Protein 4UXU (pdb70)

InterPro domains:
  IPR002394 Nicotinic acetylcholine receptor [PR00254] (65-81)
  IPR002394 Nicotinic acetylcholine receptor [PR00254] (99-113)
  IPR002394 Nicotinic acetylcholine receptor [PR00254] (117-129)
  IPR002394 Nicotinic acetylcholine receptor [PR00254] (135-153)
  IPR006029 Neurotransmitter-gated ion-channel transmembrane domain [PF02932] 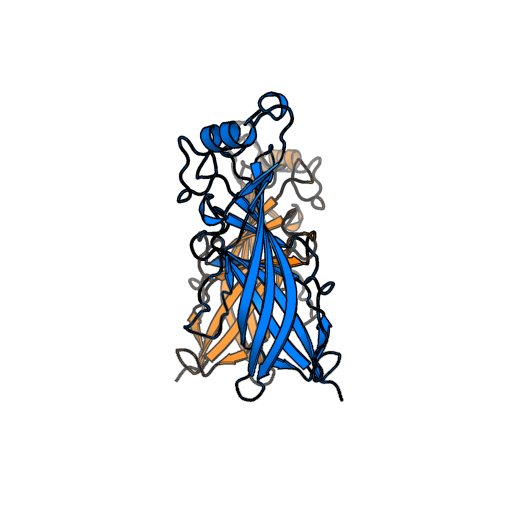(244-474)
  IPR006201 Neurotransmitter-gated ion-channel [PR00252] (78-94)
  IPR006201 Neurotransmitter-gated ion-channel [PR00252] (111-122)
  IPR006201 Neurotransmitter-gated ion-channel [PR00252] (155-169)
  IPR006201 Neurotransmitter-gated ion-channel [PR00252] (231-243)
  IPR006201 Neurotransmitter-gated ion-channel [PTHR18945] (33-432)
  IPR006201 Neurotransmitter-gated ion-channel [TIGR00860] (14-476)
  IPR006202 Neurotransmitter-gated ion-channel ligand-binding domain [PF02931] (32-236)
  IPR018000 Neurotransmitter-gated ion-channel, conserved site [PS00236] (155-169)
  IPR036719 Neurotransmitter-gated ion-channel transmembrane domain superfamily [SSF90112] (239-477)
  IPR036734 Neurotransmitter-gated ion-channel ligand-binding domain superfamily [G3DSA:2.70.170.10] (26-240)
  IPR036734 Neurotransmitter-gated ion-channel ligand-binding domain superfamily [SSF63712] (31-236)
  IPR038050 Neuronal acetylcholine receptor [G3DSA:1.20.58.390] (241-358)
  IPR038050 Neuronal acetylcholine receptor [G3DSA:1.20.58.390] (413-479)

Nearest PDB structures (foldseek):
  4uxu-assembly1_B  TM=1.003E+00  e=4.258E-44  Homo sapiens
  9awj-assembly1_A  TM=9.245E-01  e=1.580E-26  Bos taurus
  9awk-assembly1_A  TM=9.365E-01  e=4.730E-26  Bos taurus
  8st3-assembly1_A  TM=9.291E-01  e=1.201E-25  Homo sapiens
  7ql5-assembly1_D  TM=9.228E-01  e=1.495E-25  Tetronarce californica

GO terms:
  GO:0005892 acetylcholine-gated channel complex (C, IDA)
  GO:0095500 acetylcholine receptor signaling pathway (P, IDA)
  GO:0022848 acetylcholine-gated monoatomic cation-selective channel activity (F, IDA)
  GO:0007204 positive regulation of cytosolic calcium ion concentration (P, IGI)
  GO:0005886 plasma membrane (C, IDA)
  GO:0005886 plasma membrane (C, TAS)
  GO:0005515 protein binding (F, IPI)
  GO:0051899 membrane depolarization (P, IDA)
  GO:0080164 regulation of nitric oxide metabolic process (P, IDA)

Sequence (420 aa):
GKYAQKLFNDLFEDYSNALRPVEDTDKVLNVTLQITLSQIKDMDERNQILTAYLWIRQIWHHDAYLTWDRDQYDGLDSIRIPSDLVWRPDIVLYNKADDESSEPVNTNNVVLRYDGLITWDAPAITKSSCVVDVTYFPFDNQQCNLTFGSWTYNGNQVDIFNALDSGDLSDFIEDVEWEVHGMPAVKNVISYGCCSEPYPDVTFTLLLKRRSGKYAQKLFNDLFEDYSNALRPVEDTDKVLNVTLQITLSQIKDMDERNQILTAYLWIRQIWHHDAYLTWDRDQYDGLDSIRIPSDLVWRPDIVLYNKADDESSEPVNTNVVLRYDGLITWDAPAITKSSCVVDVTYFPFDNQQCNLTFGSWTYNGNQVDIFNALDSSGDLSDFIEDVEWEVHGMPAVKNVISYGCCSEPYPDVTFTLLLKRRS

Foldseek 3Di:
DPLVVVLVCVLQVPDDLVDQQDPDQQAAWEKEKAKAWAEFPDCDPVQQKTKTKIKIKIKTFRPRNADDCVVRVNDFKDKAWPSSHHDFQKDFPQADDPDADDADIWIWMAGNRRMIMTIGMGIGMHGWDFAQDDPVRGKIKTKTKMFGPPDFCSHYNYHYPDQFHHHPNYDDDPFKDFPGWGKDKDWDADDDDGTIHIIIMTTTIIHTDD/DPLVVVLVCVLLVPADLVDLQDPDQQAAWEKEKAKAWAEFPDCDPVQQKTKTKIKIKIKTFRPRNADDCVVRVNDFKDKDWPSSHHDFQKDFPAAPDPDDDDADIWIWMAGNRRMIMTMGMDIGMHGWDFAQDDPVRGKIKTKTKMDGPPDFCSHYNYHYPDQFHHHPNYDDDPFKDWPGWGKDKDWDADDDDGTIHIIIMTTTIIHTDD

Solvent-accessible surface area: 23146 Å² total; per-residue (Å²): 108,159,89,52,105,104,0,63,87,66,18,35,149,142,42,52,76,77,121,34,3,18,124,58,104,131,119,64,6,80,0,44,1,40,1,12,0,26,56,5,111,70,18,37,71,221,92,40,33,0,16,0,65,2,116,20,97,8,46,4,97,1,50,122,0,69,24,69,101,128,117,17,112,45,49,66,42,18,169,13,72,3,88,60,3,7,86,4,42,19,58,18,86,53,116,46,55,133,125,101,64,63,135,98,152,22,69,1,43,0,98,62,48,0,34,0,28,30,51,18,51,29,88,8,83,0,66,8,100,77,19,96,93,156,137,18,112,50,1,0,71,0,54,0,23,2,0,12,179,97,50,22,8,78,63,3,30,3,69,8,35,71,92,43,5,24,67,95,101,49,107,123,28,120,108,13,60,29,88,19,5,72,2,24,21,48,30,51,18,119,12,53,100,46,74,31,105,10,22,0,11,3,33,0,26,0,68,81,94,159,109,156,94,52,103,105,0,64,85,63,20,34,134,134,41,53,74,74,120,31,3,21,122,55,110,115,108,65,6,79,0,44,0,40,1,10,0,26,59,6,109,70,18,38,74,216,92,43,33,0,13,0,63,2,114,21,97,7,49,4,98,1,48,122,0,66,22,72,102,129,119,14,110,48,48,67,45,19,169,12,72,3,86,64,3,6,85,4,42,20,54,18,85,52,93,52,36,143,140,105,90,60,132,102,140,21,70,0,44,0,99,65,51,0,35,0,29,30,52,16,50,30,101,8,81,0,66,8,100,74,20,98,89,155,134,18,116,47,0,0,75,0,55,0,23,2,0,12,180,98,49,26,8,89,62,3,30,3,70,8,34,70,89,42,7,27,66,96,101,51,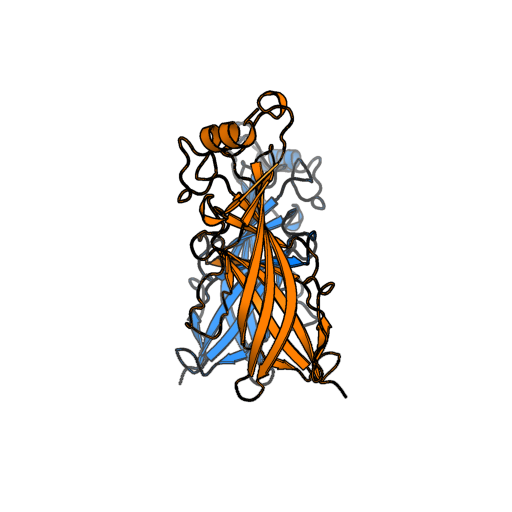105,121,31,130,109,10,63,33,90,20,3,69,2,24,21,46,28,50,18,119,11,51,103,40,83,29,100,10,22,0,11,2,31,0,25,0,47,77,97,154

Structure (mmCIF, N/CA/C/O backbone):
data_4UXU
#
_entry.id   4UXU
#
_cell.length_a   63.434
_cell.length_b   66.246
_cell.length_c   75.191
_cell.angle_alpha   90.00
_cell.angle_beta   102.76
_cell.angle_gamma   90.00
#
_symmetry.space_group_name_H-M   'P 1 21 1'
#
loop_
_entity.id
_entity.type
_entity.pdbx_description
1 polymer 'NEURONAL ACETYLCHOLINE RECEPTOR SUBUNIT ALPHA-9'
2 non-polymer METHYLLYCACONITINE
3 non-polymer '4-(2-HYDROXYETHYL)-1-PIPERAZINE ETHANESULFONIC ACID'
4 non-polymer 1,2-ETHANEDIOL
5 non-polymer 'SODIUM ION'
6 non-polymer 2-acetamido-2-deoxy-beta-D-glucopyranose
7 water water
#
loop_
_atom_site.group_PDB
_atom_site.id
_atom_site.type_symbol
_atom_site.label_atom_id
_atom_site.label_alt_id
_atom_site.label_comp_id
_atom_site.label_asym_id
_atom_site.label_entity_id
_atom_site.label_seq_id
_atom_site.pdbx_PDB_ins_code
_atom_site.Cartn_x
_atom_site.Cartn_y
_atom_site.Cartn_z
_atom_site.occupancy
_atom_site.B_iso_or_equiv
_atom_site.auth_seq_id
_atom_site.auth_comp_id
_atom_site.auth_asym_id
_atom_site.auth_atom_id
_atom_site.pdbx_PDB_model_num
ATOM 1 N N . GLY A 1 3 ? -33.430 18.327 12.544 1.00 50.18 3 GLY A N 1
ATOM 2 C CA . GLY A 1 3 ? -32.956 18.187 11.181 1.00 46.71 3 GLY A CA 1
ATOM 3 C C . GLY A 1 3 ? -31.743 17.282 11.082 1.00 45.51 3 GLY A C 1
ATOM 4 O O . GLY A 1 3 ? -30.699 17.675 10.548 1.00 46.35 3 GLY A O 1
ATOM 5 N N . LYS A 1 4 ? -31.880 16.057 11.581 1.00 30.06 4 LYS A N 1
ATOM 6 C CA . LYS A 1 4 ? -30.752 15.140 11.629 1.00 25.22 4 LYS A CA 1
ATOM 7 C C . LYS A 1 4 ? -30.647 14.335 10.339 1.00 27.07 4 LYS A C 1
ATOM 8 O O . LYS A 1 4 ? -30.645 13.102 10.360 1.00 24.81 4 LYS A O 1
ATOM 14 N N . TYR A 1 5 ? -30.543 15.047 9.222 1.00 24.63 5 TYR A N 1
ATOM 15 C CA . TYR A 1 5 ? -30.469 14.410 7.912 1.00 25.25 5 TYR A CA 1
ATOM 16 C C . TYR A 1 5 ? -29.189 13.607 7.662 1.00 26.67 5 TYR A C 1
ATOM 17 O O . TYR A 1 5 ? -29.244 12.574 7.004 1.00 25.72 5 TYR A O 1
ATOM 26 N N . ALA A 1 6 ? -28.046 14.059 8.173 1.00 20.82 6 ALA A N 1
ATOM 27 C CA . ALA A 1 6 ? -26.813 13.297 7.997 1.00 20.99 6 ALA A CA 1
ATOM 28 C C . ALA A 1 6 ? -26.865 11.982 8.762 1.00 23.38 6 ALA A C 1
ATOM 29 O O . ALA A 1 6 ? -26.403 10.949 8.264 1.00 18.80 6 ALA A O 1
ATOM 31 N N . GLN A 1 7 ? -27.408 12.016 9.977 1.00 19.69 7 GLN A N 1
ATOM 32 C CA . GLN A 1 7 ? -27.597 10.784 10.735 1.00 21.35 7 GLN A CA 1
ATOM 33 C C . GLN A 1 7 ? -28.531 9.828 9.985 1.00 21.30 7 GLN A C 1
ATOM 34 O O . GLN A 1 7 ? -28.266 8.626 9.904 1.00 21.14 7 GLN A O 1
ATOM 40 N N . LYS A 1 8 ? -29.624 10.365 9.449 1.00 25.80 8 LYS A N 1
ATOM 41 C CA . LYS A 1 8 ? -30.582 9.546 8.715 1.00 25.52 8 LYS A CA 1
ATOM 42 C C . LYS A 1 8 ? -29.915 8.908 7.495 1.00 25.17 8 LYS A C 1
ATOM 43 O O . LYS A 1 8 ? -30.072 7.709 7.248 1.00 25.04 8 LYS A O 1
ATOM 49 N N . LEU A 1 9 ? -29.153 9.710 6.753 1.00 26.32 9 LEU A N 1
ATOM 50 C CA . LEU A 1 9 ? -28.422 9.221 5.585 1.00 20.48 9 LEU A CA 1
ATOM 51 C C . LEU A 1 9 ? -27.420 8.140 5.972 1.00 22.70 9 LEU A C 1
ATOM 52 O O . LEU A 1 9 ? -27.342 7.093 5.325 1.00 22.88 9 LEU A O 1
ATOM 57 N N . PHE A 1 10 ? -26.656 8.388 7.033 1.00 19.44 10 PHE A N 1
ATOM 58 C CA . PHE A 1 10 ? -25.646 7.425 7.457 1.00 20.62 10 PHE A CA 1
ATOM 59 C C . PHE A 1 10 ? -26.291 6.091 7.799 1.00 24.00 10 PHE A C 1
ATOM 60 O O . PHE A 1 10 ? -25.809 5.032 7.388 1.00 21.29 10 PHE A O 1
ATOM 68 N N . ASN A 1 11 ? -27.387 6.150 8.549 1.00 19.58 11 ASN A N 1
ATOM 69 C CA . ASN A 1 11 ? -28.094 4.940 8.936 1.00 22.75 11 ASN A CA 1
ATOM 70 C C . ASN A 1 11 ? -28.648 4.214 7.722 1.00 22.77 11 ASN A C 1
ATOM 71 O O . ASN A 1 11 ? -28.601 2.987 7.656 1.00 23.25 11 ASN A O 1
ATOM 76 N N . ASP A 1 12 ? -29.159 4.974 6.762 1.00 21.52 12 ASP A N 1
ATOM 77 C CA . ASP A 1 12 ? -29.720 4.383 5.553 1.00 27.50 12 ASP A CA 1
ATOM 78 C C . ASP A 1 12 ? -28.639 3.718 4.698 1.00 25.52 12 ASP A C 1
ATOM 79 O O . ASP A 1 12 ? -28.856 2.629 4.165 1.00 25.59 12 ASP A O 1
ATOM 84 N N . LEU A 1 13 ? -27.488 4.377 4.573 1.00 20.23 13 LEU A N 1
ATOM 85 C CA . LEU A 1 13 ? -26.382 3.885 3.752 1.00 24.61 13 LEU A CA 1
ATOM 86 C C . LEU A 1 13 ? -25.772 2.616 4.325 1.00 19.80 13 LEU A C 1
ATOM 87 O O . LEU A 1 13 ? -25.443 1.691 3.589 1.00 21.32 13 LEU A O 1
ATOM 92 N N . PHE A 1 14 ? -25.612 2.580 5.640 1.00 19.80 14 PHE A N 1
ATOM 93 C CA . PHE A 1 14 ? -24.842 1.497 6.248 1.00 27.78 14 PHE A CA 1
ATOM 94 C C . PHE A 1 14 ? -25.687 0.442 6.946 1.00 30.33 14 PHE A C 1
ATOM 95 O O . PHE A 1 14 ? -25.153 -0.435 7.621 1.00 29.05 14 PHE A O 1
ATOM 103 N N . GLU A 1 15 ? -26.997 0.506 6.741 1.00 25.83 15 GLU A N 1
ATOM 104 C CA . GLU A 1 15 ? -27.912 -0.499 7.262 1.00 29.20 15 GLU A CA 1
ATOM 105 C C . GLU A 1 15 ? -27.526 -1.918 6.833 1.00 30.16 15 GLU A C 1
ATOM 106 O O . GLU A 1 15 ? -27.452 -2.829 7.662 1.00 32.82 15 GLU A O 1
ATOM 112 N N . ASP A 1 16 ? -27.280 -2.105 5.543 1.00 29.11 16 ASP A N 1
ATOM 113 C CA . ASP A 1 16 ? -26.912 -3.425 5.035 1.00 35.17 16 ASP A CA 1
ATOM 114 C C . ASP A 1 16 ? -25.663 -3.334 4.163 1.00 37.71 16 ASP A C 1
ATOM 115 O O . ASP A 1 16 ? -25.688 -3.669 2.982 1.00 43.24 16 ASP A O 1
ATOM 120 N N . TYR A 1 17 ? -24.569 -2.872 4.752 1.00 27.72 17 TYR A N 1
ATOM 121 C CA . TYR A 1 17 ? -23.350 -2.639 3.994 1.00 27.08 17 TYR A CA 1
ATOM 122 C C . TYR A 1 17 ? -22.188 -3.421 4.578 1.00 25.85 17 TYR A C 1
ATOM 123 O O . TYR A 1 17 ? -22.008 -3.459 5.792 1.00 24.31 17 TYR A O 1
ATOM 132 N N . SER A 1 18 ? -21.393 -4.029 3.705 1.00 23.59 18 SER A N 1
ATOM 133 C CA . SER A 1 18 ? -20.195 -4.738 4.138 1.00 22.24 18 SER A CA 1
ATOM 134 C C . SER A 1 18 ? -18.921 -4.128 3.563 1.00 25.29 18 SER A C 1
ATOM 135 O O . SER A 1 18 ? -18.718 -4.125 2.348 1.00 23.89 18 SER A O 1
ATOM 138 N N . ASN A 1 19 ? -18.045 -3.638 4.436 1.00 20.09 19 ASN A N 1
ATOM 139 C CA . ASN A 1 19 ? -16.780 -3.072 3.984 1.00 24.50 19 ASN A CA 1
ATOM 140 C C . ASN A 1 19 ? -15.772 -4.126 3.501 1.00 20.63 19 ASN A C 1
ATOM 141 O O . ASN A 1 19 ? -14.676 -3.787 3.066 1.00 20.58 19 ASN A O 1
ATOM 146 N N . ALA A 1 20 ? -16.142 -5.402 3.576 1.00 20.87 20 ALA A N 1
ATOM 147 C CA . ALA A 1 20 ? -15.273 -6.476 3.118 1.00 23.54 20 ALA A CA 1
ATOM 148 C C . ALA A 1 20 ? -15.394 -6.695 1.607 1.00 25.74 20 ALA A C 1
ATOM 149 O O . ALA A 1 20 ? -14.472 -7.213 0.978 1.00 25.32 20 ALA A O 1
ATOM 151 N N . LEU A 1 21 ? -16.525 -6.280 1.035 1.00 22.11 21 LEU A N 1
ATOM 152 C CA . LEU A 1 21 ? -16.859 -6.599 -0.354 1.00 23.98 21 LEU A CA 1
ATOM 153 C C . LEU A 1 21 ? -16.551 -5.471 -1.331 1.00 22.90 21 LEU A C 1
ATOM 154 O O . LEU A 1 21 ? -17.035 -4.351 -1.173 1.00 20.81 21 LEU A O 1
ATOM 159 N N . ARG A 1 22 ? -15.746 -5.773 -2.346 1.00 20.68 22 ARG A N 1
ATOM 160 C CA . ARG A 1 22 ? -15.525 -4.839 -3.444 1.00 21.62 22 ARG A CA 1
ATOM 161 C C . ARG A 1 22 ? -16.871 -4.373 -3.983 1.00 21.34 22 ARG A C 1
ATOM 162 O O . ARG A 1 22 ? -17.689 -5.188 -4.380 1.00 24.96 22 ARG A O 1
ATOM 170 N N . PRO A 1 23 ? -17.114 -3.051 -3.962 1.00 19.34 23 PRO A N 1
ATOM 171 C CA . PRO A 1 23 ? -18.475 -2.529 -4.113 1.00 19.08 23 PRO A CA 1
ATOM 172 C C . PRO A 1 23 ? -18.947 -2.400 -5.555 1.00 19.78 23 PRO A C 1
ATOM 173 O O . PRO A 1 23 ? -19.254 -1.299 -6.024 1.00 24.26 23 PRO A O 1
ATOM 177 N N . VAL A 1 24 ? -19.003 -3.533 -6.245 1.00 20.97 24 VAL A N 1
ATOM 178 C CA . VAL A 1 24 ? -19.585 -3.605 -7.571 1.00 28.82 24 VAL A CA 1
ATOM 179 C C . VAL A 1 24 ? -20.855 -4.450 -7.517 1.00 30.78 24 VAL A C 1
ATOM 180 O O . VAL A 1 24 ? -20.980 -5.353 -6.692 1.00 32.94 24 VAL A O 1
ATOM 184 N N . GLU A 1 25 ? -21.798 -4.133 -8.389 1.00 37.08 25 GLU A N 1
ATOM 185 C CA . GLU A 1 25 ? -23.068 -4.848 -8.467 1.00 43.35 25 GLU A CA 1
ATOM 186 C C . GLU A 1 25 ? -22.882 -6.234 -9.092 1.00 42.22 25 GLU A C 1
ATOM 187 O O . GLU A 1 25 ? -23.628 -7.168 -8.812 1.00 44.25 25 GLU A O 1
ATOM 193 N N . ASP A 1 26 ? -21.859 -6.343 -9.928 1.00 34.44 26 ASP A N 1
ATOM 194 C CA . ASP A 1 26 ? -21.561 -7.540 -10.704 1.00 33.07 26 ASP A CA 1
ATOM 195 C C . ASP A 1 26 ? -20.078 -7.838 -10.502 1.00 31.77 26 ASP A C 1
ATOM 196 O O . ASP A 1 26 ? -19.230 -7.037 -10.893 1.00 30.23 26 ASP A O 1
ATOM 201 N N . THR A 1 27 ? -19.769 -8.979 -9.887 1.00 33.02 27 THR A N 1
ATOM 202 C CA . THR A 1 27 ? -18.385 -9.304 -9.523 1.00 33.38 27 THR A CA 1
ATOM 203 C C . THR A 1 27 ? -17.459 -9.428 -10.732 1.00 29.18 27 THR A C 1
ATOM 204 O O . THR A 1 27 ? -16.241 -9.264 -10.611 1.00 26.64 27 THR A O 1
ATOM 208 N N . ASP A 1 28 ? -18.036 -9.699 -11.896 1.00 29.30 28 ASP A N 1
ATOM 209 C CA . ASP A 1 28 ? -17.250 -9.813 -13.121 1.00 29.56 28 ASP A CA 1
ATOM 210 C C . ASP A 1 28 ? -16.890 -8.449 -13.722 1.00 34.00 28 ASP A C 1
ATOM 211 O O . ASP A 1 28 ? -16.091 -8.375 -14.652 1.00 40.50 28 ASP A O 1
ATOM 216 N N . LYS A 1 29 ? -17.483 -7.380 -13.195 1.00 30.03 29 LYS A N 1
ATOM 217 C CA . LYS A 1 29 ? -17.150 -6.017 -13.618 1.00 29.83 29 LYS A CA 1
ATOM 218 C C . LYS A 1 29 ? -15.950 -5.484 -12.845 1.00 34.16 29 LYS A C 1
ATOM 219 O O . LYS A 1 29 ? -15.700 -5.899 -11.710 1.00 30.83 29 LYS A O 1
ATOM 225 N N . VAL A 1 30 ? -15.235 -4.533 -13.436 1.00 23.40 30 VAL A N 1
ATOM 226 C CA . VAL A 1 30 ? -14.052 -3.970 -12.800 1.00 21.81 30 VAL A CA 1
ATOM 227 C C . VAL A 1 30 ? -14.433 -2.776 -11.912 1.00 26.23 30 VAL A C 1
ATOM 228 O O . VAL A 1 30 ? -15.485 -2.163 -12.109 1.00 23.50 30 VAL A O 1
ATOM 232 N N . LEU A 1 31 ? -13.602 -2.486 -10.909 1.00 18.46 31 LEU A N 1
ATOM 233 C CA . LEU A 1 31 ? -13.694 -1.233 -10.163 1.00 18.12 31 LEU A CA 1
ATOM 234 C C . LEU A 1 31 ? -12.462 -0.390 -10.442 1.00 18.08 31 LEU A C 1
ATOM 235 O O . LEU A 1 31 ? -11.329 -0.823 -10.235 1.00 18.45 31 LEU A O 1
ATOM 240 N N . ASN A 1 32 ? -12.694 0.821 -10.936 1.00 19.18 32 ASN A N 1
ATOM 241 C CA . ASN A 1 32 ? -11.620 1.724 -11.283 1.00 20.29 32 ASN A CA 1
ATOM 242 C C . ASN A 1 32 ? -11.208 2.588 -10.104 1.00 17.80 32 ASN A C 1
ATOM 243 O O . ASN A 1 32 ? -12.052 3.166 -9.427 1.00 19.31 32 ASN A O 1
ATOM 248 N N . VAL A 1 33 ? -9.905 2.680 -9.871 1.00 16.66 33 VAL A N 1
ATOM 249 C CA . VAL A 1 33 ? -9.375 3.569 -8.840 1.00 16.61 33 VAL A CA 1
ATOM 250 C C . VAL A 1 33 ? -8.343 4.525 -9.419 1.00 19.32 33 VAL A C 1
ATOM 251 O O . VAL A 1 33 ? -7.430 4.091 -10.120 1.00 18.27 33 VAL A O 1
ATOM 255 N N . THR A 1 34 ? -8.455 5.821 -9.134 1.00 17.92 34 THR A N 1
ATOM 256 C CA . THR A 1 34 ? -7.351 6.695 -9.504 1.00 16.53 34 THR A CA 1
ATOM 257 C C . THR A 1 34 ? -6.487 6.966 -8.290 1.00 16.79 34 THR A C 1
ATOM 258 O O . THR A 1 34 ? -6.987 7.048 -7.173 1.00 18.71 34 THR A O 1
ATOM 262 N N . LEU A 1 35 ? -5.183 7.086 -8.523 1.00 16.11 35 LEU A N 1
ATOM 263 C CA . LEU A 1 35 ? -4.203 7.324 -7.469 1.00 18.06 35 LEU A CA 1
ATOM 264 C C . LEU A 1 35 ? -3.464 8.627 -7.724 1.00 21.53 35 LEU A C 1
ATOM 265 O O . LEU A 1 35 ? -2.993 8.862 -8.829 1.00 20.66 35 LEU A O 1
ATOM 270 N N . GLN A 1 36 ? -3.352 9.453 -6.687 1.00 16.59 36 GLN A N 1
ATOM 271 C CA . GLN A 1 36 ? -2.488 10.623 -6.703 1.00 15.16 36 GLN A CA 1
ATOM 272 C C . GLN A 1 36 ? -1.476 10.485 -5.576 1.00 18.87 36 GLN A C 1
ATOM 273 O O . GLN A 1 36 ? -1.854 10.176 -4.445 1.00 18.16 36 GLN A O 1
ATOM 279 N N . ILE A 1 37 ? -0.200 10.690 -5.885 1.00 15.58 37 ILE A N 1
ATOM 280 C CA . ILE A 1 37 ? 0.844 10.727 -4.860 1.00 15.33 37 ILE A CA 1
ATOM 281 C C . ILE A 1 37 ? 1.312 12.167 -4.681 1.00 15.70 37 ILE A C 1
ATOM 282 O O . ILE A 1 37 ? 1.621 12.868 -5.648 1.00 20.92 37 ILE A O 1
ATOM 287 N N . THR A 1 38 ? 1.361 12.596 -3.431 1.00 15.49 38 THR A N 1
ATOM 288 C CA . THR A 1 38 ? 1.895 13.897 -3.074 1.00 15.73 38 THR A CA 1
ATOM 289 C C . THR A 1 38 ? 3.153 13.669 -2.235 1.00 20.76 38 THR A C 1
ATOM 290 O O . THR A 1 38 ? 3.095 12.975 -1.222 1.00 17.59 38 THR A O 1
ATOM 294 N N . LEU A 1 39 ? 4.293 14.201 -2.665 1.00 16.33 39 LEU A N 1
ATOM 295 C CA . LEU A 1 39 ? 5.530 14.025 -1.923 1.00 16.06 39 LEU A CA 1
ATOM 296 C C . LEU A 1 39 ? 5.652 15.131 -0.887 1.00 16.52 39 LEU A C 1
ATOM 297 O O . LEU A 1 39 ? 5.801 16.306 -1.241 1.00 17.33 39 LEU A O 1
ATOM 302 N N . SER A 1 40 ? 5.571 14.767 0.383 1.00 16.85 40 SER A N 1
ATOM 303 C CA . SER A 1 40 ? 5.633 15.766 1.448 1.00 17.39 40 SER A CA 1
ATOM 304 C C . SER A 1 40 ? 7.074 16.149 1.708 1.00 17.67 40 SER A C 1
ATOM 305 O O . SER A 1 40 ? 7.417 17.318 1.801 1.00 19.36 40 SER A O 1
ATOM 308 N N . GLN A 1 41 ? 7.911 15.136 1.852 1.00 17.64 41 GLN A N 1
ATOM 309 C CA . GLN A 1 41 ? 9.276 15.333 2.316 1.00 18.04 41 GLN A CA 1
ATOM 310 C C . GLN A 1 41 ? 10.149 14.124 2.017 1.00 23.36 41 GLN A C 1
ATOM 311 O O . GLN A 1 41 ? 9.693 12.971 2.091 1.00 22.24 41 GLN A O 1
ATOM 317 N N . ILE A 1 42 ? 11.405 14.397 1.684 1.00 19.41 42 ILE A N 1
ATOM 318 C CA . ILE A 1 42 ? 12.443 13.380 1.717 1.00 18.18 42 ILE A CA 1
ATOM 319 C C . ILE A 1 42 ? 12.955 13.310 3.154 1.00 18.92 42 ILE A C 1
ATOM 320 O O . ILE A 1 42 ? 13.614 14.239 3.637 1.00 21.11 42 ILE A O 1
ATOM 325 N N . LYS A 1 43 ? 12.626 12.232 3.859 1.00 21.76 43 LYS A N 1
ATOM 326 C CA . LYS A 1 43 ? 13.069 12.094 5.237 1.00 19.90 43 LYS A CA 1
ATOM 327 C C . LYS A 1 43 ? 14.529 11.651 5.270 1.00 24.43 43 LYS A C 1
ATOM 328 O O . LYS A 1 43 ? 15.313 12.160 6.064 1.00 22.24 43 LYS A O 1
ATOM 334 N N . ASP A 1 44 ? 14.903 10.714 4.397 1.00 20.95 44 ASP A N 1
ATOM 335 C CA . ASP A 1 44 ? 16.290 10.245 4.353 1.00 20.48 44 ASP A CA 1
ATOM 336 C C . ASP A 1 44 ? 16.632 9.641 2.995 1.00 19.98 44 ASP A C 1
ATOM 337 O O . ASP A 1 44 ? 15.906 8.793 2.485 1.00 24.84 44 ASP A O 1
ATOM 342 N N . MET A 1 45 ? 17.738 10.079 2.406 1.00 23.67 45 MET A N 1
ATOM 343 C CA . MET A 1 45 ? 18.277 9.389 1.236 1.00 22.29 45 MET A CA 1
ATOM 344 C C . MET A 1 45 ? 19.545 8.690 1.685 1.00 22.43 45 MET A C 1
ATOM 345 O O . MET A 1 45 ? 20.615 9.288 1.713 1.00 26.29 45 MET A O 1
ATOM 350 N N . ASP A 1 46 ? 19.399 7.426 2.075 1.00 20.87 46 ASP A N 1
ATOM 351 C CA . ASP A 1 46 ? 20.473 6.648 2.677 1.00 29.70 46 ASP A CA 1
ATOM 352 C C . ASP A 1 46 ? 21.336 6.040 1.592 1.00 24.98 46 ASP A C 1
ATOM 353 O O . ASP A 1 46 ? 20.948 5.048 0.994 1.00 23.58 46 ASP A O 1
ATOM 358 N N . GLU A 1 47 ? 22.512 6.611 1.354 1.00 22.08 47 GLU A N 1
ATOM 359 C CA . GLU A 1 47 ? 23.359 6.128 0.265 1.00 28.28 47 GLU A CA 1
ATOM 360 C C . GLU A 1 47 ? 24.218 4.935 0.668 1.00 29.30 47 GLU A C 1
ATOM 361 O O . GLU A 1 47 ? 24.767 4.239 -0.188 1.00 29.10 47 GLU A O 1
ATOM 367 N N . ARG A 1 48 ? 24.339 4.706 1.970 1.00 29.42 48 ARG A N 1
ATOM 368 C CA . ARG A 1 48 ? 24.995 3.499 2.454 1.00 30.22 48 ARG A CA 1
ATOM 369 C C . ARG A 1 48 ? 24.178 2.263 2.080 1.00 27.65 48 ARG A C 1
ATOM 370 O O . ARG A 1 48 ? 24.723 1.281 1.587 1.00 28.27 48 ARG A O 1
ATOM 378 N N . ASN A 1 49 ? 22.870 2.312 2.312 1.00 25.13 49 ASN A N 1
ATOM 379 C CA . ASN A 1 49 ? 22.010 1.161 2.034 1.00 25.97 49 ASN A CA 1
ATOM 380 C C . ASN A 1 49 ? 21.178 1.333 0.761 1.00 22.73 49 ASN A C 1
ATOM 381 O O . ASN A 1 49 ? 20.438 0.429 0.358 1.00 22.55 49 ASN A O 1
ATOM 386 N N . GLN A 1 50 ? 21.309 2.500 0.138 1.00 22.11 50 GLN A N 1
ATOM 387 C CA . GLN A 1 50 ? 20.543 2.849 -1.057 1.00 21.15 50 GLN A CA 1
ATOM 388 C C . GLN A 1 50 ? 19.045 2.726 -0.807 1.00 20.64 50 GLN A C 1
ATOM 389 O O . GLN A 1 50 ? 18.323 2.103 -1.586 1.00 21.72 50 GLN A O 1
ATOM 395 N N . ILE A 1 51 ? 18.587 3.328 0.287 1.00 20.70 51 ILE A N 1
ATOM 396 C CA . ILE A 1 51 ? 17.173 3.338 0.638 1.00 20.27 51 ILE A CA 1
ATOM 397 C C . ILE A 1 51 ? 16.653 4.774 0.749 1.00 21.67 51 ILE A C 1
ATOM 398 O O . ILE A 1 51 ? 17.239 5.608 1.448 1.00 20.62 51 ILE A O 1
ATOM 403 N N . LEU A 1 52 ? 15.556 5.063 0.061 1.00 21.57 52 LEU A N 1
ATOM 404 C CA . LEU A 1 52 ? 14.861 6.325 0.271 1.00 22.86 52 LEU A CA 1
ATOM 405 C C . LEU A 1 52 ? 13.757 6.153 1.313 1.00 21.19 52 LEU A C 1
ATOM 406 O O . LEU A 1 52 ? 12.906 5.275 1.180 1.00 18.58 52 LEU A O 1
ATOM 411 N N . THR A 1 53 ? 13.784 6.980 2.354 1.00 19.05 53 THR A N 1
ATOM 412 C CA . THR A 1 53 ? 12.634 7.110 3.231 1.00 20.75 53 THR A CA 1
ATOM 413 C C . THR A 1 53 ? 11.901 8.397 2.864 1.00 18.74 53 THR A C 1
ATOM 414 O O . THR A 1 53 ? 12.497 9.476 2.904 1.00 18.68 53 THR A O 1
ATOM 418 N N . ALA A 1 54 ? 10.625 8.284 2.496 1.00 18.11 54 ALA A N 1
ATOM 419 C CA . ALA A 1 54 ? 9.842 9.444 2.064 1.00 19.38 54 ALA A CA 1
ATOM 420 C C . ALA A 1 54 ? 8.534 9.564 2.838 1.00 23.40 54 ALA A C 1
ATOM 421 O O . ALA A 1 54 ? 7.950 8.559 3.258 1.00 19.25 54 ALA A O 1
ATOM 423 N N . TYR A 1 55 ? 8.080 10.797 3.035 1.00 17.75 55 TYR A N 1
ATOM 424 C CA . TYR A 1 55 ? 6.750 11.036 3.563 1.00 17.77 55 TYR A CA 1
ATOM 425 C C . TYR A 1 55 ? 5.827 11.426 2.429 1.00 22.99 55 TYR A C 1
ATOM 426 O O . TYR A 1 55 ? 6.121 12.380 1.689 1.00 17.05 55 TYR A O 1
ATOM 435 N N . LEU A 1 56 ? 4.710 10.710 2.306 1.00 17.03 56 LEU A N 1
ATOM 436 C CA . LEU A 1 56 ? 3.785 10.899 1.199 1.00 16.58 56 LEU A CA 1
ATOM 437 C C . LEU A 1 56 ? 2.370 11.086 1.680 1.00 16.67 56 LEU A C 1
ATOM 438 O O . LEU A 1 56 ? 2.015 10.639 2.771 1.00 18.16 56 LEU A O 1
ATOM 443 N N . TRP A 1 57 ? 1.557 11.717 0.849 1.00 16.44 57 TRP A N 1
ATOM 444 C CA . TRP A 1 57 ? 0.110 11.605 0.956 1.00 18.73 57 TRP A CA 1
ATOM 445 C C . TRP A 1 57 ? -0.400 10.855 -0.246 1.00 22.57 57 TRP A C 1
ATOM 446 O O . TRP A 1 57 ? 0.004 11.134 -1.374 1.00 17.22 57 TRP A O 1
ATOM 457 N N . ILE A 1 58 ? -1.288 9.902 -0.002 1.00 20.93 58 ILE A N 1
ATOM 458 C CA . ILE A 1 58 ? -1.850 9.109 -1.077 1.00 17.19 58 ILE A CA 1
ATOM 459 C C . ILE A 1 58 ? -3.332 9.422 -1.179 1.00 15.92 58 ILE A C 1
ATOM 460 O O . ILE A 1 58 ? -4.076 9.250 -0.210 1.00 17.35 58 ILE A O 1
ATOM 465 N N . ARG A 1 59 ? -3.765 9.899 -2.341 1.00 15.77 59 ARG A N 1
ATOM 466 C CA . ARG A 1 59 ? -5.195 10.145 -2.534 1.00 16.11 59 ARG A CA 1
ATOM 467 C C . ARG A 1 59 ? -5.746 9.108 -3.508 1.00 18.64 59 ARG A C 1
ATOM 468 O O . ARG A 1 59 ? -5.264 8.982 -4.634 1.00 18.28 59 ARG A O 1
ATOM 476 N N . GLN A 1 60 ? -6.744 8.355 -3.053 1.00 15.95 60 GLN A N 1
ATOM 477 C CA . GLN A 1 60 ? -7.405 7.362 -3.893 1.00 15.92 60 GLN A CA 1
ATOM 478 C C . GLN A 1 60 ? -8.856 7.769 -4.116 1.00 19.01 60 GLN A C 1
ATOM 479 O O . GLN A 1 60 ? -9.522 8.213 -3.195 1.00 17.73 60 GLN A O 1
ATOM 485 N N . ILE A 1 61 ? -9.331 7.625 -5.344 1.00 16.20 61 ILE A N 1
ATOM 486 C CA . ILE A 1 61 ? -10.698 7.975 -5.701 1.00 16.54 61 ILE A CA 1
ATOM 487 C C . ILE A 1 61 ? -11.340 6.837 -6.466 1.00 18.68 61 ILE A C 1
ATOM 488 O O . ILE A 1 61 ? -10.724 6.283 -7.373 1.00 20.01 61 ILE A O 1
ATOM 493 N N . TRP A 1 62 ? -12.566 6.476 -6.106 1.00 19.10 62 TRP A N 1
ATOM 494 C CA . TRP A 1 62 ? -13.255 5.387 -6.797 1.00 17.14 62 TRP A CA 1
ATOM 495 C C . TRP A 1 62 ? -14.745 5.506 -6.540 1.00 18.11 62 TRP A C 1
ATOM 496 O O . TRP A 1 62 ? -15.170 6.291 -5.686 1.00 19.30 62 TRP A O 1
ATOM 507 N N . HIS A 1 63 ? -15.531 4.730 -7.277 1.00 17.87 63 HIS A N 1
ATOM 508 C CA A HIS A 1 63 ? -16.984 4.725 -7.108 0.60 18.38 63 HIS A CA 1
ATOM 509 C CA B HIS A 1 63 ? -16.985 4.729 -7.123 0.40 26.11 63 HIS A CA 1
ATOM 510 C C . HIS A 1 63 ? -17.466 3.522 -6.314 1.00 24.34 63 HIS A C 1
ATOM 511 O O . HIS A 1 63 ? -17.080 2.389 -6.588 1.00 18.42 63 HIS A O 1
ATOM 524 N N . ASP A 1 64 ? -18.310 3.777 -5.321 1.00 19.95 64 ASP A N 1
ATOM 525 C CA . ASP A 1 64 ? -18.920 2.706 -4.541 1.00 19.40 64 ASP A CA 1
ATOM 526 C C . ASP A 1 64 ? -20.379 2.569 -4.966 1.00 25.16 64 ASP A C 1
ATOM 527 O O . ASP A 1 64 ? -21.189 3.453 -4.716 1.00 20.73 64 ASP A O 1
ATOM 532 N N . ALA A 1 65 ? -20.713 1.455 -5.607 1.00 21.04 65 ALA A N 1
ATOM 533 C CA . ALA A 1 65 ? -22.050 1.287 -6.171 1.00 23.84 65 ALA A CA 1
ATOM 534 C C . ALA A 1 65 ? -23.157 1.237 -5.117 1.00 23.72 65 ALA A C 1
ATOM 535 O O . ALA A 1 65 ? -24.336 1.368 -5.450 1.00 24.85 65 ALA A O 1
ATOM 537 N N . TYR A 1 66 ? -22.789 1.032 -3.857 1.00 22.35 66 TYR A N 1
ATOM 538 C CA . TYR A 1 66 ? -23.793 0.897 -2.808 1.00 25.13 66 TYR A CA 1
ATOM 539 C C . TYR A 1 66 ? -23.948 2.122 -1.915 1.00 26.53 66 TYR A C 1
ATOM 540 O O . TYR A 1 66 ? -24.855 2.165 -1.079 1.00 27.31 66 TYR A O 1
ATOM 549 N N . LEU A 1 67 ? -23.083 3.116 -2.090 1.00 23.32 67 LEU A N 1
ATOM 550 C CA . LEU A 1 67 ? -23.147 4.313 -1.257 1.00 20.05 67 LEU A CA 1
ATOM 551 C C . LEU A 1 67 ? -23.566 5.543 -2.064 1.00 21.71 67 LEU A C 1
ATOM 552 O O . LEU A 1 67 ? -22.924 6.589 -2.009 1.00 25.44 67 LEU A O 1
ATOM 557 N N . THR A 1 68 ? -24.652 5.406 -2.814 1.00 23.21 68 THR A N 1
ATOM 558 C CA . THR A 1 68 ? -25.234 6.544 -3.509 1.00 23.92 68 THR A CA 1
ATOM 559 C C . THR A 1 68 ? -26.547 6.910 -2.859 1.00 25.21 68 THR A C 1
ATOM 560 O O . THR A 1 68 ? -27.188 6.074 -2.231 1.00 26.18 68 THR A O 1
ATOM 564 N N . TRP A 1 69 ? -26.952 8.162 -3.016 1.00 21.71 69 TRP A N 1
ATOM 565 C CA . TRP A 1 69 ? -28.261 8.576 -2.551 1.00 24.52 69 TRP A CA 1
ATOM 566 C C . TRP A 1 69 ? -28.823 9.722 -3.369 1.00 26.98 69 TRP A C 1
ATOM 567 O O . TRP A 1 69 ? -28.110 10.379 -4.132 1.00 23.19 69 TRP A O 1
ATOM 578 N N . ASP A 1 70 ? -30.121 9.936 -3.191 1.00 23.88 70 ASP A N 1
ATOM 579 C CA . ASP A 1 70 ? -30.843 11.049 -3.770 1.00 24.27 70 ASP A CA 1
ATOM 580 C C . ASP A 1 70 ? -30.715 12.240 -2.820 1.00 26.40 70 ASP A C 1
ATOM 581 O O . ASP A 1 70 ? -31.262 12.211 -1.716 1.00 24.50 70 ASP A O 1
ATOM 586 N N . ARG A 1 71 ? -29.978 13.266 -3.249 1.00 25.16 71 ARG A N 1
ATOM 587 C CA . ARG A 1 71 ? -29.775 14.485 -2.469 1.00 30.73 71 ARG A CA 1
ATOM 588 C C . ARG A 1 71 ? -31.078 15.105 -2.001 1.00 26.80 71 ARG A C 1
ATOM 589 O O . ARG A 1 71 ? -31.157 15.673 -0.907 1.00 27.08 71 ARG A O 1
ATOM 597 N N . ASP A 1 72 ? -32.094 15.019 -2.852 1.00 26.90 72 ASP A N 1
ATOM 598 C CA . ASP A 1 72 ? -33.371 15.656 -2.570 1.00 31.33 72 ASP A CA 1
ATOM 599 C C . ASP A 1 72 ? -34.142 14.933 -1.472 1.00 31.95 72 ASP A C 1
ATOM 600 O O . ASP A 1 72 ? -35.162 15.427 -1.005 1.00 28.08 72 ASP A O 1
ATOM 605 N N . GLN A 1 73 ? -33.660 13.763 -1.064 1.00 27.99 73 GLN A N 1
ATOM 606 C CA . GLN A 1 73 ? -34.307 13.015 0.014 1.00 31.21 73 GLN A CA 1
ATOM 607 C C . GLN A 1 73 ? -33.685 13.311 1.372 1.00 28.62 73 GLN A C 1
ATOM 608 O O . GLN A 1 73 ? -34.207 12.903 2.410 1.00 27.86 73 GLN A O 1
ATOM 614 N N . TYR A 1 74 ? -32.569 14.026 1.364 1.00 23.11 74 TYR A N 1
ATOM 615 C CA . TYR A 1 74 ? -31.864 14.323 2.598 1.00 22.28 74 TYR A CA 1
ATOM 616 C C . TYR A 1 74 ? -31.591 15.814 2.704 1.00 27.07 74 TYR A C 1
ATOM 617 O O . TYR A 1 74 ? -30.499 16.229 3.089 1.00 29.96 74 TYR A O 1
ATOM 626 N N . ASP A 1 75 ? -32.607 16.602 2.345 1.00 30.24 75 ASP A N 1
ATOM 627 C CA . ASP A 1 75 ? -32.574 18.057 2.436 1.00 29.12 75 ASP A CA 1
ATOM 628 C C . ASP A 1 75 ? -31.364 18.638 1.715 1.00 30.04 75 ASP A C 1
ATOM 629 O O . ASP A 1 75 ? -30.746 19.596 2.183 1.00 33.88 75 ASP A O 1
ATOM 634 N N . GLY A 1 76 ? -31.019 18.041 0.580 1.00 29.87 76 GLY A N 1
ATOM 635 C CA . GLY A 1 76 ? -29.947 18.557 -0.250 1.00 26.37 76 GLY A CA 1
ATOM 636 C C . GLY A 1 76 ? -28.546 18.134 0.143 1.00 27.52 76 GLY A C 1
ATOM 637 O O . GLY A 1 76 ? -27.589 18.512 -0.525 1.00 25.57 76 GLY A O 1
ATOM 638 N N . LEU A 1 77 ? -28.415 17.360 1.221 1.00 23.56 77 LEU A N 1
ATOM 639 C CA . LEU A 1 77 ? -27.096 16.916 1.676 1.00 22.17 77 LEU A CA 1
ATOM 640 C C . LEU A 1 77 ? -26.440 16.098 0.575 1.00 25.38 77 LEU A C 1
ATOM 641 O O . LEU A 1 77 ? -27.039 15.145 0.087 1.00 24.27 77 LEU A O 1
ATOM 646 N N . ASP A 1 78 ? -25.226 16.469 0.168 1.00 26.11 78 ASP A N 1
ATOM 647 C CA . ASP A 1 78 ? -24.640 15.848 -1.023 1.00 30.18 78 ASP A CA 1
ATOM 648 C C . ASP A 1 78 ? -23.268 15.234 -0.796 1.00 26.32 78 ASP A C 1
ATOM 649 O O . ASP A 1 78 ? -22.665 14.682 -1.720 1.00 25.46 78 ASP A O 1
ATOM 654 N N . SER A 1 79 ? -22.790 15.315 0.437 1.00 20.55 79 SER A N 1
ATOM 655 C CA . SER A 1 79 ? -21.475 14.806 0.771 1.00 18.16 79 SER A CA 1
ATOM 656 C C . SER A 1 79 ? -21.305 14.657 2.293 1.00 17.67 79 SER A C 1
ATOM 657 O O . SER A 1 79 ? -21.719 15.528 3.052 1.00 20.61 79 SER A O 1
ATOM 660 N N . ILE A 1 80 ? -20.707 13.556 2.740 1.00 18.38 80 ILE A N 1
ATOM 661 C CA . ILE A 1 80 ? -20.390 13.404 4.157 1.00 17.71 80 ILE A CA 1
ATOM 662 C C . ILE A 1 80 ? -18.957 12.912 4.344 1.00 18.47 80 ILE A C 1
ATOM 663 O O . ILE A 1 80 ? -18.388 12.236 3.477 1.00 19.79 80 ILE A O 1
ATOM 668 N N . ARG A 1 81 ? -18.372 13.268 5.477 1.00 16.47 81 ARG A N 1
ATOM 669 C CA . ARG A 1 81 ? -17.017 12.837 5.796 1.00 15.68 81 ARG A CA 1
ATOM 670 C C . ARG A 1 81 ? -17.077 11.865 6.968 1.00 20.87 81 ARG A C 1
ATOM 671 O O . ARG A 1 81 ? -17.609 12.197 8.029 1.00 19.64 81 ARG A O 1
ATOM 679 N N . ILE A 1 82 ? -16.557 10.659 6.770 1.00 15.93 82 ILE A N 1
ATOM 680 C CA . ILE A 1 82 ? -16.676 9.616 7.782 1.00 17.35 82 ILE A CA 1
ATOM 681 C C . ILE A 1 82 ? -15.364 8.851 7.912 1.00 18.15 82 ILE A C 1
ATOM 682 O O . ILE A 1 82 ? -14.534 8.885 6.999 1.00 19.95 82 ILE A O 1
ATOM 687 N N . PRO A 1 83 ? -15.161 8.168 9.049 1.00 19.09 83 PRO A N 1
ATOM 688 C CA . PRO A 1 83 ? -13.965 7.340 9.196 1.00 15.53 83 PRO A CA 1
ATOM 689 C C . PRO A 1 83 ? -13.805 6.363 8.037 1.00 16.73 83 PRO A C 1
ATOM 690 O O . PRO A 1 83 ? -14.776 5.752 7.597 1.00 19.53 83 PRO A O 1
ATOM 694 N N . SER A 1 84 ? -12.582 6.213 7.560 1.00 17.91 84 SER A N 1
ATOM 695 C CA . SER A 1 84 ? -12.368 5.471 6.326 1.00 20.48 84 SER A CA 1
ATOM 696 C C . SER A 1 84 ? -12.600 3.966 6.488 1.00 15.22 84 SER A C 1
ATOM 697 O O . SER A 1 84 ? -12.873 3.269 5.512 1.00 18.10 84 SER A O 1
ATOM 700 N N . ASP A 1 85 ? -12.502 3.444 7.707 1.00 18.51 85 ASP A N 1
ATOM 701 C CA . ASP A 1 85 ? -12.610 1.995 7.830 1.00 18.53 85 ASP A CA 1
ATOM 702 C C . ASP A 1 85 ? -14.070 1.531 7.765 1.00 18.27 85 ASP A C 1
ATOM 703 O O . ASP A 1 85 ? -14.330 0.326 7.761 1.00 22.15 85 ASP A O 1
ATOM 708 N N . LEU A 1 86 ? -15.005 2.477 7.675 1.00 15.96 86 LEU A N 1
ATOM 709 C CA . LEU A 1 86 ? -16.425 2.156 7.484 1.00 16.22 86 LEU A CA 1
ATOM 710 C C . LEU A 1 86 ? -16.746 1.623 6.082 1.00 18.21 86 LEU A C 1
ATOM 711 O O . LEU A 1 86 ? -17.700 0.863 5.905 1.00 21.21 86 LEU A O 1
ATOM 716 N N . VAL A 1 87 ? -15.957 2.029 5.093 1.00 17.69 87 VAL A N 1
ATOM 717 C CA . VAL A 1 87 ? -16.230 1.658 3.703 1.00 16.50 87 VAL A CA 1
ATOM 718 C C . VAL A 1 87 ? -15.199 0.660 3.194 1.00 16.59 87 VAL A C 1
ATOM 719 O O . VAL A 1 87 ? -14.087 0.577 3.735 1.00 17.60 87 VAL A O 1
ATOM 723 N N . TRP A 1 88 ? -15.548 -0.078 2.137 1.00 17.08 88 TRP A N 1
ATOM 724 C CA . TRP A 1 88 ? -14.543 -0.841 1.417 1.00 20.14 88 TRP A CA 1
ATOM 725 C C . TRP A 1 88 ? -13.503 0.148 0.922 1.00 21.00 88 TRP A C 1
ATOM 726 O O . TRP A 1 88 ? -13.847 1.253 0.488 1.00 18.51 88 TRP A O 1
ATOM 737 N N . ARG A 1 89 ? -12.235 -0.228 1.030 1.00 19.05 89 ARG A N 1
ATOM 738 C CA . ARG A 1 89 ? -11.151 0.580 0.474 1.00 21.82 89 ARG A CA 1
ATOM 739 C C . ARG A 1 89 ? -10.255 -0.278 -0.407 1.00 16.31 89 ARG A C 1
ATOM 740 O O . ARG A 1 89 ? -10.072 -1.463 -0.134 1.00 18.62 89 ARG A O 1
ATOM 748 N N . PRO A 1 90 ? -9.679 0.320 -1.451 1.00 17.97 90 PRO A N 1
ATOM 749 C CA . PRO A 1 90 ? -8.705 -0.423 -2.246 1.00 16.47 90 PRO A CA 1
ATOM 750 C C . PRO A 1 90 ? -7.513 -0.765 -1.360 1.00 23.23 90 PRO A C 1
ATOM 751 O O . PRO A 1 90 ? -7.144 0.043 -0.507 1.00 21.41 90 PRO A O 1
ATOM 755 N N . ASP A 1 91 ? -6.952 -1.956 -1.520 1.00 22.22 91 ASP A N 1
ATOM 756 C CA . ASP A 1 91 ? -5.811 -2.373 -0.715 1.00 19.90 91 ASP A CA 1
ATOM 757 C C . ASP A 1 91 ? -4.530 -2.087 -1.496 1.00 17.03 91 ASP A C 1
ATOM 758 O O . ASP A 1 91 ? -3.679 -2.959 -1.709 1.00 17.35 91 ASP A O 1
ATOM 763 N N . ILE A 1 92 ? -4.400 -0.852 -1.955 1.00 18.48 92 ILE A N 1
ATOM 764 C CA . ILE A 1 92 ? -3.212 -0.455 -2.675 1.00 19.09 92 ILE A CA 1
ATOM 765 C C . ILE A 1 92 ? -2.043 -0.281 -1.720 1.00 15.73 92 ILE A C 1
ATOM 766 O O . ILE A 1 92 ? -2.161 0.346 -0.662 1.00 20.78 92 ILE A O 1
ATOM 771 N N . VAL A 1 93 ? -0.910 -0.847 -2.101 1.00 16.03 93 VAL A N 1
ATOM 772 C CA . VAL A 1 93 ? 0.282 -0.856 -1.276 1.00 15.86 93 VAL A CA 1
ATOM 773 C C . VAL A 1 93 ? 1.504 -0.528 -2.099 1.00 15.97 93 VAL A C 1
ATOM 774 O O . VAL A 1 93 ? 1.473 -0.599 -3.323 1.00 16.60 93 VAL A O 1
ATOM 778 N N . LEU A 1 94 ? 2.600 -0.218 -1.422 1.00 16.57 94 LEU A N 1
ATOM 779 C CA . LEU A 1 94 ? 3.885 -0.092 -2.092 1.00 17.06 94 LEU A CA 1
ATOM 780 C C . LEU A 1 94 ? 4.489 -1.473 -2.369 1.00 25.78 94 LEU A C 1
ATOM 781 O O . LEU A 1 94 ? 4.942 -2.131 -1.437 1.00 19.47 94 LEU A O 1
ATOM 786 N N . TYR A 1 95 ? 4.486 -1.924 -3.628 1.00 18.13 95 TYR A N 1
ATOM 787 C CA . TYR A 1 95 ? 4.976 -3.274 -3.937 1.00 18.50 95 TYR A CA 1
ATOM 788 C C . TYR A 1 95 ? 6.447 -3.405 -3.606 1.00 18.77 95 TYR A C 1
ATOM 789 O O . TYR A 1 95 ? 6.885 -4.441 -3.100 1.00 20.28 95 TYR A O 1
ATOM 798 N N . ASN A 1 96 ? 7.213 -2.358 -3.903 1.00 18.22 96 ASN A N 1
ATOM 799 C CA . ASN A 1 96 ? 8.667 -2.454 -3.784 1.00 20.79 96 ASN A CA 1
ATOM 800 C C . ASN A 1 96 ? 9.172 -1.888 -2.470 1.00 20.70 96 ASN A C 1
ATOM 801 O O . ASN A 1 96 ? 10.249 -1.305 -2.406 1.00 19.35 96 ASN A O 1
ATOM 806 N N . LYS A 1 97 ? 8.398 -2.099 -1.408 1.00 25.43 97 LYS A N 1
ATOM 807 C CA . LYS A 1 97 ? 8.807 -1.654 -0.085 1.00 25.95 97 LYS A CA 1
ATOM 808 C C . LYS A 1 97 ? 10.046 -2.430 0.348 1.00 25.90 97 LYS A C 1
ATOM 809 O O . LYS A 1 97 ? 10.211 -3.608 0.008 1.00 24.94 97 LYS A O 1
ATOM 815 N N . ALA A 1 98 ? 10.942 -1.757 1.059 1.00 23.54 98 ALA A N 1
ATOM 816 C CA . ALA A 1 98 ? 12.248 -2.336 1.364 1.00 28.23 98 ALA A CA 1
ATOM 817 C C . ALA A 1 98 ? 12.254 -3.091 2.681 1.00 35.64 98 ALA A C 1
ATOM 818 O O . ALA A 1 98 ? 13.152 -3.893 2.937 1.00 43.32 98 ALA A O 1
ATOM 820 N N . ASP A 1 99 ? 11.256 -2.840 3.517 1.00 37.23 99 ASP A N 1
ATOM 821 C CA . ASP A 1 99 ? 11.281 -3.368 4.877 1.00 54.09 99 ASP A CA 1
ATOM 822 C C . ASP A 1 99 ? 10.120 -4.308 5.186 1.00 57.59 99 ASP A C 1
ATOM 823 O O . ASP A 1 99 ? 9.121 -4.344 4.460 1.00 45.21 99 ASP A O 1
ATOM 828 N N . ASP A 1 100 ? 10.283 -5.060 6.276 1.00 65.57 100 ASP A N 1
ATOM 829 C CA . ASP A 1 100 ? 9.305 -6.043 6.742 1.00 77.99 100 ASP A CA 1
ATOM 830 C C . ASP A 1 100 ? 7.880 -5.483 6.925 1.00 85.21 100 ASP A C 1
ATOM 831 O O . ASP A 1 100 ? 6.991 -6.069 6.311 1.00 90.35 100 ASP A O 1
ATOM 836 N N . GLU A 1 101 ? 7.548 -4.430 7.702 1.00 86.61 101 GLU A N 1
ATOM 837 C CA . GLU A 1 101 ? 8.205 -3.610 8.762 1.00 89.88 101 GLU A CA 1
ATOM 838 C C . GLU A 1 101 ? 7.552 -2.252 8.592 1.00 89.50 101 GLU A C 1
ATOM 839 O O . GLU A 1 101 ? 8.139 -1.338 8.023 1.00 86.50 101 GLU A O 1
ATOM 845 N N . SER A 1 102 ? 6.319 -2.106 9.051 1.00 92.41 102 SER A N 1
ATOM 846 C CA . SER A 1 102 ? 5.547 -0.921 8.672 1.00 93.95 102 SER A CA 1
ATOM 847 C C . SER A 1 102 ? 5.224 -0.046 9.871 1.00 93.89 102 SER A C 1
ATOM 848 O O . SER A 1 102 ? 5.399 -0.454 11.023 1.00 95.61 102 SER A O 1
ATOM 851 N N . SER A 1 103 ? 4.729 1.152 9.569 1.00 91.07 103 SER A N 1
ATOM 852 C CA . SER A 1 103 ? 4.302 2.120 10.571 1.00 91.45 103 SER A CA 1
ATOM 853 C C . SER A 1 103 ? 3.010 1.643 11.208 1.00 92.19 103 SER A C 1
ATOM 854 O O . SER A 1 103 ? 2.286 0.852 10.603 1.00 93.34 103 SER A O 1
ATOM 857 N N . GLU A 1 104 ? 2.730 2.103 12.425 1.00 91.39 104 GLU A N 1
ATOM 858 C CA . GLU A 1 104 ? 1.422 1.895 13.022 1.00 90.03 104 GLU A CA 1
ATOM 859 C C . GLU A 1 104 ? 0.439 2.773 12.256 1.00 84.61 104 GLU A C 1
ATOM 860 O O . GLU A 1 104 ? 0.716 3.945 12.007 1.00 84.14 104 GLU A O 1
ATOM 861 N N . PRO A 1 105 ? -0.712 2.207 11.872 1.00 78.30 105 PRO A N 1
ATOM 862 C CA . PRO A 1 105 ? -1.640 2.932 10.997 1.00 72.03 105 PRO A CA 1
ATOM 863 C C . PRO A 1 105 ? -2.384 4.038 11.739 1.00 64.23 105 PRO A C 1
ATOM 864 O O . PRO A 1 105 ? -2.834 3.839 12.868 1.00 62.79 105 PRO A O 1
ATOM 868 N N . VAL A 1 106 ? -2.498 5.199 11.107 1.00 54.67 106 VAL A N 1
ATOM 869 C CA . VAL A 1 106 ? -3.247 6.299 11.692 1.00 54.66 106 VAL A CA 1
ATOM 870 C C . VAL A 1 106 ? -4.684 6.313 11.195 1.00 45.14 106 VAL A C 1
ATOM 871 O O . VAL A 1 106 ? -5.033 5.669 10.205 1.00 40.15 106 VAL A O 1
ATOM 875 N N . ASN A 1 107 ? -5.514 7.063 11.900 1.00 36.26 107 ASN A N 1
ATOM 876 C CA . ASN A 1 107 ? -6.904 7.209 11.526 1.00 32.61 107 ASN A CA 1
ATOM 877 C C . ASN A 1 107 ? -7.043 8.181 10.381 1.00 24.25 107 ASN A C 1
ATOM 878 O O . ASN A 1 107 ? -6.422 9.246 10.371 1.00 27.27 107 ASN A O 1
ATOM 883 N N . THR A 1 108 ? -7.819 7.781 9.388 1.00 23.77 108 THR A N 1
ATOM 884 C CA . THR A 1 108 ? -8.109 8.646 8.267 1.00 22.02 108 THR A CA 1
ATOM 885 C C . THR A 1 108 ? -9.593 8.638 7.996 1.00 21.59 108 THR A C 1
ATOM 886 O O . THR A 1 108 ? -10.334 7.811 8.524 1.00 23.49 108 THR A O 1
ATOM 890 N N . ASN A 1 109 ? -10.011 9.577 7.164 1.00 18.75 109 ASN A N 1
ATOM 891 C CA A ASN A 1 109 ? -11.397 9.754 6.769 0.66 18.78 109 ASN A CA 1
ATOM 892 C CA B ASN A 1 109 ? -11.403 9.653 6.774 0.34 19.34 109 ASN A CA 1
ATOM 893 C C . ASN A 1 109 ? -11.556 9.607 5.258 1.00 21.63 109 ASN A C 1
ATOM 894 O O . ASN A 1 109 ? -10.594 9.755 4.519 1.00 17.76 109 ASN A O 1
ATOM 903 N N . VAL A 1 110 ? -12.778 9.357 4.812 1.00 17.10 110 VAL A N 1
ATOM 904 C CA . VAL A 1 110 ? -13.092 9.432 3.395 1.00 17.10 110 VAL A CA 1
ATOM 905 C C . VAL A 1 110 ? -14.149 10.504 3.242 1.00 17.80 110 VAL A C 1
ATOM 906 O O . VAL A 1 110 ? -14.874 10.790 4.195 1.00 17.50 110 VAL A O 1
ATOM 910 N N . VAL A 1 111 ? -14.231 11.117 2.064 1.00 15.21 111 VAL A N 1
ATOM 911 C CA . VAL A 1 111 ? -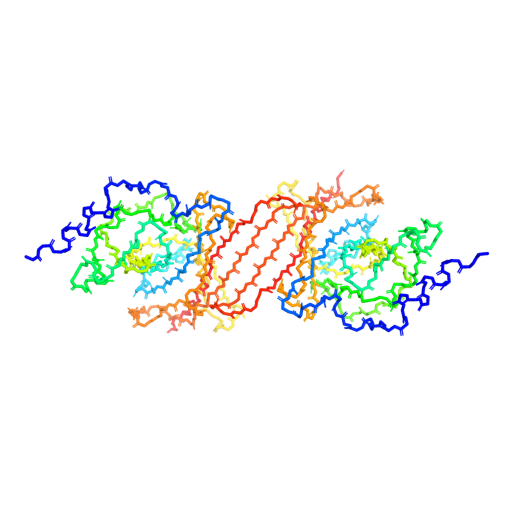15.393 11.936 1.735 1.00 16.52 111 VAL A CA 1
ATOM 912 C C . VAL A 1 111 ? -16.267 11.185 0.747 1.00 15.58 111 VAL A C 1
ATOM 913 O O . VAL A 1 111 ? -15.804 10.754 -0.312 1.00 18.56 111 VAL A O 1
ATOM 917 N N . LEU A 1 112 ? -17.534 11.019 1.096 1.00 16.49 112 LEU A N 1
ATOM 918 C CA . LEU A 1 112 ? -18.464 10.248 0.288 1.00 17.52 112 LEU A CA 1
ATOM 919 C C . LEU A 1 112 ? -19.433 11.200 -0.390 1.00 17.57 112 LEU A C 1
ATOM 920 O O . LEU A 1 112 ? -20.126 11.942 0.290 1.00 18.46 112 LEU A O 1
ATOM 925 N N . ARG A 1 113 ? -19.448 11.203 -1.723 1.00 17.19 113 ARG A N 1
ATOM 926 C CA . ARG A 1 113 ? -20.341 12.077 -2.481 1.00 19.68 113 ARG A CA 1
ATOM 927 C C . ARG A 1 113 ? -21.601 11.319 -2.874 1.00 19.14 113 ARG A C 1
ATOM 928 O O . ARG A 1 113 ? -21.568 10.092 -3.011 1.00 18.98 113 ARG A O 1
ATOM 936 N N . TYR A 1 114 ? -22.691 12.047 -3.104 1.00 18.77 114 TYR A N 1
ATOM 937 C CA . TYR A 1 114 ? -24.007 11.443 -3.317 1.00 20.91 114 TYR A CA 1
ATOM 938 C C . TYR A 1 114 ? -24.073 10.483 -4.510 1.00 22.69 114 TYR A C 1
ATOM 939 O O . TYR A 1 114 ? -24.973 9.642 -4.587 1.00 22.68 114 TYR A O 1
ATOM 948 N N . ASP A 1 115 ? -23.142 10.622 -5.446 1.00 20.68 115 ASP A N 1
ATOM 949 C CA . ASP A 1 115 ? -23.148 9.768 -6.634 1.00 21.88 115 ASP A CA 1
ATOM 950 C C . ASP A 1 115 ? -22.265 8.529 -6.455 1.00 23.63 115 ASP A C 1
ATOM 951 O O . ASP A 1 115 ? -21.956 7.812 -7.425 1.00 21.86 115 ASP A O 1
ATOM 956 N N . GLY A 1 116 ? -21.864 8.283 -5.214 1.00 22.71 116 GLY A N 1
ATOM 957 C CA . GLY A 1 116 ? -21.047 7.131 -4.873 1.00 18.47 116 GLY A CA 1
ATOM 958 C C . GLY A 1 116 ? -19.555 7.371 -5.003 1.00 19.09 116 GLY A C 1
ATOM 959 O O . GLY A 1 116 ? -18.765 6.454 -4.812 1.00 19.03 116 GLY A O 1
ATOM 960 N N . LEU A 1 117 ? -19.157 8.594 -5.340 1.00 17.90 117 LEU A N 1
ATOM 961 C CA . LEU A 1 117 ? -17.736 8.896 -5.472 1.00 15.65 117 LEU A CA 1
ATOM 962 C C . LEU A 1 117 ? -17.083 9.031 -4.109 1.00 19.06 117 LEU A C 1
ATOM 963 O O . LEU A 1 117 ? -17.513 9.845 -3.288 1.00 19.04 117 LEU A O 1
ATOM 968 N N . ILE A 1 118 ? -16.033 8.250 -3.875 1.00 14.80 118 ILE A N 1
ATOM 969 C CA . ILE A 1 118 ? -15.347 8.277 -2.595 1.00 15.45 118 ILE A CA 1
ATOM 970 C C . ILE A 1 118 ? -13.941 8.792 -2.820 1.00 18.61 118 ILE A C 1
ATOM 971 O O . ILE A 1 118 ? -13.286 8.399 -3.767 1.00 17.46 118 ILE A O 1
ATOM 976 N N . THR A 1 119 ? -13.505 9.708 -1.959 1.00 13.82 119 THR A N 1
ATOM 977 C CA . THR A 1 119 ? -12.156 10.248 -2.006 1.00 18.28 119 THR A CA 1
ATOM 978 C C . THR A 1 119 ? -11.470 9.944 -0.680 1.00 16.50 119 THR A C 1
ATOM 979 O O . THR A 1 119 ? -12.037 10.203 0.380 1.00 19.94 119 THR A O 1
ATOM 983 N N . TRP A 1 120 ? -10.252 9.412 -0.739 1.00 16.21 120 TRP A N 1
ATOM 984 C CA . TRP A 1 120 ? -9.569 8.950 0.466 1.00 16.77 120 TRP A CA 1
ATOM 985 C C . TRP A 1 120 ? -8.141 9.455 0.472 1.00 17.14 120 TRP A C 1
ATOM 986 O O . TRP A 1 120 ? -7.344 9.077 -0.396 1.00 16.98 120 TRP A O 1
ATOM 997 N N . ASP A 1 121 ? -7.841 10.337 1.427 1.00 17.09 121 ASP A N 1
ATOM 998 C CA . ASP A 1 121 ? -6.483 10.827 1.655 1.00 16.79 121 ASP A CA 1
ATOM 999 C C . ASP A 1 121 ? -5.874 10.092 2.836 1.00 21.00 121 ASP A C 1
ATOM 1000 O O . ASP A 1 121 ? -6.483 10.026 3.909 1.00 21.21 121 ASP A O 1
ATOM 1005 N N . ALA A 1 122 ? -4.664 9.573 2.666 1.00 14.61 122 ALA A N 1
ATOM 1006 C CA . ALA A 1 122 ? -3.960 8.970 3.778 1.00 16.63 122 ALA A CA 1
ATOM 1007 C C . ALA A 1 122 ? -2.488 9.281 3.638 1.00 19.83 122 ALA A C 1
ATOM 1008 O O . ALA A 1 122 ? -1.965 9.283 2.516 1.00 18.48 122 ALA A O 1
ATOM 1010 N N . PRO A 1 123 ? -1.820 9.545 4.773 1.00 18.02 123 PRO A N 1
ATOM 1011 C CA . PRO A 1 123 ? -0.370 9.735 4.843 1.00 15.74 123 PRO A CA 1
ATOM 1012 C C . PRO A 1 123 ? 0.344 8.398 4.842 1.00 21.59 123 PRO A C 1
ATOM 1013 O O . PRO A 1 123 ? -0.227 7.374 5.228 1.00 23.77 123 PRO A O 1
ATOM 1017 N N . ALA A 1 124 ? 1.599 8.400 4.423 1.00 21.25 124 ALA A N 1
ATOM 1018 C CA . ALA A 1 124 ? 2.369 7.173 4.446 1.00 19.48 124 ALA A CA 1
ATOM 1019 C C . ALA A 1 124 ? 3.833 7.512 4.582 1.00 22.24 124 ALA A C 1
ATOM 1020 O O . ALA A 1 124 ? 4.291 8.547 4.096 1.00 25.57 124 ALA A O 1
ATOM 1022 N N . ILE A 1 125 ? 4.554 6.644 5.270 1.00 18.80 125 ILE A N 1
ATOM 1023 C CA . ILE A 1 125 ? 6.003 6.687 5.282 1.00 18.32 125 ILE A CA 1
ATOM 1024 C C . ILE A 1 125 ? 6.452 5.495 4.461 1.00 23.84 125 ILE A C 1
ATOM 1025 O O . ILE A 1 125 ? 6.080 4.359 4.763 1.00 24.09 125 ILE A O 1
ATOM 1030 N N . THR A 1 126 ? 7.207 5.749 3.399 1.00 19.76 126 THR A N 1
ATOM 1031 C CA . THR A 1 126 ? 7.645 4.666 2.544 1.00 21.30 126 THR A CA 1
ATOM 1032 C C . THR A 1 126 ? 9.147 4.494 2.615 1.00 16.79 126 THR A C 1
ATOM 1033 O O . THR A 1 126 ? 9.889 5.450 2.819 1.00 18.11 126 THR A O 1
ATOM 1037 N N . LYS A 1 127 ? 9.588 3.255 2.479 1.00 15.40 127 LYS A N 1
ATOM 1038 C CA . LYS A 1 127 ? 11.014 2.961 2.422 1.00 14.09 127 LYS A CA 1
ATOM 1039 C C . LYS A 1 127 ? 11.237 2.055 1.238 1.00 18.40 127 LYS A C 1
ATOM 1040 O O . LYS A 1 127 ? 10.638 0.985 1.164 1.00 21.20 127 LYS A O 1
ATOM 1046 N N . SER A 1 128 ? 12.078 2.486 0.310 1.00 16.07 128 SER A N 1
ATOM 1047 C CA . SER A 1 128 ? 12.258 1.749 -0.940 1.00 16.75 128 SER A CA 1
ATOM 1048 C C . SER A 1 128 ? 13.665 1.927 -1.486 1.00 18.28 128 SER A C 1
ATOM 1049 O O . SER A 1 128 ? 14.339 2.902 -1.181 1.00 22.63 128 SER A O 1
ATOM 1052 N N . SER A 1 129 ? 14.123 0.975 -2.294 1.00 18.56 129 SER A N 1
ATOM 1053 C CA . SER A 1 129 ? 15.499 1.023 -2.769 1.00 13.81 129 SER A CA 1
ATOM 1054 C C . SER A 1 129 ? 15.637 2.035 -3.906 1.00 16.19 129 SER A C 1
ATOM 1055 O O . SER A 1 129 ? 14.684 2.286 -4.639 1.00 21.42 129 SER A O 1
ATOM 1058 N N . CYS A 1 130 ? 16.827 2.609 -4.039 1.00 18.45 130 CYS A N 1
ATOM 1059 C CA . CYS A 1 130 ? 17.131 3.484 -5.165 1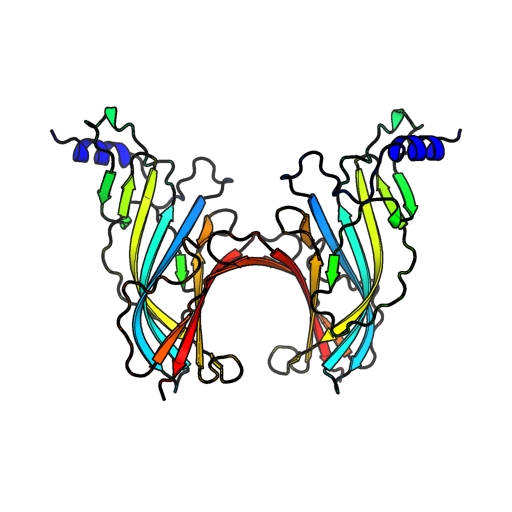.00 18.22 130 CYS A CA 1
ATOM 1060 C C . CYS A 1 130 ? 18.371 2.972 -5.891 1.00 26.70 130 CYS A C 1
ATOM 1061 O O . CYS A 1 130 ? 19.128 2.142 -5.369 1.00 23.55 130 CYS A O 1
ATOM 1064 N N . VAL A 1 131 ? 18.577 3.484 -7.097 1.00 18.63 131 VAL A N 1
ATOM 1065 C CA . VAL A 1 131 ? 19.770 3.182 -7.872 1.00 19.14 131 VAL A CA 1
ATOM 1066 C C . VAL A 1 131 ? 20.532 4.456 -8.208 1.00 20.98 131 VAL A C 1
ATOM 1067 O O . VAL A 1 131 ? 19.941 5.426 -8.679 1.00 22.17 131 VAL A O 1
ATOM 1071 N N . VAL A 1 132 ? 21.835 4.457 -7.943 1.00 22.73 132 VAL A N 1
ATOM 1072 C CA . VAL A 1 132 ? 22.693 5.556 -8.365 1.00 19.87 132 VAL A CA 1
ATOM 1073 C C . VAL A 1 132 ? 22.709 5.666 -9.886 1.00 21.68 132 VAL A C 1
ATOM 1074 O O . VAL A 1 132 ? 22.872 4.666 -10.581 1.00 22.76 132 VAL A O 1
ATOM 1078 N N . ASP A 1 133 ? 22.536 6.884 -10.397 1.00 24.68 133 ASP A N 1
ATOM 1079 C CA . ASP A 1 133 ? 22.591 7.153 -11.835 1.00 24.37 133 ASP A CA 1
ATOM 1080 C C . ASP A 1 133 ? 23.458 8.374 -12.098 1.00 23.67 133 ASP A C 1
ATOM 1081 O O . ASP A 1 133 ? 23.103 9.484 -11.698 1.00 23.09 133 ASP A O 1
ATOM 1086 N N . VAL A 1 134 ? 24.597 8.164 -12.754 1.00 23.12 134 VAL A N 1
ATOM 1087 C CA . VAL A 1 134 ? 25.473 9.266 -13.145 1.00 28.88 134 VAL A CA 1
ATOM 1088 C C . VAL A 1 134 ? 25.587 9.328 -14.659 1.00 29.77 134 VAL A C 1
ATOM 1089 O O . VAL A 1 134 ? 26.452 10.018 -15.203 1.00 36.28 134 VAL A O 1
ATOM 1093 N N . THR A 1 135 ? 24.691 8.618 -15.333 1.00 23.42 135 THR A N 1
ATOM 1094 C CA . THR A 1 135 ? 24.733 8.512 -16.786 1.00 29.25 135 THR A CA 1
ATOM 1095 C C . THR A 1 135 ? 23.806 9.506 -17.475 1.00 31.82 135 THR A C 1
ATOM 1096 O O . THR A 1 135 ? 24.194 10.144 -18.455 1.00 36.50 135 THR A O 1
ATOM 1100 N N . TYR A 1 136 ? 22.586 9.632 -16.959 1.00 26.01 136 TYR A N 1
ATOM 1101 C CA . TYR A 1 136 ? 21.557 10.451 -17.588 1.00 27.42 136 TYR A CA 1
ATOM 1102 C C . TYR A 1 136 ? 21.429 11.823 -16.936 1.00 27.99 136 TYR A C 1
ATOM 1103 O O . TYR A 1 136 ? 21.709 11.972 -15.748 1.00 22.23 136 TYR A O 1
ATOM 1112 N N . PHE A 1 137 ? 21.020 12.821 -17.723 1.00 21.62 137 PHE A N 1
ATOM 1113 C CA . PHE A 1 137 ? 20.805 14.173 -17.208 1.00 18.39 137 PHE A CA 1
ATOM 1114 C C . PHE A 1 137 ? 19.898 14.158 -15.965 1.00 23.40 137 PHE A C 1
ATOM 1115 O O . PHE A 1 137 ? 18.852 13.510 -15.966 1.00 24.45 137 PHE A O 1
ATOM 1123 N N . PRO A 1 138 ? 20.267 14.908 -14.910 1.00 21.31 138 PRO A N 1
ATOM 1124 C CA . PRO A 1 138 ? 21.365 15.879 -14.785 1.00 21.28 138 PRO A CA 1
ATOM 1125 C C . PRO A 1 138 ? 22.696 15.314 -14.269 1.00 22.94 138 PRO A C 1
ATOM 1126 O O . PRO A 1 138 ? 23.505 16.075 -13.730 1.00 23.17 138 PRO A O 1
ATOM 1130 N N . PHE A 1 139 ? 22.892 14.007 -14.413 1.00 20.03 139 PHE A N 1
ATOM 1131 C CA . PHE A 1 139 ? 24.209 13.366 -14.303 1.00 21.51 139 PHE A CA 1
ATOM 1132 C C . PHE A 1 139 ? 24.810 13.252 -12.898 1.00 21.08 139 PHE A C 1
ATOM 1133 O O . PHE A 1 139 ? 26.011 13.042 -12.768 1.00 23.17 139 PHE A O 1
ATOM 1141 N N . ASP A 1 140 ? 23.995 13.362 -11.854 1.00 18.88 140 ASP A N 1
ATOM 1142 C CA . ASP A 1 140 ? 24.465 13.022 -10.503 1.00 20.84 140 ASP A CA 1
ATOM 1143 C C . ASP A 1 140 ? 23.233 12.726 -9.669 1.00 20.52 140 ASP A C 1
ATOM 1144 O O . ASP A 1 140 ? 22.774 13.575 -8.894 1.00 20.97 140 ASP A O 1
ATOM 1149 N N . ASN A 1 141 ? 22.674 11.536 -9.876 1.00 18.45 141 ASN A N 1
ATOM 1150 C CA . ASN A 1 141 ? 21.322 11.279 -9.427 1.00 18.37 141 ASN A CA 1
ATOM 1151 C C . ASN A 1 141 ? 21.132 10.046 -8.578 1.00 18.15 141 ASN A C 1
ATOM 1152 O O . ASN A 1 141 ? 21.991 9.164 -8.509 1.00 20.78 141 ASN A O 1
ATOM 1157 N N . GLN A 1 142 ? 19.969 10.007 -7.941 1.00 18.06 142 GLN A N 1
ATOM 1158 C CA . GLN A 1 142 ? 19.421 8.799 -7.359 1.00 17.82 142 GLN A CA 1
ATOM 1159 C C . GLN A 1 142 ? 18.085 8.573 -8.057 1.00 20.95 142 GLN A C 1
ATOM 1160 O O . GLN A 1 142 ? 17.246 9.468 -8.072 1.00 19.10 142 GLN A O 1
ATOM 1166 N N . GLN A 1 143 ? 17.900 7.407 -8.675 1.00 17.60 143 GLN A N 1
ATOM 1167 C CA . GLN A 1 143 ? 16.591 7.060 -9.201 1.00 17.30 143 GLN A CA 1
ATOM 1168 C C . GLN A 1 143 ? 15.830 6.210 -8.181 1.00 19.98 143 GLN A C 1
ATOM 1169 O O . GLN A 1 143 ? 16.236 5.097 -7.840 1.00 19.27 143 GLN A O 1
ATOM 1175 N N . CYS A 1 144 ? 14.700 6.726 -7.727 1.00 16.92 144 CYS A N 1
ATOM 1176 C CA . CYS A 1 144 ? 13.932 6.081 -6.678 1.00 16.78 144 CYS A CA 1
ATOM 1177 C C . CYS A 1 144 ? 12.531 5.772 -7.183 1.00 22.71 144 CYS A C 1
ATOM 1178 O O . CYS A 1 144 ? 11.669 6.639 -7.228 1.00 18.88 144 CYS A O 1
ATOM 1181 N N . ASN A 1 145 ? 12.306 4.531 -7.589 1.00 18.48 145 ASN A N 1
ATOM 1182 C CA . ASN A 1 145 ? 10.991 4.146 -8.060 1.00 16.45 145 ASN A CA 1
ATOM 1183 C C . ASN A 1 145 ? 10.033 3.886 -6.906 1.00 17.21 145 ASN A C 1
ATOM 1184 O O . ASN A 1 145 ? 10.408 3.254 -5.915 1.00 17.85 145 ASN A O 1
ATOM 1189 N N . LEU A 1 146 ? 8.792 4.349 -7.044 1.00 16.56 146 LEU A N 1
ATOM 1190 C CA . LEU A 1 146 ? 7.732 4.007 -6.096 1.00 17.46 146 LEU A CA 1
ATOM 1191 C C . LEU A 1 146 ? 6.623 3.315 -6.853 1.00 19.01 146 LEU A C 1
ATOM 1192 O O . LEU A 1 146 ? 5.948 3.931 -7.665 1.00 16.27 146 LEU A O 1
ATOM 1197 N N . THR A 1 147 ? 6.448 2.020 -6.597 1.00 16.03 147 THR A N 1
ATOM 1198 C CA . THR A 1 147 ? 5.518 1.217 -7.388 1.00 16.03 147 THR A CA 1
ATOM 1199 C C . THR A 1 147 ? 4.360 0.752 -6.534 1.00 18.85 147 THR A C 1
ATOM 1200 O O . THR A 1 147 ? 4.558 0.087 -5.522 1.00 17.83 147 THR A O 1
ATOM 1204 N N . PHE A 1 148 ? 3.158 1.133 -6.944 1.00 15.82 148 PHE A N 1
ATOM 1205 C CA . PHE A 1 148 ? 1.953 0.903 -6.163 1.00 16.23 148 PHE A CA 1
ATOM 1206 C C . PHE A 1 148 ? 0.965 0.052 -6.897 1.00 17.60 148 PHE A C 1
ATOM 1207 O O . PHE A 1 148 ? 0.796 0.209 -8.093 1.00 17.43 148 PHE A O 1
ATOM 1215 N N . GLY A 1 149 ? 0.250 -0.794 -6.162 1.00 15.90 149 GLY A N 1
ATOM 1216 C CA . GLY A 1 149 ? -0.830 -1.561 -6.745 1.00 15.96 149 GLY A CA 1
ATOM 1217 C C . GLY A 1 149 ? -1.611 -2.320 -5.685 1.00 18.98 149 GLY A C 1
ATOM 1218 O O . GLY A 1 149 ? -1.209 -2.355 -4.525 1.00 18.51 149 GLY A O 1
ATOM 1219 N N . SER A 1 150 ? -2.738 -2.904 -6.082 1.00 17.41 150 SER A N 1
ATOM 1220 C CA . SER A 1 150 ? -3.538 -3.707 -5.164 1.00 16.23 150 SER A CA 1
ATOM 1221 C C . SER A 1 150 ? -2.811 -4.961 -4.722 1.00 16.43 150 SER A C 1
ATOM 1222 O O . SER A 1 150 ? -2.213 -5.660 -5.545 1.00 17.24 150 SER A O 1
ATOM 1225 N N . TRP A 1 151 ? -2.908 -5.291 -3.437 1.00 16.55 151 TRP A N 1
ATOM 1226 C CA . TRP A 1 151 ? -2.284 -6.519 -2.957 1.00 19.09 151 TRP A CA 1
ATOM 1227 C C . TRP A 1 151 ? -3.055 -7.774 -3.373 1.00 16.97 151 TRP A C 1
ATOM 1228 O O . TRP A 1 151 ? -2.447 -8.780 -3.734 1.00 17.57 151 TRP A O 1
ATOM 1239 N N . THR A 1 152 ? -4.381 -7.735 -3.319 1.00 16.93 152 THR A N 1
ATOM 1240 C CA . THR A 1 152 ? -5.154 -8.966 -3.512 1.00 17.13 152 THR A CA 1
ATOM 1241 C C . THR A 1 152 ? -5.984 -9.024 -4.787 1.00 19.74 152 THR A C 1
ATOM 1242 O O . THR A 1 152 ? -6.458 -10.090 -5.164 1.00 19.46 152 THR A O 1
ATOM 1246 N N . TYR A 1 153 ? -6.170 -7.892 -5.460 1.00 16.87 153 TYR A N 1
ATOM 1247 C CA . TYR A 1 153 ? -7.039 -7.886 -6.627 1.00 16.89 153 TYR A CA 1
ATOM 1248 C C . TYR A 1 153 ? -6.224 -7.805 -7.915 1.00 16.90 153 TYR A C 1
ATOM 1249 O O . TYR A 1 153 ? -5.246 -7.060 -7.960 1.00 19.30 153 TYR A O 1
ATOM 1258 N N . ASN A 1 154 ? -6.617 -8.570 -8.936 1.00 17.11 154 ASN A N 1
ATOM 1259 C CA . ASN A 1 154 ? -5.998 -8.425 -10.264 1.00 18.05 154 ASN A CA 1
ATOM 1260 C C . ASN A 1 154 ? -6.623 -7.261 -11.017 1.00 18.51 154 ASN A C 1
ATOM 1261 O O . ASN A 1 154 ? -7.572 -6.663 -10.542 1.00 17.72 154 ASN A O 1
ATOM 1266 N N . GLY A 1 155 ? -6.123 -6.988 -12.218 1.00 21.54 155 GLY A N 1
ATOM 1267 C CA . GLY A 1 155 ? -6.554 -5.829 -12.988 1.00 24.80 155 GLY A CA 1
ATOM 1268 C C . GLY A 1 155 ? -7.966 -5.887 -13.540 1.00 20.78 155 GLY A C 1
ATOM 1269 O O . GLY A 1 155 ? -8.510 -4.867 -13.953 1.00 23.58 155 GLY A O 1
ATOM 1270 N N . ASN A 1 156 ? -8.570 -7.069 -13.569 1.00 21.84 156 ASN A N 1
ATOM 1271 C CA . ASN A 1 156 ? -9.973 -7.167 -13.974 1.00 22.06 156 ASN A CA 1
ATOM 1272 C C . ASN A 1 156 ? -10.939 -6.953 -12.812 1.00 25.53 156 ASN A C 1
ATOM 1273 O O . ASN A 1 156 ? -12.154 -6.863 -13.010 1.00 21.39 156 ASN A O 1
ATOM 1278 N N . GLN A 1 157 ? -10.387 -6.867 -11.606 1.00 17.38 157 GLN A N 1
ATOM 1279 C CA . GLN A 1 157 ? -11.177 -6.669 -10.403 1.00 18.01 157 GLN A CA 1
ATOM 1280 C C . GLN A 1 157 ? -11.031 -5.223 -9.929 1.00 20.84 157 GLN A C 1
ATOM 1281 O O . GLN A 1 157 ? -12.018 -4.534 -9.701 1.00 19.21 157 GLN A O 1
ATOM 1287 N N . VAL A 1 158 ? -9.789 -4.790 -9.760 1.00 16.87 158 VAL A N 1
ATOM 1288 C CA . VAL A 1 158 ? -9.500 -3.391 -9.442 1.00 20.34 158 VAL A CA 1
ATOM 1289 C C . VAL A 1 158 ? -8.468 -2.911 -10.434 1.00 20.79 158 VAL A C 1
ATOM 1290 O O . VAL A 1 158 ? -7.370 -3.450 -10.496 1.00 19.83 158 VAL A O 1
ATOM 1294 N N . ASP A 1 159 ? -8.822 -1.903 -11.222 1.00 16.66 159 ASP A N 1
ATOM 1295 C CA . ASP A 1 159 ? -7.895 -1.349 -12.189 1.00 16.64 159 ASP A CA 1
ATOM 1296 C C . ASP A 1 159 ? -7.493 0.040 -11.703 1.00 16.44 159 ASP A C 1
ATOM 1297 O O . ASP A 1 159 ? -8.348 0.817 -11.310 1.00 22.27 159 ASP A O 1
ATOM 1302 N N . ILE A 1 160 ? -6.192 0.311 -11.697 1.00 16.29 160 ILE A N 1
ATOM 1303 C CA . ILE A 1 160 ? -5.624 1.524 -11.108 1.00 16.66 160 ILE A CA 1
ATOM 1304 C C . ILE A 1 160 ? -5.195 2.489 -12.230 1.00 17.09 160 ILE A C 1
ATOM 1305 O O . ILE A 1 160 ? -4.800 2.058 -13.311 1.00 17.15 160 ILE A O 1
ATOM 1310 N N . PHE A 1 161 ? -5.292 3.790 -11.976 1.00 16.09 161 PHE A N 1
ATOM 1311 C CA . PHE A 1 161 ? -4.981 4.795 -12.995 1.00 16.17 161 PHE A CA 1
ATOM 1312 C C . PHE A 1 161 ? -4.246 5.930 -12.317 1.00 16.00 161 PHE A C 1
ATOM 1313 O O . PHE A 1 161 ? -4.469 6.188 -11.129 1.00 17.12 161 PHE A O 1
ATOM 1321 N N . ASN A 1 162 ? -3.364 6.605 -13.048 1.00 16.00 162 ASN A N 1
ATOM 1322 C CA . ASN A 1 162 ? -2.740 7.808 -12.506 1.00 15.88 162 ASN A CA 1
ATOM 1323 C C . ASN A 1 162 ? -3.726 8.963 -12.560 1.00 20.64 162 ASN A C 1
ATOM 1324 O O . ASN A 1 162 ? -4.322 9.215 -13.608 1.00 20.35 162 ASN A O 1
ATOM 1329 N N . ALA A 1 163 ? -3.902 9.668 -11.443 1.00 17.67 163 ALA A N 1
ATOM 1330 C CA . ALA A 1 163 ? -4.716 10.882 -11.454 1.00 19.35 163 ALA A CA 1
ATOM 1331 C C . ALA A 1 163 ? -3.968 11.996 -12.172 1.00 19.24 163 ALA A C 1
ATOM 1332 O O . ALA A 1 163 ? -4.581 12.873 -12.783 1.00 23.38 163 ALA A O 1
ATOM 1334 N N . LEU A 1 164 ? -2.640 11.960 -12.098 1.00 15.37 164 LEU A N 1
ATOM 1335 C CA . LEU A 1 164 ? -1.817 13.034 -12.647 1.00 18.70 164 LEU A CA 1
ATOM 1336 C C . LEU A 1 164 ? -0.710 12.516 -13.533 1.00 19.78 164 LEU A C 1
ATOM 1337 O O . LEU A 1 164 ? -0.430 11.323 -13.562 1.00 17.68 164 LEU A O 1
ATOM 1342 N N . ASP A 1 165 ? -0.057 13.425 -14.249 1.00 17.35 165 ASP A N 1
ATOM 1343 C CA . ASP A 1 165 ? 1.091 13.040 -15.060 1.00 15.37 165 ASP A CA 1
ATOM 1344 C C . ASP A 1 165 ? 2.298 12.707 -14.232 1.00 17.82 165 ASP A C 1
ATOM 1345 O O . ASP A 1 165 ? 3.200 12.018 -14.692 1.00 17.95 165 ASP A O 1
ATOM 1350 N N . SER A 1 166 ? 2.335 13.217 -13.004 1.00 16.51 166 SER A N 1
ATOM 1351 C CA . SER A 1 166 ? 3.517 13.029 -12.175 1.00 17.28 166 SER A CA 1
ATOM 1352 C C . SER A 1 166 ? 3.146 13.053 -10.700 1.00 15.68 166 SER A C 1
ATOM 1353 O O . SER A 1 166 ? 1.994 13.308 -10.358 1.00 16.70 166 SER A O 1
ATOM 1356 N N . GLY A 1 167 ? 4.121 12.762 -9.845 1.00 16.64 167 GLY A N 1
ATOM 1357 C CA . GLY A 1 167 ? 3.961 12.971 -8.421 1.00 17.09 167 GLY A CA 1
ATOM 1358 C C . GLY A 1 167 ? 3.653 14.439 -8.241 1.00 20.24 167 GLY A C 1
ATOM 1359 O O . GLY A 1 167 ? 4.170 15.297 -8.983 1.00 15.25 167 GLY A O 1
ATOM 1360 N N . ASP A 1 168 ? 2.768 14.717 -7.286 1.00 15.58 168 ASP A N 1
ATOM 1361 C CA . ASP A 1 168 ? 2.373 16.077 -6.945 1.00 19.80 168 ASP A CA 1
ATOM 1362 C C . ASP A 1 168 ? 3.439 16.681 -6.043 1.00 21.96 168 ASP A C 1
ATOM 1363 O O . ASP A 1 168 ? 3.660 16.190 -4.929 1.00 17.68 168 ASP A O 1
ATOM 1368 N N . LEU A 1 169 ? 4.098 17.741 -6.520 1.00 16.54 169 LEU A N 1
ATOM 1369 C CA . LEU A 1 169 ? 5.160 18.376 -5.735 1.00 18.33 169 LEU A CA 1
ATOM 1370 C C . LEU A 1 169 ? 4.755 19.723 -5.130 1.00 20.63 169 LEU A C 1
ATOM 1371 O O . LEU A 1 169 ? 5.605 20.456 -4.635 1.00 20.92 169 LEU A O 1
ATOM 1376 N N . SER A 1 170 ? 3.461 20.027 -5.134 1.00 21.06 170 SER A N 1
ATOM 1377 C CA . SER A 1 170 ? 2.980 21.347 -4.725 1.00 25.72 170 SER A CA 1
ATOM 1378 C C . SER A 1 170 ? 2.954 21.565 -3.199 1.00 21.81 170 SER A C 1
ATOM 1379 O O . SER A 1 170 ? 2.790 22.706 -2.732 1.00 22.33 170 SER A O 1
ATOM 1382 N N . ASP A 1 171 ? 3.154 20.489 -2.436 1.00 20.43 171 ASP A N 1
ATOM 1383 C CA . ASP A 1 171 ? 3.180 20.571 -0.969 1.00 25.10 171 ASP A CA 1
ATOM 1384 C C . ASP A 1 171 ? 4.544 20.183 -0.401 1.00 25.34 171 ASP A C 1
ATOM 1385 O O . ASP A 1 171 ? 4.686 19.944 0.789 1.00 29.55 171 ASP A O 1
ATOM 1390 N N . PHE A 1 172 ? 5.547 20.119 -1.263 1.00 19.94 172 PHE A N 1
ATOM 1391 C CA . PHE A 1 172 ? 6.840 19.545 -0.915 1.00 17.29 172 PHE A CA 1
ATOM 1392 C C . PHE A 1 172 ? 7.751 20.542 -0.204 1.00 21.92 172 PHE A C 1
ATOM 1393 O O . PHE A 1 172 ? 7.837 21.705 -0.605 1.00 19.97 172 PHE A O 1
ATOM 1401 N N . ILE A 1 173 ? 8.430 20.094 0.850 1.00 18.78 173 ILE A N 1
ATOM 1402 C CA . ILE A 1 173 ? 9.429 20.935 1.502 1.00 19.21 173 ILE A CA 1
ATOM 1403 C C . ILE A 1 173 ? 10.798 20.497 1.005 1.00 18.52 173 ILE A C 1
ATOM 1404 O O . ILE A 1 173 ? 11.063 19.296 0.877 1.00 18.75 173 ILE A O 1
ATOM 1409 N N . GLU A 1 174 ? 11.642 21.461 0.658 1.00 23.86 174 GLU A N 1
ATOM 1410 C CA . GLU A 1 174 ? 12.928 21.167 0.034 1.00 19.01 174 GLU A CA 1
ATOM 1411 C C . GLU A 1 174 ? 13.828 20.337 0.937 1.00 21.95 174 GLU A C 1
ATOM 1412 O O . GLU A 1 174 ? 13.776 20.443 2.166 1.00 22.67 174 GLU A O 1
ATOM 1418 N N . ASP A 1 175 ? 14.643 19.501 0.308 1.00 20.71 175 ASP A N 1
ATOM 1419 C CA . ASP A 1 175 ? 15.708 18.799 1.005 1.00 24.56 175 ASP A CA 1
ATOM 1420 C C . ASP A 1 175 ? 17.027 19.527 0.795 1.00 22.59 175 ASP A C 1
ATOM 1421 O O . ASP A 1 175 ? 17.319 19.981 -0.305 1.00 23.35 175 ASP A O 1
ATOM 1426 N N . VAL A 1 176 ? 17.825 19.629 1.855 1.00 23.29 176 VAL A N 1
ATOM 1427 C CA . VAL A 1 176 ? 19.095 20.346 1.796 1.00 25.48 176 VAL A CA 1
ATOM 1428 C C . VAL A 1 176 ? 20.128 19.670 0.883 1.00 26.26 176 VAL A C 1
ATOM 1429 O O . VAL A 1 176 ? 20.949 20.345 0.266 1.00 30.20 176 VAL A O 1
ATOM 1433 N N . GLU A 1 177 ? 20.081 18.347 0.770 1.00 20.73 177 GLU A N 1
ATOM 1434 C CA . GLU A 1 177 ? 21.118 17.635 0.019 1.00 22.76 177 GLU A CA 1
ATOM 1435 C C . GLU A 1 177 ? 20.695 17.224 -1.389 1.00 21.16 177 GLU A C 1
ATOM 1436 O O . GLU A 1 177 ? 21.542 17.000 -2.255 1.00 24.57 177 GLU A O 1
ATOM 1442 N N . TRP A 1 178 ? 19.389 17.115 -1.603 1.00 20.18 178 TRP A N 1
ATOM 1443 C CA . TRP A 1 178 ? 18.859 16.552 -2.834 1.00 22.33 178 TRP A CA 1
ATOM 1444 C C . TRP A 1 178 ? 17.795 17.449 -3.425 1.00 22.56 178 TRP A C 1
ATOM 1445 O O . TRP A 1 178 ? 16.913 17.905 -2.704 1.00 24.17 178 TRP A O 1
ATOM 1456 N N . GLU A 1 179 ? 17.865 17.720 -4.725 1.00 20.28 179 GLU A N 1
ATOM 1457 C CA . GLU A 1 179 ? 16.749 18.408 -5.348 1.00 22.25 179 GLU A CA 1
ATOM 1458 C C . GLU A 1 179 ? 15.933 17.421 -6.160 1.00 21.60 179 GLU A C 1
ATOM 1459 O O . GLU A 1 179 ? 16.460 16.427 -6.679 1.00 20.36 179 GLU A O 1
ATOM 1465 N N . VAL A 1 180 ? 14.627 17.644 -6.206 1.00 18.53 180 VAL A N 1
ATOM 1466 C CA . VAL A 1 180 ? 13.770 16.787 -7.011 1.00 17.77 180 VAL A CA 1
ATOM 1467 C C . VAL A 1 180 ? 13.867 17.254 -8.461 1.00 19.29 180 VAL A C 1
ATOM 1468 O O . VAL A 1 180 ? 13.492 18.380 -8.778 1.00 23.03 180 VAL A O 1
ATOM 1472 N N . HIS A 1 181 ? 14.402 16.407 -9.334 1.00 17.11 181 HIS A N 1
ATOM 1473 C CA . HIS A 1 181 ? 14.500 16.768 -10.740 1.00 21.98 181 HIS A CA 1
ATOM 1474 C C . HIS A 1 181 ? 13.191 16.472 -11.452 1.00 24.36 181 HIS A C 1
ATOM 1475 O O . HIS A 1 181 ? 12.751 17.244 -12.293 1.00 21.64 181 HIS A O 1
ATOM 1482 N N . GLY A 1 182 ? 12.561 15.359 -11.109 1.00 21.92 182 GLY A N 1
ATOM 1483 C CA . GLY A 1 182 ? 11.247 15.053 -11.641 1.00 22.58 182 GLY A CA 1
ATOM 1484 C C . GLY A 1 182 ? 10.625 13.880 -10.913 1.00 21.88 182 GLY A C 1
ATOM 1485 O O . GLY A 1 182 ? 11.295 13.197 -10.136 1.00 17.65 182 GLY A O 1
ATOM 1486 N N . MET A 1 183 ? 9.335 13.660 -11.142 1.00 15.41 183 MET A N 1
ATOM 1487 C CA . MET A 1 183 ? 8.686 12.472 -10.578 1.00 15.04 183 MET A CA 1
ATOM 1488 C C . MET A 1 183 ? 7.592 11.984 -11.518 1.00 15.18 183 MET A C 1
ATOM 1489 O O . MET A 1 183 ? 6.429 11.924 -11.146 1.00 17.16 183 MET A O 1
ATOM 1494 N N . PRO A 1 184 ? 7.964 11.657 -12.764 1.00 15.66 184 PRO A N 1
ATOM 1495 C CA . PRO A 1 184 ? 6.953 11.222 -13.735 1.00 16.50 184 PRO A CA 1
ATOM 1496 C C . PRO A 1 184 ? 6.256 9.928 -13.322 1.00 15.39 184 PRO A C 1
ATOM 1497 O O . PRO A 1 184 ? 6.882 9.065 -12.712 1.00 15.75 184 PRO A O 1
ATOM 1501 N N . ALA A 1 185 ? 4.973 9.808 -13.663 1.00 15.41 185 ALA A N 1
ATOM 1502 C CA . ALA A 1 185 ? 4.192 8.629 -13.339 1.00 15.84 185 ALA A CA 1
ATOM 1503 C C . ALA A 1 185 ? 3.894 7.820 -14.592 1.00 14.43 185 ALA A C 1
ATOM 1504 O O . ALA A 1 185 ? 3.575 8.391 -15.635 1.00 15.18 185 ALA A O 1
ATOM 1506 N N . VAL A 1 186 ? 3.970 6.494 -14.483 1.00 14.34 186 VAL A N 1
ATOM 1507 C CA . VAL A 1 186 ? 3.523 5.624 -15.572 1.00 18.65 186 VAL A CA 1
ATOM 1508 C C . VAL A 1 186 ? 2.598 4.557 -15.013 1.00 19.19 186 VAL A C 1
ATOM 1509 O O . VAL A 1 186 ? 2.555 4.339 -13.808 1.00 15.55 186 VAL A O 1
ATOM 1513 N N . LYS A 1 187 ? 1.854 3.898 -15.892 1.00 16.15 187 LYS A N 1
ATOM 1514 C CA . LYS A 1 187 ? 1.073 2.735 -15.504 1.00 17.17 187 LYS A CA 1
ATOM 1515 C C . LYS A 1 187 ? 1.598 1.522 -16.262 1.00 18.28 187 LYS A C 1
ATOM 1516 O O . LYS A 1 187 ? 1.708 1.562 -17.486 1.00 15.44 187 LYS A O 1
ATOM 1522 N N . ASN A 1 188 ? 1.939 0.469 -15.526 1.00 19.00 188 ASN A N 1
ATOM 1523 C CA . ASN A 1 188 ? 2.399 -0.779 -16.128 1.00 19.16 188 ASN A CA 1
ATOM 1524 C C . ASN A 1 188 ? 1.357 -1.863 -15.948 1.00 18.12 188 ASN A C 1
ATOM 1525 O O . ASN A 1 188 ? 0.735 -1.942 -14.891 1.00 18.69 188 ASN A O 1
ATOM 1530 N N . VAL A 1 189 ? 1.180 -2.715 -16.959 1.00 15.49 189 VAL A N 1
ATOM 1531 C CA . VAL A 1 189 ? 0.355 -3.899 -16.775 1.00 15.75 189 VAL A CA 1
ATOM 1532 C C . VAL A 1 189 ? 1.124 -5.085 -17.317 1.00 18.12 189 VAL A C 1
ATOM 1533 O O . VAL A 1 189 ? 1.646 -5.038 -18.434 1.00 17.76 189 VAL A O 1
ATOM 1537 N N . ILE A 1 190 ? 1.199 -6.149 -16.534 1.00 17.98 190 ILE A N 1
ATOM 1538 C CA . ILE A 1 190 ? 1.819 -7.365 -17.027 1.00 16.80 190 ILE A CA 1
ATOM 1539 C C . ILE A 1 190 ? 0.877 -8.555 -16.915 1.00 17.73 190 ILE A C 1
ATOM 1540 O O . ILE A 1 190 ? 0.098 -8.670 -15.966 1.00 17.39 190 ILE A O 1
ATOM 1545 N N . SER A 1 191 ? 0.934 -9.431 -17.912 1.00 17.85 191 SER A N 1
ATOM 1546 C CA . SER A 1 191 ? 0.255 -10.708 -17.820 1.00 21.33 191 SER A CA 1
ATOM 1547 C C . SER A 1 191 ? 1.198 -11.773 -18.336 1.00 20.69 191 SER A C 1
ATOM 1548 O O . SER A 1 191 ? 2.001 -11.525 -19.239 1.00 18.85 191 SER A O 1
ATOM 1551 N N . TYR A 1 192 ? 1.103 -12.953 -17.735 1.00 19.27 192 TYR A N 1
ATOM 1552 C CA . TYR A 1 192 ? 2.016 -14.063 -18.005 1.00 19.91 192 TYR A CA 1
ATOM 1553 C C . TYR A 1 192 ? 1.399 -15.105 -18.935 1.00 24.48 192 TYR A C 1
ATOM 1554 O O . TYR A 1 192 ? 0.257 -15.521 -18.745 1.00 20.79 192 TYR A O 1
ATOM 1563 N N . GLY A 1 193 ? 2.155 -15.506 -19.955 1.00 21.04 193 GLY A N 1
ATOM 1564 C CA . GLY A 1 193 ? 1.708 -16.529 -20.878 1.00 22.59 193 GLY A CA 1
ATOM 1565 C C . GLY A 1 193 ? 0.437 -16.179 -21.636 1.00 21.72 193 GLY A C 1
ATOM 1566 O O . GLY A 1 193 ? 0.143 -14.999 -21.869 1.00 21.11 193 GLY A O 1
ATOM 1567 N N . CYS A 1 194 ? -0.302 -17.214 -22.027 1.00 25.03 194 CYS A N 1
ATOM 1568 C CA . CYS A 1 194 ? -1.471 -17.077 -22.891 1.00 28.31 194 CYS A CA 1
ATOM 1569 C C . CYS A 1 194 ? -2.655 -16.479 -22.160 1.00 35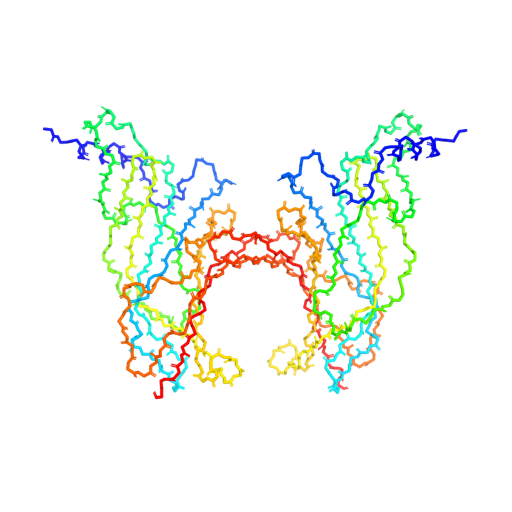.93 194 CYS A C 1
ATOM 1570 O O . CYS A 1 194 ? -3.430 -15.713 -22.729 1.00 41.20 194 CYS A O 1
ATOM 1573 N N . CYS A 1 195 ? -2.804 -16.846 -20.896 1.00 37.27 195 CYS A N 1
ATOM 1574 C CA . CYS A 1 195 ? -4.126 -16.824 -20.306 1.00 34.66 195 CYS A CA 1
ATOM 1575 C C . CYS A 1 195 ? -4.231 -16.284 -18.881 1.00 38.88 195 CYS A C 1
ATOM 1576 O O . CYS A 1 195 ? -5.290 -16.401 -18.263 1.00 35.35 195 CYS A O 1
ATOM 1579 N N . SER A 1 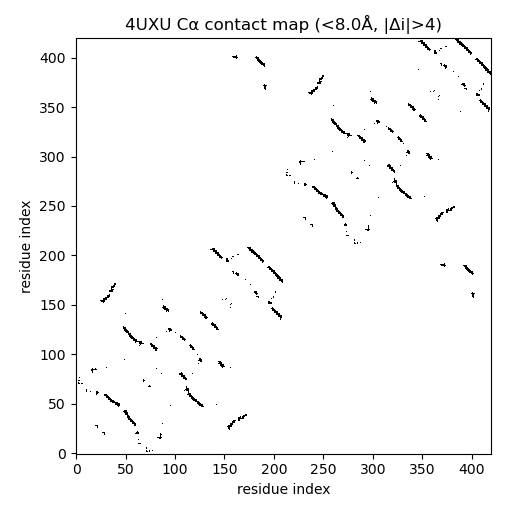196 ? -3.164 -15.691 -18.351 1.00 24.38 196 SER A N 1
ATOM 1580 C CA . SER A 1 196 ? -3.218 -15.235 -16.963 1.00 21.59 196 SER A CA 1
ATOM 1581 C C . SER A 1 196 ? -4.021 -13.940 -16.825 1.00 20.34 196 SER A C 1
ATOM 1582 O O . SER A 1 196 ? -4.282 -13.236 -17.797 1.00 24.03 196 SER A O 1
ATOM 1585 N N . GLU A 1 197 ? -4.420 -13.652 -15.600 1.00 19.69 197 GLU A N 1
ATOM 1586 C CA . GLU A 1 197 ? -4.997 -12.357 -15.284 1.00 19.11 197 GLU A CA 1
ATOM 1587 C C . GLU A 1 197 ? -3.948 -11.249 -15.430 1.00 21.42 197 GLU A C 1
ATOM 1588 O O . GLU A 1 197 ? -2.747 -11.508 -15.398 1.00 21.75 197 GLU A O 1
ATOM 1594 N N . PRO A 1 198 ? -4.402 -10.000 -15.595 1.00 21.81 198 PRO A N 1
ATOM 1595 C CA . PRO A 1 198 ? -3.493 -8.850 -15.678 1.00 20.24 198 PRO A CA 1
ATOM 1596 C C . PRO A 1 198 ? -3.154 -8.270 -14.294 1.00 19.85 198 PRO A C 1
ATOM 1597 O O . PRO A 1 198 ? -4.009 -8.223 -13.417 1.00 19.38 198 PRO A O 1
ATOM 1601 N N . TYR A 1 199 ? -1.908 -7.852 -14.111 1.00 17.38 199 TYR A N 1
ATOM 1602 C CA . TYR A 1 199 ? -1.474 -7.262 -12.854 1.00 18.95 199 TYR A CA 1
ATOM 1603 C C . TYR A 1 199 ? -0.946 -5.845 -13.109 1.00 17.52 199 TYR A C 1
ATOM 1604 O O . TYR A 1 199 ? 0.172 -5.659 -13.593 1.00 16.47 199 TYR A O 1
ATOM 1613 N N . PRO A 1 200 ? -1.765 -4.837 -12.791 1.00 17.17 200 PRO A N 1
ATOM 1614 C CA . PRO A 1 200 ? -1.386 -3.449 -13.065 1.00 15.35 200 PRO A CA 1
ATOM 1615 C C . PRO A 1 200 ? -0.655 -2.818 -11.894 1.00 18.51 200 PRO A C 1
ATOM 1616 O O . PRO A 1 200 ? -0.839 -3.237 -10.748 1.00 15.39 200 PRO A O 1
ATOM 1620 N N . ASP A 1 201 ? 0.176 -1.825 -12.174 1.00 17.91 201 ASP A N 1
ATOM 1621 C CA . ASP A 1 201 ? 0.723 -0.983 -11.114 1.00 17.07 201 ASP A CA 1
ATOM 1622 C C . ASP A 1 201 ? 0.822 0.426 -11.651 1.00 17.51 201 ASP A C 1
ATOM 1623 O O . ASP A 1 201 ? 0.743 0.634 -12.854 1.00 17.07 201 ASP A O 1
ATOM 1628 N N . VAL A 1 202 ? 1.008 1.386 -10.754 1.00 16.46 202 VAL A N 1
ATOM 1629 C CA . VAL A 1 202 ? 1.467 2.701 -11.186 1.00 15.14 202 VAL A CA 1
ATOM 1630 C C . VAL A 1 202 ? 2.811 2.920 -10.531 1.00 16.48 202 VAL A C 1
ATOM 1631 O O . VAL A 1 202 ? 3.011 2.574 -9.357 1.00 17.63 202 VAL A O 1
ATOM 1635 N N . THR A 1 203 ? 3.748 3.444 -11.309 1.00 15.45 203 THR A N 1
ATOM 1636 C CA . THR A 1 203 ? 5.100 3.662 -10.826 1.00 16.64 203 THR A CA 1
ATOM 1637 C C . THR A 1 203 ? 5.463 5.123 -10.967 1.00 17.95 203 THR A C 1
ATOM 1638 O O . THR A 1 203 ? 5.250 5.722 -12.025 1.00 15.17 203 THR A O 1
ATOM 1642 N N . PHE A 1 204 ? 5.974 5.695 -9.880 1.00 14.15 204 PHE A N 1
ATOM 1643 C CA . PHE A 1 204 ? 6.495 7.061 -9.903 1.00 14.21 204 PHE A CA 1
ATOM 1644 C C . PHE A 1 204 ? 8.005 6.955 -9.904 1.00 14.39 204 PHE A C 1
ATOM 1645 O O . PHE A 1 204 ? 8.583 6.316 -9.037 1.00 18.08 204 PHE A O 1
ATOM 1653 N N . THR A 1 205 ? 8.652 7.543 -10.897 1.00 15.09 205 THR A N 1
ATOM 1654 C CA . THR A 1 205 ? 10.111 7.506 -10.919 1.00 16.00 205 THR A CA 1
ATOM 1655 C C . THR A 1 205 ? 10.632 8.822 -10.366 1.00 22.53 205 THR A C 1
ATOM 1656 O O . THR A 1 205 ? 10.761 9.801 -11.088 1.00 19.57 205 THR A O 1
ATOM 1660 N N . LEU A 1 206 ? 10.893 8.838 -9.069 1.00 17.17 206 LEU A N 1
ATOM 1661 C CA . LEU A 1 206 ? 11.422 10.019 -8.409 1.00 15.20 206 LEU A CA 1
ATOM 1662 C C . LEU A 1 206 ? 12.912 10.164 -8.716 1.00 20.13 206 LEU A C 1
ATOM 1663 O O . LEU A 1 206 ? 13.724 9.337 -8.309 1.00 19.46 206 LEU A O 1
ATOM 1668 N N . LEU A 1 207 ? 13.270 11.193 -9.482 1.00 16.29 207 LEU A N 1
ATOM 1669 C CA . LEU A 1 207 ? 14.670 11.382 -9.828 1.00 16.23 207 LEU A CA 1
ATOM 1670 C C . LEU A 1 207 ? 15.222 12.515 -8.987 1.00 18.95 207 LEU A C 1
ATOM 1671 O O . LEU A 1 207 ? 14.758 13.654 -9.077 1.00 18.32 207 LEU A O 1
ATOM 1676 N N . LEU A 1 208 ? 16.201 12.182 -8.153 1.00 20.60 208 LEU A N 1
ATOM 1677 C CA . LEU A 1 208 ? 16.822 13.137 -7.243 1.00 19.10 208 LEU A CA 1
ATOM 1678 C C . LEU A 1 208 ? 18.182 13.542 -7.782 1.00 17.80 208 LEU A C 1
ATOM 1679 O O . LEU A 1 208 ? 18.962 12.688 -8.171 1.00 21.02 208 LEU A O 1
ATOM 1684 N N . LYS A 1 209 ? 18.454 14.843 -7.816 1.00 18.97 209 LYS A N 1
ATOM 1685 C CA . LYS A 1 209 ? 19.769 15.342 -8.188 1.00 18.81 209 LYS A CA 1
ATOM 1686 C C . LYS A 1 209 ? 20.524 15.816 -6.946 1.00 21.52 209 LYS A C 1
ATOM 1687 O O . LYS A 1 209 ? 20.013 16.613 -6.158 1.00 21.73 209 LYS A O 1
ATOM 1693 N N . ARG A 1 210 ? 21.739 15.310 -6.776 1.00 21.20 210 ARG A N 1
ATOM 1694 C CA . ARG A 1 210 ? 22.603 15.751 -5.687 1.00 21.28 210 ARG A CA 1
ATOM 1695 C C . ARG A 1 210 ? 22.884 17.246 -5.796 1.00 20.83 210 ARG A C 1
ATOM 1696 O O . ARG A 1 210 ? 23.246 17.731 -6.866 1.00 24.37 210 ARG A O 1
ATOM 1704 N N . ARG A 1 211 ? 22.722 17.986 -4.702 1.00 23.89 211 ARG A N 1
ATOM 1705 C CA . ARG A 1 211 ? 23.166 19.381 -4.697 1.00 27.43 211 ARG A CA 1
ATOM 1706 C C . ARG A 1 211 ? 24.682 19.440 -4.563 1.00 35.98 211 ARG A C 1
ATOM 1707 O O . ARG A 1 211 ? 25.263 18.753 -3.725 1.00 42.10 211 ARG A O 1
ATOM 1715 N N . SER A 1 212 ? 25.320 20.273 -5.376 1.00 46.51 212 SER A N 1
ATOM 1716 C CA . SER A 1 212 ? 26.779 20.334 -5.415 1.00 53.42 212 SER A CA 1
ATOM 1717 C C . SER A 1 212 ? 27.375 20.813 -4.094 1.00 58.55 212 SER A C 1
ATOM 1718 O O . SER A 1 212 ? 27.202 21.968 -3.702 1.00 58.65 212 SER A O 1
ATOM 1721 N N . GLY B 1 3 ? -16.804 -25.157 -62.491 1.00 46.48 3 GLY B N 1
ATOM 1722 C CA . GLY B 1 3 ? -16.915 -24.327 -61.298 1.00 45.28 3 GLY B CA 1
ATOM 1723 C C . GLY B 1 3 ? -15.617 -23.622 -60.931 1.00 44.96 3 GLY B C 1
ATOM 1724 O O . GLY B 1 3 ? -14.592 -24.271 -60.683 1.00 47.95 3 GLY B O 1
ATOM 1725 N N . LYS B 1 4 ? -15.670 -22.291 -60.913 1.00 31.01 4 LYS B N 1
ATOM 1726 C CA . LYS B 1 4 ? -14.538 -21.451 -60.539 1.00 23.59 4 LYS B CA 1
ATOM 1727 C C . LYS B 1 4 ? -14.911 -20.673 -59.284 1.00 28.60 4 LYS B C 1
ATOM 1728 O O . LYS B 1 4 ? -14.925 -19.444 -59.280 1.00 26.86 4 LYS B O 1
ATOM 1734 N N . TYR B 1 5 ? -15.217 -21.401 -58.218 1.00 25.00 5 TYR B N 1
ATOM 1735 C CA . TYR B 1 5 ? -15.762 -20.773 -57.020 1.00 29.32 5 TYR B CA 1
ATOM 1736 C C . TYR B 1 5 ? -14.738 -19.972 -56.224 1.00 25.09 5 TYR B C 1
ATOM 1737 O O . TYR B 1 5 ? -15.077 -18.945 -55.641 1.00 26.17 5 TYR B O 1
ATOM 1746 N N . ALA B 1 6 ? -13.492 -20.425 -56.195 1.00 22.81 6 ALA B N 1
ATOM 1747 C CA . ALA B 1 6 ? -12.473 -19.690 -55.462 1.00 22.59 6 ALA B CA 1
ATOM 1748 C C . ALA B 1 6 ? -12.192 -18.355 -56.136 1.00 25.21 6 ALA B C 1
ATOM 1749 O O . ALA B 1 6 ? -12.009 -17.337 -55.467 1.00 21.51 6 ALA B O 1
ATOM 1751 N N . GLN B 1 7 ? -12.125 -18.376 -57.462 1.00 20.53 7 GLN B N 1
ATOM 1752 C CA . GLN B 1 7 ? -11.950 -17.156 -58.232 1.00 18.99 7 GLN B CA 1
ATOM 1753 C C . GLN B 1 7 ? -13.080 -16.180 -57.937 1.00 19.52 7 GLN B C 1
ATOM 1754 O O . GLN B 1 7 ? -12.841 -15.001 -57.669 1.00 24.36 7 GLN B O 1
ATOM 1760 N N . LYS B 1 8 ? -14.312 -16.674 -58.006 1.00 20.87 8 LYS B N 1
ATOM 1761 C CA . LYS B 1 8 ? -15.473 -15.828 -57.762 1.00 21.96 8 LYS B CA 1
ATOM 1762 C C . LYS B 1 8 ? -15.427 -15.229 -56.362 1.00 21.48 8 LYS B C 1
ATOM 1763 O O . LYS B 1 8 ? -15.679 -14.032 -56.188 1.00 27.18 8 LYS B O 1
ATOM 1769 N N . LEU B 1 9 ? -15.094 -16.057 -55.372 1.00 25.81 9 LEU B N 1
ATOM 1770 C CA . LEU B 1 9 ? -14.985 -15.594 -53.989 1.00 19.69 9 LEU B CA 1
ATOM 1771 C C . LEU B 1 9 ? -13.910 -14.533 -53.848 1.00 23.51 9 LEU B C 1
ATOM 1772 O O . LEU B 1 9 ? -14.119 -13.511 -53.185 1.00 24.60 9 LEU B O 1
ATOM 1777 N N . PHE B 1 10 ? -12.756 -14.778 -54.463 1.00 18.91 10 PHE B N 1
ATOM 1778 C CA . PHE B 1 10 ? -11.667 -13.808 -54.406 1.00 20.56 10 PHE B CA 1
ATOM 1779 C C . PHE B 1 10 ? -12.117 -12.480 -54.997 1.00 27.34 10 PHE B C 1
ATOM 1780 O O . PHE B 1 10 ? -11.912 -11.423 -54.405 1.00 23.28 10 PHE B O 1
ATOM 1788 N N . ASN B 1 11 ? -12.725 -12.536 -56.176 1.00 22.42 11 ASN B N 1
ATOM 1789 C CA . ASN B 1 11 ? -13.180 -11.318 -56.829 1.00 23.66 11 ASN B CA 1
ATOM 1790 C C . ASN B 1 11 ? -14.244 -10.588 -56.024 1.00 23.71 11 ASN B C 1
ATOM 1791 O O . ASN B 1 11 ? -14.284 -9.356 -56.009 1.00 24.57 11 ASN B O 1
ATOM 1796 N N . ASP B 1 12 ? -15.100 -11.342 -55.343 1.00 23.56 12 ASP B N 1
ATOM 1797 C CA . ASP B 1 12 ? -16.150 -10.734 -54.541 1.00 27.95 12 ASP B CA 1
ATOM 1798 C C . ASP B 1 12 ? -15.558 -10.089 -53.295 1.00 30.06 12 ASP B C 1
ATOM 1799 O O . ASP B 1 12 ? -15.972 -9.004 -52.886 1.00 28.36 12 ASP B O 1
ATOM 1804 N N . LEU B 1 13 ? -14.582 -10.761 -52.701 1.00 25.51 13 LEU B N 1
ATOM 1805 C CA . LEU B 1 13 ? -13.985 -10.277 -51.466 1.00 26.49 13 LEU B CA 1
ATOM 1806 C C . LEU B 1 13 ? -13.152 -9.016 -51.669 1.00 26.71 13 LEU B C 1
ATOM 1807 O O . LEU B 1 13 ? -13.207 -8.110 -50.847 1.00 29.84 13 LEU B O 1
ATOM 1812 N N . PHE B 1 14 ? -12.374 -8.960 -52.748 1.00 26.03 14 PHE B N 1
ATOM 1813 C CA . PHE B 1 14 ? -11.409 -7.876 -52.899 1.00 25.65 14 PHE B CA 1
ATOM 1814 C C . PHE B 1 14 ? -11.846 -6.811 -53.894 1.00 30.95 14 PHE B C 1
ATOM 1815 O O . PHE B 1 14 ? -11.089 -5.888 -54.197 1.00 35.33 14 PHE B O 1
ATOM 1823 N N . GLU B 1 15 ? -13.082 -6.923 -54.367 1.00 26.46 15 GLU B N 1
ATOM 1824 C CA . GLU B 1 15 ? -13.646 -5.930 -55.274 1.00 31.19 15 GLU B CA 1
ATOM 1825 C C . GLU B 1 15 ? -13.552 -4.513 -54.701 1.00 32.17 15 GLU B C 1
ATOM 1826 O O . GLU B 1 15 ? -13.235 -3.565 -55.423 1.00 32.44 15 GLU B O 1
ATOM 1832 N N . ASP B 1 16 ? -13.825 -4.371 -53.407 1.00 26.77 16 ASP B N 1
ATOM 1833 C CA . ASP B 1 16 ? -13.762 -3.066 -52.754 1.00 31.41 16 ASP B CA 1
ATOM 1834 C C . ASP B 1 16 ? -13.066 -3.176 -51.409 1.00 36.79 16 ASP B C 1
ATOM 1835 O O . ASP B 1 16 ? -13.650 -2.899 -50.365 1.00 45.57 16 ASP B O 1
ATOM 1840 N N . TYR B 1 17 ? -11.806 -3.574 -51.449 1.00 31.23 17 TYR B N 1
ATOM 1841 C CA . TYR B 1 17 ? -11.061 -3.835 -50.239 1.00 23.56 17 TYR B CA 1
ATOM 1842 C C . TYR B 1 17 ? -9.756 -3.053 -50.275 1.00 24.34 17 TYR B C 1
ATOM 1843 O O . TYR B 1 17 ? -9.069 -3.023 -51.295 1.00 25.33 17 TYR B O 1
ATOM 1852 N N . SER B 1 18 ? -9.432 -2.399 -49.165 1.00 22.99 18 SER B N 1
ATOM 1853 C CA . SER B 1 18 ? -8.167 -1.693 -49.050 1.00 25.47 18 SER B CA 1
ATOM 1854 C C . SER B 1 18 ? -7.281 -2.319 -47.988 1.00 28.05 18 SER B C 1
ATOM 1855 O O . SER B 1 18 ? -7.644 -2.349 -46.808 1.00 22.55 18 SER B O 1
ATOM 1858 N N . ASN B 1 19 ? -6.104 -2.784 -48.396 1.00 20.47 19 ASN B N 1
ATOM 1859 C CA . ASN B 1 19 ? -5.185 -3.389 -47.449 1.00 21.25 19 ASN B CA 1
ATOM 1860 C C . ASN B 1 19 ? -4.459 -2.349 -46.572 1.00 20.07 19 ASN B C 1
ATOM 1861 O O . ASN B 1 19 ? -3.638 -2.699 -45.742 1.00 22.58 19 ASN B O 1
ATOM 1866 N N . ALA B 1 20 ? -4.767 -1.072 -46.763 1.00 23.60 20 ALA B N 1
ATOM 1867 C CA . ALA B 1 20 ? -4.154 -0.021 -45.950 1.00 25.59 20 ALA B CA 1
ATOM 1868 C C . ALA B 1 20 ? -4.929 0.196 -44.651 1.00 25.96 20 ALA B C 1
ATOM 1869 O O . ALA B 1 20 ? -4.410 0.761 -43.683 1.00 25.74 20 ALA B O 1
ATOM 1871 N N . LEU B 1 21 ? -6.184 -0.237 -44.650 1.00 21.22 21 LEU B N 1
ATOM 1872 C CA . LEU B 1 21 ? -7.106 0.106 -43.577 1.00 26.08 21 LEU B CA 1
ATOM 1873 C C . LEU B 1 21 ? -7.277 -1.015 -42.575 1.00 25.12 21 LEU B C 1
ATOM 1874 O O . LEU B 1 21 ? -7.661 -2.135 -42.931 1.00 22.31 21 LEU B O 1
ATOM 1879 N N . ARG B 1 22 ? -6.971 -0.708 -41.317 1.00 20.33 22 ARG B N 1
ATOM 1880 C CA . ARG B 1 22 ? -7.253 -1.623 -40.225 1.00 19.61 22 ARG B CA 1
ATOM 1881 C C . ARG B 1 22 ? -8.691 -2.090 -40.366 1.00 20.12 22 ARG B C 1
ATOM 1882 O O . ARG B 1 22 ? -9.605 -1.277 -40.426 1.00 22.98 22 ARG B O 1
ATOM 1890 N N . PRO B 1 23 ? -8.892 -3.408 -40.489 1.00 24.65 23 PRO B N 1
ATOM 1891 C CA . PRO B 1 23 ? -10.201 -3.904 -40.925 1.00 21.74 23 PRO B CA 1
ATOM 1892 C C . PRO B 1 23 ? -11.220 -4.015 -39.796 1.00 20.91 23 PRO B C 1
ATOM 1893 O O . PRO B 1 23 ? -11.705 -5.104 -39.483 1.00 24.94 23 PRO B O 1
ATOM 1897 N N . VAL B 1 24 ? -11.537 -2.881 -39.185 1.00 25.94 24 VAL B N 1
ATOM 1898 C CA . VAL B 1 24 ? -12.627 -2.825 -38.226 1.00 25.28 24 VAL B CA 1
ATOM 1899 C C . VAL B 1 24 ? -13.750 -1.976 -38.813 1.00 29.85 24 VAL B C 1
ATOM 1900 O O . VAL B 1 24 ? -13.510 -1.071 -39.605 1.00 34.93 24 VAL B O 1
ATOM 1904 N N . GLU B 1 25 ? -14.978 -2.288 -38.431 1.00 31.11 25 GLU B N 1
ATOM 1905 C CA . GLU B 1 25 ? -16.146 -1.571 -38.912 1.00 43.53 25 GLU B CA 1
ATOM 1906 C C . GLU B 1 25 ? -16.191 -0.187 -38.277 1.00 44.38 25 GLU B C 1
ATOM 1907 O O . GLU B 1 25 ? -16.624 0.781 -38.891 1.00 42.46 25 GLU B O 1
ATOM 1913 N N . ASP B 1 26 ? -15.707 -0.118 -37.043 1.00 41.38 26 ASP B N 1
ATOM 1914 C CA . ASP B 1 26 ? -15.744 1.087 -36.233 1.00 39.25 26 ASP B CA 1
ATOM 1915 C C . ASP B 1 26 ? -14.328 1.420 -35.781 1.00 32.35 26 ASP B C 1
ATOM 1916 O O . ASP B 1 26 ? -13.675 0.617 -35.122 1.00 30.45 26 ASP B O 1
ATOM 1921 N N . THR B 1 27 ? -13.880 2.623 -36.134 1.00 32.00 27 THR B N 1
ATOM 1922 C CA . THR B 1 27 ? -12.525 3.116 -35.865 1.00 32.17 27 THR B CA 1
ATOM 1923 C C . THR B 1 27 ? -12.059 3.001 -34.406 1.00 28.90 27 THR B C 1
ATOM 1924 O O . THR B 1 27 ? -10.906 2.649 -34.132 1.00 27.28 27 THR B O 1
ATOM 1928 N N . ASP B 1 28 ? -12.939 3.295 -33.461 1.00 35.11 28 ASP B N 1
ATOM 1929 C CA . ASP B 1 28 ? -12.506 3.285 -32.068 1.00 38.66 28 ASP B CA 1
ATOM 1930 C C . ASP B 1 28 ? -12.762 1.932 -31.404 1.00 37.09 28 ASP B C 1
ATOM 1931 O O . ASP B 1 28 ? -12.666 1.810 -30.186 1.00 40.76 28 ASP B O 1
ATOM 1936 N N . LYS B 1 29 ? -13.096 0.927 -32.213 1.00 31.21 29 LYS B N 1
ATOM 1937 C CA . LYS B 1 29 ? -13.074 -0.462 -31.762 1.00 30.08 29 LYS B CA 1
ATOM 1938 C C . LYS B 1 29 ? -11.673 -1.032 -31.955 1.00 30.24 29 LYS B C 1
ATOM 1939 O O . LYS B 1 29 ? -10.951 -0.635 -32.869 1.00 25.24 29 LYS B O 1
ATOM 1945 N N . VAL B 1 30 ? -11.299 -1.974 -31.098 1.00 25.35 30 VAL B N 1
ATOM 1946 C CA . VAL B 1 30 ? -9.965 -2.550 -31.130 1.00 21.93 30 VAL B CA 1
ATOM 1947 C C . VAL B 1 30 ? -9.931 -3.737 -32.089 1.00 21.01 30 VAL B C 1
ATOM 1948 O O . VAL B 1 30 ? -10.962 -4.339 -32.352 1.00 25.36 30 VAL B O 1
ATOM 1952 N N . LEU B 1 31 ? -8.752 -4.033 -32.632 1.00 19.98 31 LEU B N 1
ATOM 1953 C CA . LEU B 1 31 ? -8.507 -5.278 -33.353 1.00 20.37 31 LEU B CA 1
ATOM 1954 C C . LEU B 1 31 ? -7.507 -6.136 -32.586 1.00 22.80 31 LEU B C 1
ATOM 1955 O O . LEU B 1 31 ? -6.373 -5.720 -32.335 1.00 20.61 31 LEU B O 1
ATOM 1960 N N . ASN B 1 32 ? -7.917 -7.351 -32.236 1.00 22.85 32 ASN B N 1
ATOM 1961 C CA . ASN B 1 32 ? -7.061 -8.253 -31.485 1.00 21.50 32 ASN B CA 1
ATOM 1962 C C . ASN B 1 32 ? -6.179 -9.132 -32.372 1.00 21.24 32 ASN B C 1
ATOM 1963 O O . ASN B 1 32 ? -6.630 -9.686 -33.372 1.00 19.21 32 ASN B O 1
ATOM 1968 N N . VAL B 1 33 ? -4.910 -9.252 -31.997 1.00 18.40 33 VAL B N 1
ATOM 1969 C CA . VAL B 1 33 ? -3.978 -10.114 -32.717 1.00 17.66 33 VAL B CA 1
ATOM 1970 C C . VAL B 1 33 ? -3.315 -11.067 -31.744 1.00 21.12 33 VAL B C 1
ATOM 1971 O O . VAL B 1 33 ? -2.821 -10.637 -30.706 1.00 18.50 33 VAL B O 1
ATOM 1975 N N . THR B 1 34 ? -3.290 -12.363 -32.048 1.00 18.27 34 THR B N 1
ATOM 1976 C CA . THR B 1 34 ? -2.467 -13.230 -31.227 1.00 20.41 34 THR B CA 1
ATOM 1977 C C . THR B 1 34 ? -1.159 -13.497 -31.946 1.00 18.87 34 THR B C 1
ATOM 1978 O O . THR B 1 34 ? -1.099 -13.516 -33.176 1.00 21.78 34 THR B O 1
ATOM 1982 N N . LEU B 1 35 ? -0.107 -13.695 -31.169 1.00 16.57 35 LEU B N 1
ATOM 1983 C CA . LEU B 1 35 ? 1.230 -13.855 -31.715 1.00 17.90 35 LEU B CA 1
ATOM 1984 C C . LEU B 1 35 ? 1.829 -15.135 -31.168 1.00 18.66 35 LEU B C 1
ATOM 1985 O O . LEU B 1 35 ? 1.782 -15.368 -29.968 1.00 19.23 35 LEU B O 1
ATOM 1990 N N . GLN B 1 36 ? 2.386 -15.943 -32.066 1.00 16.43 36 GLN B N 1
ATOM 1991 C CA . GLN B 1 36 ? 3.134 -17.136 -31.706 1.00 19.20 36 GLN B CA 1
ATOM 1992 C C . GLN B 1 36 ? 4.539 -17.016 -32.281 1.00 21.57 36 GLN B C 1
ATOM 1993 O O . GLN B 1 36 ? 4.719 -16.708 -33.461 1.00 20.73 36 GLN B O 1
ATOM 1999 N N . ILE B 1 37 ? 5.544 -17.244 -31.446 1.00 16.45 37 ILE B N 1
ATOM 2000 C CA . ILE B 1 37 ? 6.924 -17.217 -31.918 1.00 16.44 37 ILE B CA 1
ATOM 2001 C C . ILE B 1 37 ? 7.496 -18.631 -31.879 1.00 16.68 37 ILE B C 1
ATOM 2002 O O . ILE B 1 37 ? 7.473 -19.290 -30.852 1.00 18.92 37 ILE B O 1
ATOM 2007 N N . THR B 1 38 ? 8.001 -19.083 -33.020 1.00 16.83 38 THR B N 1
ATOM 2008 C CA . THR B 1 38 ? 8.655 -20.383 -33.105 1.00 17.16 38 THR B CA 1
ATOM 2009 C C . THR B 1 38 ? 10.149 -20.158 -33.335 1.00 22.20 38 THR B C 1
ATOM 2010 O O . THR B 1 38 ? 10.553 -19.468 -34.280 1.00 22.70 38 THR B O 1
ATOM 2014 N N . LEU B 1 39 ? 10.975 -20.685 -32.443 1.00 17.36 39 LEU B N 1
ATOM 2015 C CA . LEU B 1 39 ? 12.421 -20.524 -32.584 1.00 17.50 39 LEU B CA 1
ATOM 2016 C C . LEU B 1 39 ? 12.992 -21.615 -33.462 1.00 18.08 39 LEU B C 1
ATOM 2017 O O . LEU B 1 39 ? 12.950 -22.780 -33.085 1.00 18.72 39 LEU B O 1
ATOM 2022 N N . SER B 1 40 ? 13.527 -21.259 -34.623 1.00 18.69 40 SER B N 1
ATOM 2023 C CA . SER B 1 40 ? 14.048 -22.285 -35.522 1.00 18.66 40 SER B CA 1
ATOM 2024 C C . SER B 1 40 ? 15.479 -22.660 -35.149 1.00 19.79 40 SER B C 1
ATOM 2025 O O . SER B 1 40 ? 15.855 -23.837 -35.145 1.00 20.05 40 SER B O 1
ATOM 2028 N N . GLN B 1 41 ? 16.279 -21.650 -34.842 1.00 20.04 41 GLN B N 1
ATOM 2029 C CA . GLN B 1 41 ? 17.719 -21.827 -34.756 1.00 19.25 41 GLN B CA 1
ATOM 2030 C C . GLN B 1 41 ? 18.362 -20.603 -34.133 1.00 26.70 41 GLN B C 1
ATOM 2031 O O . GLN B 1 41 ? 17.999 -19.459 -34.450 1.00 23.17 41 GLN B O 1
ATOM 2037 N N . ILE B 1 42 ? 19.308 -20.855 -33.237 1.00 22.55 42 ILE B N 1
ATOM 2038 C CA . ILE B 1 42 ? 20.246 -19.830 -32.806 1.00 23.64 42 ILE B CA 1
ATOM 2039 C C . ILE B 1 42 ? 21.319 -19.728 -33.882 1.00 25.38 42 ILE B C 1
ATOM 2040 O O . ILE B 1 42 ? 22.138 -20.633 -34.037 1.00 25.52 42 ILE B O 1
ATOM 2045 N N . LYS B 1 43 ? 21.300 -18.653 -34.660 1.00 23.00 43 LYS B N 1
ATOM 2046 C CA . LYS B 1 43 ? 22.258 -18.533 -35.745 1.00 20.60 43 LYS B CA 1
ATOM 2047 C C . LYS B 1 43 ? 23.625 -18.137 -35.199 1.00 22.77 43 LYS B C 1
ATOM 2048 O O . LYS B 1 43 ? 24.656 -18.591 -35.691 1.00 22.11 43 LYS B O 1
ATOM 2054 N N . ASP B 1 44 ? 23.625 -17.271 -34.191 1.00 20.82 44 ASP B N 1
ATOM 2055 C CA . ASP B 1 44 ? 24.862 -16.797 -33.597 1.00 24.68 44 ASP B CA 1
ATOM 2056 C C . ASP B 1 44 ? 24.581 -16.155 -32.247 1.00 23.04 44 ASP B C 1
ATOM 2057 O O . ASP B 1 44 ? 23.711 -15.300 -32.134 1.00 28.06 44 ASP B O 1
ATOM 2062 N N . MET B 1 45 ? 25.300 -16.586 -31.220 1.00 21.28 45 MET B N 1
ATOM 2063 C CA . MET B 1 45 ? 25.321 -15.857 -29.955 1.00 21.07 45 MET B CA 1
ATOM 2064 C C . MET B 1 45 ? 26.682 -15.174 -29.854 1.00 23.03 45 MET B C 1
ATOM 2065 O O . MET B 1 45 ? 27.657 -15.769 -29.410 1.00 27.93 45 MET B O 1
ATOM 2070 N N . ASP B 1 46 ? 26.739 -13.930 -30.315 1.00 23.72 46 ASP B N 1
ATOM 2071 C CA . ASP B 1 46 ? 27.976 -13.166 -30.359 1.00 25.24 46 ASP B CA 1
ATOM 2072 C C . ASP B 1 46 ? 28.266 -12.553 -28.990 1.00 26.94 46 ASP B C 1
ATOM 2073 O O . ASP B 1 46 ? 27.632 -11.583 -28.599 1.00 26.96 46 ASP B O 1
ATOM 2078 N N . GLU B 1 47 ? 29.238 -13.105 -28.272 1.00 24.51 47 GLU B N 1
ATOM 2079 C CA . GLU B 1 47 ? 29.557 -12.598 -26.941 1.00 26.77 47 GLU B CA 1
ATOM 2080 C C . GLU B 1 47 ? 30.504 -11.407 -26.981 1.00 27.93 47 GLU B C 1
ATOM 2081 O O . GLU B 1 47 ? 30.711 -10.738 -25.973 1.00 28.94 47 GLU B O 1
ATOM 2087 N N . ARG B 1 48 ? 31.098 -11.152 -28.139 1.00 27.58 48 ARG B N 1
ATOM 2088 C CA . ARG B 1 48 ? 31.933 -9.973 -28.276 1.00 30.99 48 ARG B CA 1
ATOM 2089 C C . ARG B 1 48 ? 31.042 -8.739 -28.213 1.00 32.75 48 ARG B C 1
ATOM 2090 O O . ARG B 1 48 ? 31.305 -7.813 -27.448 1.00 34.52 48 ARG B O 1
ATOM 2098 N N . ASN B 1 49 ? 29.976 -8.749 -29.006 1.00 27.22 49 ASN B N 1
ATOM 2099 C CA . ASN B 1 49 ? 29.068 -7.614 -29.089 1.00 27.84 49 ASN B CA 1
ATOM 2100 C C . ASN B 1 49 ? 27.767 -7.812 -28.304 1.00 27.06 49 ASN B C 1
ATOM 2101 O O . ASN B 1 49 ? 26.934 -6.905 -28.240 1.00 24.56 49 ASN B O 1
ATOM 2106 N N . GLN B 1 50 ? 27.602 -8.998 -27.720 1.00 24.34 50 GLN B N 1
ATOM 2107 C CA . GLN B 1 50 ? 26.410 -9.345 -26.951 1.00 25.51 50 GLN B CA 1
ATOM 2108 C C . GLN B 1 50 ? 25.158 -9.207 -27.810 1.00 22.37 50 GLN B C 1
ATOM 2109 O O . GLN B 1 50 ? 24.165 -8.604 -27.402 1.00 26.95 50 GLN B O 1
ATOM 2115 N N . ILE B 1 51 ? 25.222 -9.786 -29.005 1.00 22.21 51 ILE B N 1
ATOM 2116 C CA . ILE B 1 51 ? 24.096 -9.806 -29.927 1.00 21.63 51 ILE B CA 1
ATOM 2117 C C . ILE B 1 51 ? 23.689 -11.242 -30.243 1.00 21.97 51 ILE B C 1
ATOM 2118 O O . ILE B 1 51 ? 24.530 -12.059 -30.639 1.00 21.55 51 ILE B O 1
ATOM 2123 N N . LEU B 1 52 ? 22.404 -11.541 -30.087 1.00 20.35 52 LEU B N 1
ATOM 2124 C CA . LEU B 1 52 ? 21.863 -12.807 -30.584 1.00 24.02 52 LEU B CA 1
ATOM 2125 C C . LEU B 1 52 ? 21.283 -12.630 -31.981 1.00 24.67 52 LEU B C 1
ATOM 2126 O O . LEU B 1 52 ? 20.448 -11.761 -32.197 1.00 19.57 52 LEU B O 1
ATOM 2131 N N . THR B 1 53 ? 21.730 -13.452 -32.923 1.00 19.95 53 THR B N 1
ATOM 2132 C CA . THR B 1 53 ? 21.073 -13.568 -34.219 1.00 19.83 53 THR B CA 1
ATOM 2133 C C . THR B 1 53 ? 20.267 -14.859 -34.200 1.00 19.38 53 THR B C 1
ATOM 2134 O O . THR B 1 53 ? 20.828 -15.934 -33.973 1.00 20.97 53 THR B O 1
ATOM 2138 N N . ALA B 1 54 ? 18.955 -14.748 -34.394 1.00 18.91 54 ALA B N 1
ATOM 2139 C CA . ALA B 1 54 ? 18.070 -15.911 -34.326 1.00 20.49 54 ALA B CA 1
ATOM 2140 C C . ALA B 1 54 ? 17.223 -16.060 -35.581 1.00 27.97 54 ALA B C 1
ATOM 2141 O O . ALA B 1 54 ? 16.870 -15.074 -36.237 1.00 21.41 54 ALA B O 1
ATOM 2143 N N . TYR B 1 55 ? 16.904 -17.302 -35.924 1.00 18.53 55 TYR B N 1
ATOM 2144 C CA . TYR B 1 55 ? 15.938 -17.556 -36.977 1.00 18.49 55 TYR B CA 1
ATOM 2145 C C . TYR B 1 55 ? 14.618 -17.937 -36.352 1.00 18.04 55 TYR B C 1
ATOM 2146 O O . TYR B 1 55 ? 14.557 -18.876 -35.554 1.00 18.00 55 TYR B O 1
ATOM 2155 N N . LEU B 1 56 ? 13.563 -17.234 -36.738 1.00 17.78 56 LEU B N 1
ATOM 2156 C CA . LEU B 1 56 ? 12.247 -17.404 -36.138 1.00 17.41 56 LEU B CA 1
ATOM 2157 C C . LEU B 1 56 ? 11.166 -17.590 -37.169 1.00 17.44 56 LEU B C 1
ATOM 2158 O O . LEU B 1 56 ? 11.304 -17.167 -38.302 1.00 23.31 56 LEU B O 1
ATOM 2163 N N . TRP B 1 57 ? 10.066 -18.186 -36.745 1.00 17.29 57 TRP B N 1
ATOM 2164 C CA . TRP B 1 57 ? 8.804 -18.089 -37.462 1.00 17.26 57 TRP B CA 1
ATOM 2165 C C . TRP B 1 57 ? 7.799 -17.340 -36.610 1.00 22.70 57 TRP B C 1
ATOM 2166 O O . TRP B 1 57 ? 7.652 -17.619 -35.421 1.00 21.97 57 TRP B O 1
ATOM 2177 N N . ILE B 1 58 ? 7.128 -16.363 -37.208 1.00 19.08 58 ILE B N 1
ATOM 2178 C CA . ILE B 1 58 ? 6.107 -15.610 -36.493 1.00 20.50 58 ILE B CA 1
ATOM 2179 C C . ILE B 1 58 ? 4.729 -15.953 -37.038 1.00 16.60 58 ILE B C 1
ATOM 2180 O O . ILE B 1 58 ? 4.473 -15.766 -38.232 1.00 20.00 58 ILE B O 1
ATOM 2185 N N . ARG B 1 59 ? 3.846 -16.447 -36.184 1.00 16.58 59 ARG B N 1
ATOM 2186 C CA . ARG B 1 59 ? 2.459 -16.671 -36.583 1.00 19.03 59 ARG B CA 1
ATOM 2187 C C . ARG B 1 59 ? 1.546 -15.635 -35.936 1.00 20.73 59 ARG B C 1
ATOM 2188 O O . ARG B 1 59 ? 1.495 -15.502 -34.700 1.00 17.14 59 ARG B O 1
ATOM 2196 N N . GLN B 1 60 ? 0.849 -14.882 -36.781 1.00 18.08 60 GLN B N 1
ATOM 2197 C CA . GLN B 1 60 ? -0.125 -13.904 -36.320 1.00 17.96 60 GLN B CA 1
ATOM 2198 C C . GLN B 1 60 ? -1.529 -14.318 -36.747 1.00 18.77 60 GLN B C 1
ATOM 2199 O O . GLN B 1 60 ? -1.747 -14.748 -37.884 1.00 20.07 60 GLN B O 1
ATOM 2205 N N . ILE B 1 61 ? -2.471 -14.182 -35.826 1.00 18.13 61 ILE B N 1
ATOM 2206 C CA . ILE B 1 61 ? -3.862 -14.520 -36.064 1.00 18.71 61 ILE B CA 1
ATOM 2207 C C . ILE B 1 61 ? -4.768 -13.369 -35.649 1.00 23.02 61 ILE B C 1
ATOM 2208 O O . ILE B 1 61 ? -4.662 -12.847 -34.528 1.00 19.27 61 ILE B O 1
ATOM 2213 N N . TRP B 1 62 ? -5.661 -12.972 -36.548 1.00 18.50 62 TRP B N 1
ATOM 2214 C CA . TRP B 1 62 ? -6.619 -11.910 -36.233 1.00 22.10 62 TRP B CA 1
ATOM 2215 C C . TRP B 1 62 ? -7.864 -12.037 -37.094 1.00 21.19 62 TRP B C 1
ATOM 2216 O O . TRP B 1 62 ? -7.895 -12.822 -38.041 1.00 21.95 62 TRP B O 1
ATOM 2227 N N . HIS B 1 63 ? -8.880 -11.251 -36.766 1.00 18.13 63 HIS B N 1
ATOM 2228 C CA A HIS B 1 63 ? -10.112 -11.240 -37.549 0.61 20.94 63 HIS B CA 1
ATOM 2229 C CA B HIS B 1 63 ? -10.128 -11.234 -37.527 0.39 20.50 63 HIS B CA 1
ATOM 2230 C C . HIS B 1 63 ? -10.201 -10.030 -38.465 1.00 23.22 63 HIS B C 1
ATOM 2231 O O . HIS B 1 63 ? -9.936 -8.903 -38.051 1.00 24.57 63 HIS B O 1
ATOM 2244 N N . ASP B 1 64 ? -10.562 -10.276 -39.720 1.00 19.73 64 ASP B N 1
ATOM 2245 C CA . ASP B 1 64 ? -10.789 -9.207 -40.684 1.00 19.69 64 ASP B CA 1
ATOM 2246 C C . ASP B 1 64 ? -12.300 -9.091 -40.925 1.00 26.02 64 ASP B C 1
ATOM 2247 O O . ASP B 1 64 ? -12.908 -9.970 -41.531 1.00 23.16 64 ASP B O 1
ATOM 2252 N N . ALA B 1 65 ? -12.893 -7.995 -40.457 1.00 27.38 65 ALA B N 1
ATOM 2253 C CA . ALA B 1 65 ? -14.343 -7.798 -40.545 1.00 28.65 65 ALA B CA 1
ATOM 2254 C C . ALA B 1 65 ? -14.881 -7.777 -41.976 1.00 25.04 65 ALA B C 1
ATOM 2255 O O . ALA B 1 65 ? -16.084 -7.932 -42.186 1.00 27.35 65 ALA B O 1
ATOM 2257 N N . TYR B 1 66 ? -14.008 -7.577 -42.956 1.00 26.00 66 TYR B N 1
ATOM 2258 C CA . TYR B 1 66 ? -14.479 -7.425 -44.331 1.00 24.64 66 TYR B CA 1
ATOM 2259 C C . TYR B 1 66 ? -14.229 -8.633 -45.212 1.00 31.75 66 TYR B C 1
ATOM 2260 O O . TYR B 1 66 ? -14.661 -8.653 -46.363 1.00 35.86 66 TYR B O 1
ATOM 2269 N N . LEU B 1 67 ? -13.544 -9.645 -44.689 1.00 23.88 67 LEU B N 1
ATOM 2270 C CA . LEU B 1 67 ? -13.274 -10.836 -45.498 1.00 24.88 67 LEU B CA 1
ATOM 2271 C C . LEU B 1 67 ? -13.986 -12.063 -44.930 1.00 29.83 67 LEU B C 1
ATOM 2272 O O . LEU B 1 67 ? -13.364 -13.067 -44.585 1.00 28.89 67 LEU B O 1
ATOM 2277 N N . THR B 1 68 ? -15.305 -11.964 -44.839 1.00 29.38 68 THR B N 1
ATOM 2278 C CA . THR B 1 68 ? -16.125 -13.092 -44.450 1.00 26.69 68 THR B CA 1
ATOM 2279 C C . THR B 1 68 ? -17.057 -13.437 -45.595 1.00 27.35 68 THR B C 1
ATOM 2280 O O . THR B 1 68 ? -17.315 -12.607 -46.462 1.00 25.80 68 THR B O 1
ATOM 2284 N N . TRP B 1 69 ? -17.561 -14.665 -45.595 1.00 23.56 69 TRP B N 1
ATOM 2285 C CA . TRP B 1 69 ? -18.522 -15.074 -46.602 1.00 30.61 69 TRP B CA 1
ATOM 2286 C C . TRP B 1 69 ? -19.387 -16.234 -46.149 1.00 32.98 69 TRP B C 1
ATOM 2287 O O . TRP B 1 69 ? -19.062 -16.945 -45.194 1.00 29.48 69 TRP B O 1
ATOM 2298 N N . ASP B 1 70 ? -20.498 -16.398 -46.854 1.00 32.21 70 ASP B N 1
ATOM 2299 C CA . ASP B 1 70 ? -21.387 -17.527 -46.671 1.00 31.57 70 ASP B CA 1
ATOM 2300 C C . ASP B 1 70 ? -20.868 -18.699 -47.499 1.00 28.32 70 ASP B C 1
ATOM 2301 O O . ASP B 1 70 ? -20.867 -18.645 -48.728 1.00 30.55 70 ASP B O 1
ATOM 2306 N N . ARG B 1 71 ? -20.424 -19.752 -46.815 1.00 33.05 71 ARG B N 1
ATOM 2307 C CA . ARG B 1 71 ? -19.881 -20.939 -47.471 1.00 32.24 71 ARG B CA 1
ATOM 2308 C C . ARG B 1 71 ? -20.854 -21.524 -48.490 1.00 34.00 71 ARG B C 1
ATOM 2309 O O . ARG B 1 71 ? -20.437 -22.053 -49.519 1.00 37.56 71 ARG B O 1
ATOM 2317 N N . ASP B 1 72 ? -22.149 -21.419 -48.201 1.00 31.04 72 ASP B N 1
ATOM 2318 C CA . ASP B 1 72 ? -23.180 -21.973 -49.074 1.00 37.43 72 ASP B CA 1
ATOM 2319 C C . ASP B 1 72 ? -23.228 -21.301 -50.440 1.00 38.96 72 ASP B C 1
ATOM 2320 O O . ASP B 1 72 ? -23.690 -21.898 -51.416 1.00 43.20 72 ASP B O 1
ATOM 2325 N N . GLN B 1 73 ? -22.761 -20.058 -50.508 1.00 37.11 73 GLN B N 1
ATOM 2326 C CA . GLN B 1 73 ? -22.767 -19.309 -51.759 1.00 35.36 73 GLN B CA 1
ATOM 2327 C C . GLN B 1 73 ? -21.570 -19.660 -52.630 1.00 33.23 73 GLN B C 1
ATOM 2328 O O . GLN B 1 73 ? -21.511 -19.274 -53.794 1.00 37.11 73 GLN B O 1
ATOM 2334 N N . TYR B 1 74 ? -20.608 -20.382 -52.070 1.00 33.25 74 TYR B N 1
ATOM 2335 C CA . TYR B 1 74 ? -19.400 -20.699 -52.821 1.00 32.00 74 TYR B CA 1
ATOM 2336 C C . TYR B 1 74 ? -19.080 -22.194 -52.781 1.00 32.36 74 TYR B C 1
ATOM 2337 O O . TYR B 1 74 ? -17.924 -22.595 -52.646 1.00 30.56 74 TYR B O 1
ATOM 2346 N N . ASP B 1 75 ? -20.129 -23.002 -52.894 1.00 33.11 75 ASP B N 1
ATOM 2347 C CA . ASP B 1 75 ? -20.010 -24.451 -53.052 1.00 35.92 75 ASP B CA 1
ATOM 2348 C C . ASP B 1 75 ? -19.301 -25.106 -51.873 1.00 30.34 75 ASP B C 1
ATOM 2349 O O . ASP B 1 75 ? -18.650 -26.136 -52.024 1.00 33.56 75 ASP B O 1
ATOM 2354 N N . GLY B 1 76 ? -19.430 -24.506 -50.696 1.00 29.67 76 GLY B N 1
ATOM 2355 C CA . GLY B 1 76 ? -18.873 -25.092 -49.490 1.00 32.05 76 GLY B CA 1
ATOM 2356 C C . GLY B 1 76 ? -17.458 -24.645 -49.170 1.00 32.82 76 GLY B C 1
ATOM 2357 O O . GLY B 1 76 ? -16.908 -25.010 -48.130 1.00 32.32 76 GLY B O 1
ATOM 2358 N N . LEU B 1 77 ? -16.865 -23.851 -50.058 1.00 27.74 77 LEU B N 1
ATOM 2359 C CA . LEU B 1 77 ? -15.497 -23.373 -49.866 1.00 24.18 77 LEU B CA 1
ATOM 2360 C C . LEU B 1 77 ? -15.395 -22.572 -48.568 1.00 24.22 77 LEU B C 1
ATOM 2361 O O . LEU B 1 77 ? -16.142 -21.617 -48.373 1.00 29.26 77 LEU B O 1
ATOM 2366 N N . ASP B 1 78 ? -14.487 -22.962 -47.676 1.00 25.49 78 ASP B N 1
ATOM 2367 C CA . ASP B 1 78 ? -14.449 -22.340 -46.351 1.00 31.58 78 ASP B CA 1
ATOM 2368 C C . ASP B 1 78 ? -13.101 -21.733 -45.975 1.00 25.15 78 ASP B C 1
ATOM 2369 O O . ASP B 1 78 ? -12.973 -21.137 -44.898 1.00 24.29 78 ASP B O 1
ATOM 2374 N N . SER B 1 79 ? -12.101 -21.887 -46.842 1.00 22.05 79 SER B N 1
ATOM 2375 C CA . SER B 1 79 ? -10.830 -21.190 -46.650 1.00 22.42 79 SER B CA 1
ATOM 2376 C C . SER B 1 79 ? -10.010 -21.110 -47.946 1.00 21.40 79 SER B C 1
ATOM 2377 O O . SER B 1 79 ? -10.071 -22.004 -48.792 1.00 24.15 79 SER B O 1
ATOM 2380 N N . ILE B 1 80 ? -9.264 -20.017 -48.101 1.00 19.85 80 ILE B N 1
ATOM 2381 C CA . ILE B 1 80 ? -8.367 -19.855 -49.241 1.00 19.62 80 ILE B CA 1
ATOM 2382 C C . ILE B 1 80 ? -7.005 -19.357 -48.775 1.00 22.46 80 ILE B C 1
ATOM 2383 O O . ILE B 1 80 ? -6.897 -18.655 -47.761 1.00 25.70 80 ILE B O 1
ATOM 2388 N N . ARG B 1 81 ? -5.969 -19.720 -49.519 1.00 19.00 81 ARG B N 1
ATOM 2389 C CA . ARG B 1 81 ? -4.612 -19.266 -49.226 1.00 18.54 81 ARG B CA 1
ATOM 2390 C C . ARG B 1 81 ? -4.186 -18.317 -50.328 1.00 18.91 81 ARG B C 1
ATOM 2391 O O . ARG B 1 81 ? -4.248 -18.668 -51.519 1.00 20.25 81 ARG B O 1
ATOM 2399 N N . ILE B 1 82 ? -3.802 -17.102 -49.942 1.00 17.89 82 ILE B N 1
ATOM 2400 C CA . ILE B 1 82 ? -3.442 -16.054 -50.896 1.00 19.02 82 ILE B CA 1
ATOM 2401 C C . ILE B 1 82 ? -2.186 -15.295 -50.425 1.00 19.47 82 ILE B C 1
ATOM 2402 O O . ILE B 1 82 ? -1.845 -15.349 -49.236 1.00 22.41 82 ILE B O 1
ATOM 2407 N N . PRO B 1 83 ? -1.491 -14.604 -51.346 1.00 19.98 83 PRO B N 1
ATOM 2408 C CA . PRO B 1 83 ? -0.349 -13.758 -50.969 1.00 17.96 83 PRO B CA 1
ATOM 2409 C C . PRO B 1 83 ? -0.700 -12.825 -49.815 1.00 19.44 83 PRO B C 1
ATOM 2410 O O . PRO B 1 83 ? -1.794 -12.261 -49.801 1.00 20.61 83 PRO B O 1
ATOM 2414 N N . SER B 1 84 ? 0.203 -12.677 -48.857 1.00 17.77 84 SER B N 1
ATOM 2415 C CA . SER B 1 84 ? -0.150 -11.989 -47.618 1.00 17.96 84 SER B CA 1
ATOM 2416 C C . SER B 1 84 ? -0.318 -10.487 -47.845 1.00 20.46 84 SER B C 1
ATOM 2417 O O . SER B 1 84 ? -1.028 -9.809 -47.096 1.00 23.14 84 SER B O 1
ATOM 2420 N N . ASP B 1 85 ? 0.307 -9.966 -48.892 1.00 21.10 85 ASP B N 1
ATOM 2421 C CA . ASP B 1 85 ? 0.311 -8.521 -49.068 1.00 23.06 85 ASP B CA 1
ATOM 2422 C C . ASP B 1 85 ? -1.008 -8.026 -49.660 1.00 18.44 85 ASP B C 1
ATOM 2423 O O . ASP B 1 85 ? -1.224 -6.818 -49.765 1.00 22.12 85 ASP B O 1
ATOM 2428 N N . LEU B 1 86 ? -1.917 -8.953 -49.964 1.00 18.88 86 LEU B N 1
ATOM 2429 C CA . LEU B 1 86 ? -3.260 -8.598 -50.436 1.00 17.54 86 LEU B CA 1
ATOM 2430 C C . LEU B 1 86 ? -4.198 -8.106 -49.325 1.00 18.34 86 LEU B C 1
ATOM 2431 O O . LEU B 1 86 ? -5.145 -7.360 -49.591 1.00 21.12 86 LEU B O 1
ATOM 2436 N N . VAL B 1 87 ? -3.955 -8.528 -48.091 1.00 17.39 87 VAL B N 1
ATOM 2437 C CA . VAL B 1 87 ? -4.847 -8.162 -46.985 1.00 18.02 87 VAL B CA 1
ATOM 2438 C C . VAL B 1 87 ? -4.161 -7.179 -46.052 1.00 17.09 87 VAL B C 1
ATOM 2439 O O . VAL B 1 87 ? -2.930 -7.072 -46.056 1.00 21.83 87 VAL B O 1
ATOM 2443 N N . TRP B 1 88 ? -4.942 -6.467 -45.248 1.00 17.41 88 TRP B N 1
ATOM 2444 C CA . TRP B 1 88 ? -4.332 -5.688 -44.169 1.00 23.63 88 TRP B CA 1
ATOM 2445 C C . TRP B 1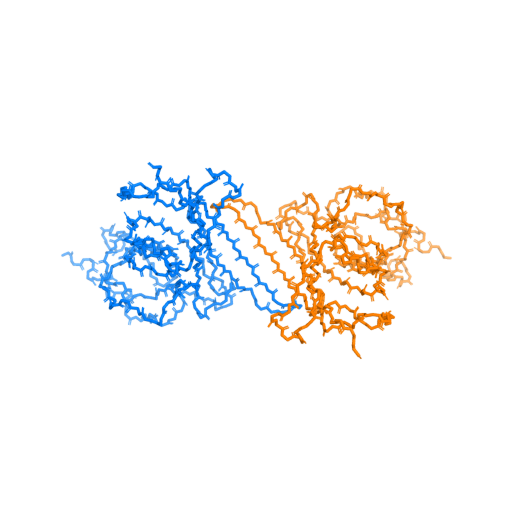 88 ? -3.592 -6.646 -43.257 1.00 23.78 88 TRP B C 1
ATOM 2446 O O . TRP B 1 88 ? -4.104 -7.731 -42.943 1.00 19.64 88 TRP B O 1
ATOM 2457 N N . ARG B 1 89 ? -2.384 -6.263 -42.863 1.00 16.55 89 ARG B N 1
ATOM 2458 C CA . ARG B 1 89 ? -1.604 -7.056 -41.915 1.00 22.41 89 ARG B CA 1
ATOM 2459 C C . ARG B 1 89 ? -1.194 -6.206 -40.729 1.00 16.30 89 ARG B C 1
ATOM 2460 O O . ARG B 1 89 ? -0.925 -5.013 -40.899 1.00 17.11 89 ARG B O 1
ATOM 2468 N N . PRO B 1 90 ? -1.144 -6.808 -39.533 1.00 18.01 90 PRO B N 1
ATOM 2469 C CA . PRO B 1 90 ? -0.604 -6.078 -38.381 1.00 16.41 90 PRO B CA 1
ATOM 2470 C C . PRO B 1 90 ? 0.847 -5.726 -38.672 1.00 18.21 90 PRO B C 1
ATOM 2471 O O . PRO B 1 90 ? 1.535 -6.537 -39.282 1.00 18.77 90 PRO B O 1
ATOM 2475 N N . ASP B 1 91 ? 1.298 -4.539 -38.286 1.00 19.56 91 ASP B N 1
ATOM 2476 C CA . ASP B 1 91 ? 2.678 -4.141 -38.540 1.00 17.21 91 ASP B CA 1
ATOM 2477 C C . ASP B 1 91 ? 3.516 -4.424 -37.283 1.00 17.19 91 ASP B C 1
ATOM 2478 O O . ASP B 1 91 ? 4.181 -3.555 -36.731 1.00 17.31 91 ASP B O 1
ATOM 2483 N N . ILE B 1 92 ? 3.465 -5.663 -36.822 1.00 21.55 92 ILE B N 1
ATOM 2484 C CA . ILE B 1 92 ? 4.222 -6.043 -35.656 1.00 16.33 92 ILE B CA 1
ATOM 2485 C C . ILE B 1 92 ? 5.702 -6.192 -36.021 1.00 16.27 92 ILE B C 1
ATOM 2486 O O . ILE B 1 92 ? 6.052 -6.770 -37.061 1.00 24.23 92 ILE B O 1
ATOM 2491 N N . VAL B 1 93 ? 6.558 -5.643 -35.170 1.00 16.53 93 VAL B N 1
ATOM 2492 C CA . VAL B 1 93 ? 7.999 -5.599 -35.389 1.00 16.64 93 VAL B CA 1
ATOM 2493 C C . VAL B 1 93 ? 8.767 -5.913 -34.118 1.00 18.65 93 VAL B C 1
ATOM 2494 O O . VAL B 1 93 ? 8.229 -5.840 -33.017 1.00 17.21 93 VAL B O 1
ATOM 2498 N N . LEU B 1 94 ? 10.045 -6.229 -34.269 1.00 22.21 94 LEU B N 1
ATOM 2499 C CA . LEU B 1 94 ? 10.897 -6.416 -33.111 1.00 19.92 94 LEU B CA 1
ATOM 2500 C C . LEU B 1 94 ? 11.344 -5.045 -32.600 1.00 22.25 94 LEU B C 1
ATOM 2501 O O . LEU B 1 94 ? 12.185 -4.399 -33.222 1.00 19.10 94 LEU B O 1
ATOM 2506 N N . TYR B 1 95 ? 10.772 -4.588 -31.490 1.00 18.89 95 TYR B N 1
ATOM 2507 C CA . TYR B 1 95 ? 11.107 -3.260 -30.978 1.00 22.17 95 TYR B CA 1
ATOM 2508 C C . TYR B 1 95 ? 12.591 -3.133 -30.657 1.00 20.03 95 TYR B C 1
ATOM 2509 O O . TYR B 1 95 ? 13.214 -2.097 -30.917 1.00 21.76 95 TYR B O 1
ATOM 2518 N N . ASN B 1 96 ? 13.158 -4.177 -30.070 1.00 18.93 96 ASN B N 1
ATOM 2519 C CA . ASN B 1 96 ? 14.522 -4.066 -29.576 1.00 19.78 96 ASN B CA 1
ATOM 2520 C C . ASN B 1 96 ? 15.532 -4.638 -30.560 1.00 22.41 96 ASN B C 1
ATOM 2521 O O . ASN B 1 96 ? 16.533 -5.209 -30.161 1.00 20.88 96 ASN B O 1
ATOM 2526 N N . LYS B 1 97 ? 15.289 -4.441 -31.857 1.00 21.55 97 LYS B N 1
ATOM 2527 C CA . LYS B 1 97 ? 16.263 -4.860 -32.855 1.00 23.41 97 LYS B CA 1
ATOM 2528 C C . LYS B 1 97 ? 17.576 -4.106 -32.668 1.00 23.40 97 LYS B C 1
ATOM 2529 O O . LYS B 1 97 ? 17.587 -2.924 -32.294 1.00 26.03 97 LYS B O 1
ATOM 2535 N N . ALA B 1 98 ? 18.686 -4.794 -32.906 1.00 23.12 98 ALA B N 1
ATOM 2536 C CA . ALA B 1 98 ? 19.998 -4.214 -32.655 1.00 29.43 98 ALA B CA 1
ATOM 2537 C C . ALA B 1 98 ? 20.524 -3.484 -33.880 1.00 36.21 98 ALA B C 1
ATOM 2538 O O . ALA B 1 98 ? 21.477 -2.719 -33.789 1.00 43.08 98 ALA B O 1
ATOM 2540 N N . ASP B 1 99 ? 19.900 -3.724 -35.025 1.00 39.67 99 ASP B N 1
ATOM 2541 C CA . ASP B 1 99 ? 20.387 -3.166 -36.281 1.00 55.32 99 ASP B CA 1
ATOM 2542 C C . ASP B 1 99 ? 19.319 -2.338 -36.979 1.00 56.33 99 ASP B C 1
ATOM 2543 O O . ASP B 1 99 ? 18.135 -2.444 -36.667 1.00 48.56 99 ASP B O 1
ATOM 2548 N N . ASP B 1 100 ? 19.747 -1.502 -37.917 1.00 63.40 100 ASP B N 1
ATOM 2549 C CA . ASP B 1 100 ? 18.816 -0.832 -38.813 1.00 71.56 100 ASP B CA 1
ATOM 2550 C C . ASP B 1 100 ? 18.877 -1.516 -40.169 1.00 78.04 100 ASP B C 1
ATOM 2551 O O . ASP B 1 100 ? 18.260 -1.070 -41.136 1.00 80.96 100 ASP B O 1
ATOM 2556 N N . GLU B 1 101 ? 19.638 -2.605 -40.223 1.00 82.31 101 GLU B N 1
ATOM 2557 C CA . GLU B 1 101 ? 19.749 -3.416 -41.426 1.00 87.44 101 GLU B CA 1
ATOM 2558 C C . GLU B 1 101 ? 18.389 -3.962 -41.826 1.00 90.31 101 GLU B C 1
ATOM 2559 O O . GLU B 1 101 ? 17.641 -4.467 -40.988 1.00 91.19 101 GLU B O 1
ATOM 2565 N N . SER B 1 102 ? 18.073 -3.852 -43.111 1.00 92.27 102 SER B N 1
ATOM 2566 C CA . SER B 1 102 ? 16.806 -4.345 -43.631 1.00 90.23 102 SER B CA 1
ATOM 2567 C C . SER B 1 102 ? 17.011 -5.515 -44.584 1.00 92.00 102 SER B C 1
ATOM 2568 O O . SER B 1 102 ? 17.633 -5.370 -45.635 1.00 93.66 102 SER B O 1
ATOM 2571 N N . SER B 1 103 ? 16.489 -6.678 -44.208 1.00 91.91 103 SER B N 1
ATOM 2572 C CA . SER B 1 103 ? 16.499 -7.830 -45.095 1.00 94.42 103 SER B CA 1
ATOM 2573 C C . SER B 1 103 ? 15.375 -7.705 -46.113 1.00 91.85 103 SER B C 1
ATOM 2574 O O . SER B 1 103 ? 14.340 -7.100 -45.833 1.00 91.33 103 SER B O 1
ATOM 2577 N N . GLU B 1 104 ? 15.584 -8.274 -47.295 1.00 87.69 104 GLU B N 1
ATOM 2578 C CA . GLU B 1 104 ? 14.559 -8.271 -48.333 1.00 83.49 104 GLU B CA 1
ATOM 2579 C C . GLU B 1 104 ? 13.399 -9.174 -47.927 1.00 75.05 104 GLU B C 1
ATOM 2580 O O . GLU B 1 104 ? 13.600 -10.348 -47.616 1.00 69.17 104 GLU B O 1
ATOM 2581 N N . PRO B 1 105 ? 12.177 -8.622 -47.924 1.00 74.87 105 PRO B N 1
ATOM 2582 C CA . PRO B 1 105 ? 10.990 -9.347 -47.454 1.00 71.15 105 PRO B CA 1
ATOM 2583 C C . PRO B 1 105 ? 10.662 -10.567 -48.311 1.00 62.70 105 PRO B C 1
ATOM 2584 O O . PRO B 1 105 ? 10.337 -10.436 -49.494 1.00 62.13 105 PRO B O 1
ATOM 2588 N N . VAL B 1 106 ? 10.766 -11.747 -47.712 1.00 53.02 106 VAL B N 1
ATOM 2589 C CA . VAL B 1 106 ? 10.341 -12.971 -48.368 1.00 53.25 106 VAL B CA 1
ATOM 2590 C C . VAL B 1 106 ? 8.843 -12.876 -48.639 1.00 45.47 106 VAL B C 1
ATOM 2591 O O . VAL B 1 106 ? 8.111 -12.222 -47.891 1.00 41.99 106 VAL B O 1
ATOM 2595 N N . ASN B 1 107 ? 8.384 -13.493 -49.722 1.00 41.08 107 ASN B N 1
ATOM 2596 C CA . ASN B 1 107 ? 6.952 -13.550 -49.956 1.00 49.53 107 ASN B CA 1
ATOM 2597 C C . ASN B 1 107 ? 6.337 -14.599 -49.044 1.00 25.81 107 ASN B C 1
ATOM 2598 O O . ASN B 1 107 ? 6.914 -15.661 -48.810 1.00 25.59 107 ASN B O 1
ATOM 2603 N N . THR B 1 108 ? 5.181 -14.266 -48.495 1.00 24.60 108 THR B N 1
ATOM 2604 C CA . THR B 1 108 ? 4.473 -15.155 -47.593 1.00 22.90 108 THR B CA 1
ATOM 2605 C C . THR B 1 108 ? 3.014 -15.147 -47.972 1.00 22.36 108 THR B C 1
ATOM 2606 O O . THR B 1 108 ? 2.566 -14.290 -48.722 1.00 23.20 108 THR B O 1
ATOM 2610 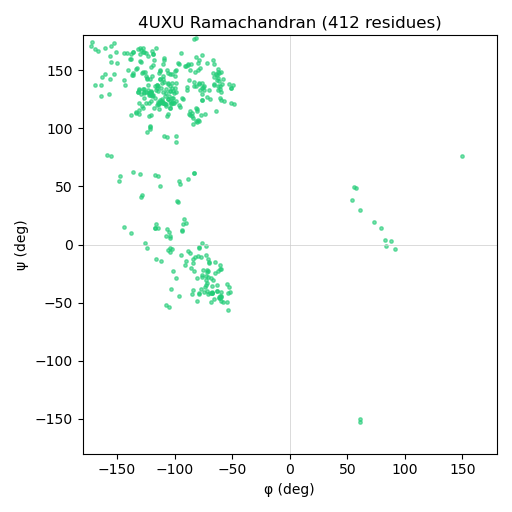N N . ASN B 1 109 ? 2.285 -16.118 -47.452 1.00 19.35 109 ASN B N 1
ATOM 2611 C CA . ASN B 1 109 ? 0.852 -16.224 -47.670 1.00 21.76 109 ASN B CA 1
ATOM 2612 C C . ASN B 1 109 ? 0.076 -16.127 -46.369 1.00 22.08 109 ASN B C 1
ATOM 2613 O O . ASN B 1 109 ? 0.632 -16.278 -45.280 1.00 19.64 109 ASN B O 1
ATOM 2618 N N . VAL B 1 110 ? -1.221 -15.886 -46.490 1.00 18.54 110 VAL B N 1
ATOM 2619 C CA . VAL B 1 110 ? -2.122 -15.972 -45.353 1.00 19.14 110 VAL B CA 1
ATOM 2620 C C . VAL B 1 110 ? -3.174 -17.014 -45.678 1.00 20.96 110 VAL B C 1
ATOM 2621 O O . VAL B 1 110 ? -3.469 -17.267 -46.855 1.00 22.89 110 VAL B O 1
ATOM 2625 N N . VAL B 1 111 ? -3.729 -17.637 -44.645 1.00 19.83 111 VAL B N 1
ATOM 2626 C CA . VAL B 1 111 ? -4.901 -18.472 -44.844 1.00 19.34 111 VAL B CA 1
ATOM 2627 C C . VAL B 1 111 ? -6.088 -17.719 -44.307 1.00 19.20 111 VAL B C 1
ATOM 2628 O O . VAL B 1 111 ? -6.081 -17.280 -43.153 1.00 18.82 111 VAL B O 1
ATOM 2632 N N . LEU B 1 112 ? -7.090 -17.545 -45.155 1.00 19.61 112 LEU B N 1
ATOM 2633 C CA . LEU B 1 112 ? -8.280 -16.779 -44.806 1.00 25.27 112 LEU B CA 1
ATOM 2634 C C . LEU B 1 112 ? -9.453 -17.728 -44.671 1.00 24.67 112 LEU B C 1
ATOM 2635 O O . LEU B 1 112 ? -9.770 -18.442 -45.606 1.00 22.86 112 LEU B O 1
ATOM 2640 N N . ARG B 1 113 ? -10.071 -17.736 -43.494 1.00 20.19 113 ARG B N 1
ATOM 2641 C CA . ARG B 1 113 ? -11.195 -18.613 -43.210 1.00 20.84 113 ARG B CA 1
ATOM 2642 C C . ARG B 1 113 ? -12.498 -17.850 -43.418 1.00 21.39 113 ARG B C 1
ATOM 2643 O O . ARG B 1 113 ? -12.516 -16.622 -43.324 1.00 24.13 113 ARG B O 1
ATOM 2651 N N . TYR B 1 114 ? -13.585 -18.573 -43.681 1.00 21.86 114 TYR B N 1
ATOM 2652 C CA . TYR B 1 114 ? -14.857 -17.951 -44.055 1.00 22.29 114 TYR B CA 1
ATOM 2653 C C . TYR B 1 114 ? -15.428 -17.013 -42.986 1.00 27.47 114 TYR B C 1
ATOM 2654 O O . TYR B 1 114 ? -16.268 -16.161 -43.289 1.00 26.04 114 TYR B O 1
ATOM 2663 N N . ASP B 1 115 ? -14.995 -17.171 -41.739 1.00 21.85 115 ASP B N 1
ATOM 2664 C CA . ASP B 1 115 ? -15.487 -16.296 -40.677 1.00 30.47 115 ASP B CA 1
ATOM 2665 C C . ASP B 1 115 ? -14.586 -15.081 -40.470 1.00 28.16 115 ASP B C 1
ATOM 2666 O O . ASP B 1 115 ? -14.655 -14.417 -39.438 1.00 26.70 115 ASP B O 1
ATOM 2671 N N . GLY B 1 116 ? -13.752 -14.784 -41.459 1.00 24.90 116 GLY B N 1
ATOM 2672 C CA . GLY B 1 116 ? -12.871 -13.633 -41.382 1.00 23.85 116 GLY B CA 1
ATOM 2673 C C . GLY B 1 116 ? -11.598 -13.891 -40.598 1.00 27.47 116 GLY B C 1
ATOM 2674 O O . GLY B 1 116 ? -10.796 -12.985 -40.392 1.00 25.36 116 GLY B O 1
ATOM 2675 N N . LEU B 1 117 ? -11.398 -15.128 -40.159 1.00 20.83 117 LEU B N 1
ATOM 2676 C CA . LEU B 1 117 ? -10.194 -15.441 -39.392 1.00 23.07 117 LEU B CA 1
ATOM 2677 C C . LEU B 1 117 ? -8.984 -15.546 -40.300 1.00 25.87 117 LEU B C 1
ATOM 2678 O O . LEU B 1 117 ? -8.987 -16.340 -41.235 1.00 21.20 117 LEU B O 1
ATOM 2683 N N . ILE B 1 118 ? -7.940 -14.772 -40.017 1.00 18.95 118 ILE B N 1
ATOM 2684 C CA . ILE B 1 118 ? -6.756 -14.804 -40.852 1.00 20.45 118 ILE B CA 1
ATOM 2685 C C . ILE B 1 118 ? -5.564 -15.321 -40.063 1.00 18.62 118 ILE B C 1
ATOM 2686 O O . ILE B 1 118 ? -5.346 -14.912 -38.936 1.00 18.69 118 ILE B O 1
ATOM 2691 N N . THR B 1 119 ? -4.821 -16.250 -40.662 1.00 17.85 119 THR B N 1
ATOM 2692 C CA . THR B 1 119 ? -3.603 -16.799 -40.070 1.00 18.00 119 THR B CA 1
ATOM 2693 C C . THR B 1 119 ? -2.422 -16.498 -40.981 1.00 18.62 119 THR B C 1
ATOM 2694 O O . THR B 1 119 ? -2.472 -16.778 -42.192 1.00 18.32 119 THR B O 1
ATOM 2698 N N . TRP B 1 120 ? -1.363 -15.929 -40.409 1.00 18.77 120 TRP B N 1
ATOM 2699 C CA . TRP B 1 120 ? -0.201 -15.485 -41.172 1.00 19.58 120 TRP B CA 1
ATOM 2700 C C . TRP B 1 120 ? 1.106 -15.989 -40.570 1.00 22.43 120 TRP B C 1
ATOM 2701 O O . TRP B 1 120 ? 1.484 -15.591 -39.460 1.00 18.69 120 TRP B O 1
ATOM 2712 N N . ASP B 1 121 ? 1.776 -16.883 -41.294 1.00 19.48 121 ASP B N 1
ATOM 2713 C CA . ASP B 1 121 ? 3.109 -17.357 -40.922 1.00 19.21 121 ASP B CA 1
ATOM 2714 C C . ASP B 1 121 ? 4.177 -16.630 -41.709 1.00 20.53 121 ASP B C 1
ATOM 2715 O O . ASP B 1 121 ? 4.104 -16.563 -42.936 1.00 23.46 121 ASP B O 1
ATOM 2720 N N . ALA B 1 122 ? 5.192 -16.127 -41.021 1.00 16.88 122 ALA B N 1
ATOM 2721 C CA . ALA B 1 122 ? 6.292 -15.464 -41.705 1.00 18.91 122 ALA B CA 1
ATOM 2722 C C . ALA B 1 122 ? 7.591 -15.771 -41.006 1.00 18.99 122 ALA B C 1
ATOM 2723 O O . ALA B 1 122 ? 7.648 -15.739 -39.778 1.00 23.19 122 ALA B O 1
ATOM 2725 N N . PRO B 1 123 ? 8.650 -16.053 -41.783 1.00 18.80 123 PRO B N 1
ATOM 2726 C CA . PRO B 1 123 ? 9.980 -16.250 -41.208 1.00 17.86 123 PRO B CA 1
ATOM 2727 C C . PRO B 1 123 ? 10.637 -14.916 -40.888 1.00 26.22 123 PRO B C 1
ATOM 2728 O O . PRO B 1 123 ? 10.257 -13.884 -41.456 1.00 28.16 123 PRO B O 1
ATOM 2732 N N . ALA B 1 124 ? 11.614 -14.929 -39.991 1.00 23.71 124 ALA B N 1
ATOM 2733 C CA . ALA B 1 124 ? 12.327 -13.706 -39.659 1.00 20.43 124 ALA B CA 1
ATOM 2734 C C . ALA B 1 124 ? 13.700 -14.020 -39.099 1.00 25.30 124 ALA B C 1
ATOM 2735 O O . ALA B 1 124 ? 13.875 -14.989 -38.357 1.00 23.96 124 ALA B O 1
ATOM 2737 N N . ILE B 1 125 ? 14.670 -13.195 -39.470 1.00 20.95 125 ILE B N 1
ATOM 2738 C CA . ILE B 1 125 ? 15.965 -13.198 -38.820 1.00 17.58 125 ILE B CA 1
ATOM 2739 C C . ILE B 1 125 ? 15.987 -11.998 -37.907 1.00 24.85 125 ILE B C 1
ATOM 2740 O O . ILE B 1 125 ? 15.781 -10.875 -38.364 1.00 25.07 125 ILE B O 1
ATOM 2745 N N . THR B 1 126 ? 16.190 -12.241 -36.619 1.00 19.25 126 THR B N 1
ATOM 2746 C CA . THR B 1 126 ? 16.263 -11.159 -35.650 1.00 22.90 126 THR B CA 1
ATOM 2747 C C . THR B 1 126 ? 17.676 -10.987 -35.122 1.00 19.67 126 THR B C 1
ATOM 2748 O O . THR B 1 126 ? 18.434 -11.946 -34.995 1.00 20.49 126 THR B O 1
ATOM 2752 N N . LYS B 1 127 ? 18.035 -9.738 -34.860 1.00 18.88 127 LYS B N 1
ATOM 2753 C CA . LYS B 1 127 ? 19.279 -9.415 -34.189 1.00 20.08 127 LYS B CA 1
ATOM 2754 C C . LYS B 1 127 ? 18.937 -8.532 -32.997 1.00 20.34 127 LYS B C 1
ATOM 2755 O O . LYS B 1 127 ? 18.257 -7.518 -33.141 1.00 21.73 127 LYS B O 1
ATOM 2761 N N . SER B 1 128 ? 19.386 -8.931 -31.820 1.00 18.10 128 SER B N 1
ATOM 2762 C CA . SER B 1 128 ? 18.996 -8.229 -30.605 1.00 19.71 128 SER B CA 1
ATOM 2763 C C . SER B 1 128 ? 20.027 -8.412 -29.501 1.00 22.19 128 SER B C 1
ATOM 2764 O O . SER B 1 128 ? 20.781 -9.382 -29.494 1.00 20.52 128 SER B O 1
ATOM 2767 N N . SER B 1 129 ? 20.057 -7.486 -28.549 1.00 19.59 129 SER B N 1
ATOM 2768 C CA . SER B 1 129 ? 21.094 -7.542 -27.532 1.00 18.52 129 SER B CA 1
ATOM 2769 C C . SER B 1 129 ? 20.723 -8.520 -26.436 1.00 20.82 129 SER B C 1
ATOM 2770 O O . SER B 1 129 ? 19.548 -8.711 -26.132 1.00 22.93 129 SER B O 1
ATOM 2773 N N . CYS B 1 130 ? 21.738 -9.141 -25.858 1.00 20.51 130 CYS B N 1
ATOM 2774 C CA . CYS B 1 130 ? 21.549 -9.984 -24.682 1.00 20.35 130 CYS B CA 1
ATOM 2775 C C . CYS B 1 130 ? 22.346 -9.455 -23.501 1.00 20.85 130 CYS B C 1
ATOM 2776 O O . CYS B 1 130 ? 23.224 -8.609 -23.654 1.00 22.91 130 CYS B O 1
ATOM 2779 N N . VAL B 1 131 ? 22.040 -9.966 -22.316 1.00 20.77 131 VAL B N 1
ATOM 2780 C CA . VAL B 1 131 ? 22.817 -9.647 -21.132 1.00 21.28 131 VAL B CA 1
ATOM 2781 C C . VAL B 1 131 ? 23.337 -10.938 -20.499 1.00 21.29 131 VAL B C 1
ATOM 2782 O O . VAL B 1 131 ? 22.591 -11.900 -20.364 1.00 22.73 131 VAL B O 1
ATOM 2786 N N . VAL B 1 132 ? 24.624 -10.959 -20.158 1.00 21.83 132 VAL B N 1
ATOM 2787 C CA . VAL B 1 132 ? 25.207 -12.060 -19.396 1.00 21.95 132 VAL B CA 1
ATOM 2788 C C . VAL B 1 132 ? 24.548 -12.161 -18.016 1.00 21.93 132 VAL B C 1
ATOM 2789 O O . VAL B 1 132 ? 24.335 -11.148 -17.350 1.00 22.21 132 VAL B O 1
ATOM 2793 N N . ASP B 1 133 ? 24.237 -13.386 -17.595 1.00 24.19 133 ASP B N 1
ATOM 2794 C CA . ASP B 1 133 ? 23.646 -13.647 -16.284 1.00 21.68 133 ASP B CA 1
ATOM 2795 C C . ASP B 1 133 ? 24.308 -14.871 -15.666 1.00 22.72 133 ASP B C 1
ATOM 2796 O O . ASP B 1 133 ? 24.125 -15.995 -16.145 1.00 23.26 133 ASP B O 1
ATOM 2801 N N . VAL B 1 134 ? 25.079 -14.648 -14.603 1.00 26.93 134 VAL B N 1
ATOM 2802 C CA . VAL B 1 134 ? 25.711 -15.743 -13.866 1.00 26.15 134 VAL B CA 1
ATOM 2803 C C . VAL B 1 134 ? 25.166 -15.795 -12.447 1.00 30.37 134 VAL B C 1
ATOM 2804 O O . VAL B 1 134 ? 25.753 -16.420 -11.558 1.00 30.08 134 VAL B O 1
ATOM 2808 N N . THR B 1 135 ? 24.029 -15.138 -12.255 1.00 27.57 135 THR B N 1
ATOM 2809 C CA . THR B 1 135 ? 23.441 -14.964 -10.939 1.00 28.31 135 THR B CA 1
ATOM 2810 C C . THR B 1 135 ? 22.255 -15.890 -10.702 1.00 29.01 135 THR B C 1
ATOM 2811 O O . THR B 1 135 ? 22.080 -16.412 -9.604 1.00 35.27 135 THR B O 1
ATOM 2815 N N . TYR B 1 136 ? 21.444 -16.100 -11.732 1.00 23.53 136 TYR B N 1
ATOM 2816 C CA . TYR B 1 136 ? 20.242 -16.901 -11.574 1.00 25.81 136 TYR B CA 1
ATOM 2817 C C . TYR B 1 136 ? 20.388 -18.263 -12.236 1.00 24.07 136 TYR B C 1
ATOM 2818 O O . TYR B 1 136 ? 21.127 -18.404 -13.201 1.00 24.78 136 TYR B O 1
ATOM 2827 N N . PHE B 1 137 ? 19.699 -19.258 -11.678 1.00 21.04 137 PHE B N 1
ATOM 2828 C CA . PHE B 1 137 ? 19.729 -20.625 -12.187 1.00 20.80 137 PHE B CA 1
ATOM 2829 C C . PHE B 1 137 ? 19.433 -20.633 -13.690 1.00 22.09 137 PHE B C 1
ATOM 2830 O O . PHE B 1 137 ? 18.496 -19.965 -14.126 1.00 22.99 137 PHE B O 1
ATOM 2838 N N . PRO B 1 138 ? 20.212 -21.391 -14.489 1.00 21.36 138 PRO B N 1
ATOM 2839 C CA . PRO B 1 138 ? 21.264 -22.363 -14.152 1.00 20.54 138 PRO B CA 1
ATOM 2840 C C . PRO B 1 138 ? 22.688 -21.799 -14.046 1.00 22.42 138 PRO B C 1
ATOM 2841 O O . PRO B 1 138 ? 23.643 -22.568 -14.161 1.00 22.56 138 PRO B O 1
ATOM 2845 N N . PHE B 1 139 ? 22.815 -20.483 -13.879 1.00 23.16 139 PHE B N 1
ATOM 2846 C CA . PHE B 1 139 ? 24.032 -19.844 -13.357 1.00 22.97 139 PHE B CA 1
ATOM 2847 C C . PHE B 1 139 ? 25.188 -19.659 -14.337 1.00 21.77 139 PHE B C 1
ATOM 2848 O O . PHE B 1 139 ? 26.306 -19.370 -13.920 1.00 27.01 139 PHE B O 1
ATOM 2856 N N . ASP B 1 140 ? 24.933 -19.816 -15.632 1.00 21.37 140 ASP B N 1
ATOM 2857 C CA . ASP B 1 140 ? 25.935 -19.454 -16.637 1.00 23.40 140 ASP B CA 1
ATOM 2858 C C . ASP B 1 140 ? 25.209 -19.149 -17.927 1.00 24.27 140 ASP B C 1
ATOM 2859 O O . ASP B 1 140 ? 25.200 -19.960 -18.852 1.00 20.86 140 ASP B O 1
ATOM 2864 N N . ASN B 1 141 ? 24.588 -17.974 -17.976 1.00 21.00 141 ASN B N 1
ATOM 2865 C CA . ASN B 1 141 ? 23.549 -17.732 -18.955 1.00 20.52 141 ASN B CA 1
ATOM 2866 C C . ASN B 1 141 ? 23.744 -16.497 -19.801 1.00 24.21 141 ASN B C 1
ATOM 2867 O O . ASN B 1 141 ? 24.554 -15.621 -19.484 1.00 21.05 141 ASN B O 1
ATOM 2872 N N . GLN B 1 142 ? 22.968 -16.459 -20.877 1.00 20.21 142 GLN B N 1
ATOM 2873 C CA . GLN B 1 142 ? 22.748 -15.261 -21.662 1.00 20.19 142 GLN B CA 1
ATOM 2874 C C . GLN B 1 142 ? 21.243 -15.015 -21.661 1.00 23.83 142 GLN B C 1
ATOM 2875 O O . GLN B 1 142 ? 20.481 -15.883 -22.053 1.00 22.33 142 GLN B O 1
ATOM 2881 N N . GLN B 1 143 ? 20.806 -13.852 -21.194 1.00 21.80 143 GLN B N 1
ATOM 2882 C CA . GLN B 1 143 ? 19.388 -13.533 -21.242 1.00 19.49 143 GLN B CA 1
ATOM 2883 C C . GLN B 1 143 ? 19.107 -12.697 -22.493 1.00 23.65 143 GLN B C 1
ATOM 2884 O O . GLN B 1 143 ? 19.647 -11.602 -22.656 1.00 19.67 143 GLN B O 1
ATOM 2890 N N . CYS B 1 144 ? 18.250 -13.208 -23.363 1.00 19.00 144 CYS B N 1
ATOM 2891 C CA . CYS B 1 144 ? 18.013 -12.588 -24.659 1.00 18.90 144 CYS B CA 1
ATOM 2892 C C . CYS B 1 144 ? 16.538 -12.273 -24.838 1.00 22.82 144 CYS B C 1
ATOM 2893 O O . CYS B 1 144 ? 15.747 -13.134 -25.215 1.00 20.67 144 CYS B O 1
ATOM 2896 N N . ASN B 1 145 ? 16.166 -11.034 -24.550 1.00 20.00 145 ASN B N 1
ATOM 2897 C CA . ASN B 1 145 ? 14.782 -10.629 -24.694 1.00 19.21 145 ASN B CA 1
ATOM 2898 C C . ASN B 1 145 ? 14.444 -10.351 -26.152 1.00 19.21 145 ASN B C 1
ATOM 2899 O O . ASN B 1 145 ? 15.232 -9.745 -26.870 1.00 22.36 145 ASN B O 1
ATOM 2904 N N . LEU B 1 146 ? 13.266 -10.793 -26.572 1.00 18.87 146 LEU B N 1
ATOM 2905 C CA . LEU B 1 146 ? 12.727 -10.462 -27.883 1.00 17.92 146 LEU B CA 1
ATOM 2906 C C . LEU B 1 146 ? 11.396 -9.786 -27.637 1.00 22.58 146 LEU B C 1
ATOM 2907 O O . LEU B 1 146 ? 10.454 -10.432 -27.188 1.00 17.63 146 LEU B O 1
ATOM 2912 N N . THR B 1 147 ? 11.319 -8.481 -27.910 1.00 17.92 147 THR B N 1
ATOM 2913 C CA . THR B 1 147 ? 10.104 -7.718 -27.619 1.00 17.86 147 THR B CA 1
ATOM 2914 C C . THR B 1 147 ? 9.404 -7.251 -28.893 1.00 18.42 147 THR B C 1
ATOM 2915 O O . THR B 1 147 ? 10.007 -6.596 -29.727 1.00 19.13 147 THR B O 1
ATOM 2919 N N . PHE B 1 148 ? 8.131 -7.602 -29.025 1.00 17.62 148 PHE B N 1
ATOM 2920 C CA . PHE B 1 148 ? 7.378 -7.401 -30.261 1.00 18.50 148 PHE B CA 1
ATOM 2921 C C . PHE B 1 148 ? 6.153 -6.535 -30.061 1.00 17.95 148 PHE B C 1
ATOM 2922 O O . PHE B 1 148 ? 5.459 -6.667 -29.060 1.00 17.54 148 PHE B O 1
ATOM 2930 N N . GLY B 1 149 ? 5.849 -5.688 -31.038 1.00 17.65 149 GLY B N 1
ATOM 2931 C CA . GLY B 1 149 ? 4.598 -4.961 -30.990 1.00 17.67 149 GLY B CA 1
ATOM 2932 C C . GLY B 1 149 ? 4.365 -4.224 -32.291 1.00 17.77 149 GLY B C 1
ATOM 2933 O O . GLY B 1 149 ? 5.224 -4.215 -33.163 1.00 20.72 149 GLY B O 1
ATOM 2934 N N . SER B 1 150 ? 3.194 -3.614 -32.407 1.00 17.81 150 SER B N 1
ATOM 2935 C CA . SER B 1 150 ? 2.887 -2.770 -33.553 1.00 17.95 150 SER B CA 1
ATOM 2936 C C . SER B 1 150 ? 3.743 -1.523 -33.619 1.00 18.15 150 SER B C 1
ATOM 2937 O O . SER B 1 150 ? 3.933 -0.824 -32.616 1.00 18.23 150 SER B O 1
ATOM 2940 N N . TRP B 1 151 ? 4.213 -1.202 -34.822 1.00 18.30 151 TRP B N 1
ATOM 2941 C CA . TRP B 1 151 ? 4.974 0.023 -35.010 1.00 18.57 151 TRP B CA 1
ATOM 2942 C C . TRP B 1 151 ? 4.106 1.270 -34.901 1.00 18.72 151 TRP B C 1
ATOM 2943 O O . TRP B 1 151 ? 4.515 2.257 -34.300 1.00 18.92 151 TRP B O 1
ATOM 2954 N N . THR B 1 152 ? 2.917 1.239 -35.493 1.00 19.39 152 THR B N 1
ATOM 2955 C CA . THR B 1 152 ? 2.153 2.472 -35.685 1.00 18.86 152 THR B CA 1
ATOM 2956 C C . THR B 1 152 ? 0.827 2.529 -34.937 1.00 19.71 152 THR B C 1
ATOM 2957 O O . THR B 1 152 ? 0.239 3.597 -34.817 1.00 21.32 152 THR B O 1
ATOM 2961 N N . TYR B 1 153 ? 0.364 1.398 -34.407 1.00 18.76 153 TYR B N 1
ATOM 2962 C CA . TYR B 1 153 ? -0.928 1.376 -33.731 1.00 18.52 153 TYR B CA 1
ATOM 2963 C C . TYR B 1 153 ? -0.767 1.303 -32.219 1.00 18.48 153 TYR B C 1
ATOM 2964 O O . TYR B 1 153 ? 0.070 0.534 -31.737 1.00 20.01 153 TYR B O 1
ATOM 2973 N N . ASN B 1 154 ? -1.571 2.063 -31.477 1.00 18.63 154 ASN B N 1
ATOM 2974 C CA . ASN B 1 154 ? -1.591 1.897 -30.015 1.00 18.65 154 ASN B CA 1
ATOM 2975 C C . ASN B 1 154 ? -2.500 0.751 -29.586 1.00 18.52 154 ASN B C 1
ATOM 2976 O O . ASN B 1 154 ? -3.166 0.144 -30.414 1.00 21.00 154 ASN B O 1
ATOM 2981 N N . GLY B 1 155 ? -2.539 0.477 -28.280 1.00 18.57 155 GLY B N 1
ATOM 2982 C CA . GLY B 1 155 ? -3.227 -0.696 -27.755 1.00 18.49 155 GLY B CA 1
ATOM 2983 C C . GLY B 1 155 ? -4.737 -0.634 -27.851 1.00 25.77 155 GLY B C 1
ATOM 2984 O O . GLY B 1 155 ? -5.410 -1.647 -27.699 1.00 25.00 155 GLY B O 1
ATOM 2985 N N . ASN B 1 156 ? -5.281 0.552 -28.095 1.00 22.10 156 ASN B N 1
ATOM 2986 C CA . ASN B 1 156 ? -6.716 0.673 -28.324 1.00 19.91 156 ASN B CA 1
ATOM 2987 C C . ASN B 1 156 ? -7.085 0.481 -29.799 1.00 22.09 156 ASN B C 1
ATOM 2988 O O . ASN B 1 156 ? -8.267 0.438 -30.157 1.00 20.28 156 ASN B O 1
ATOM 2993 N N . GLN B 1 157 ? -6.069 0.361 -30.646 1.00 18.78 157 GLN B N 1
ATOM 2994 C CA . GLN B 1 157 ? -6.285 0.162 -32.077 1.00 18.77 157 GLN B CA 1
ATOM 2995 C C . GLN B 1 157 ? -5.930 -1.271 -32.452 1.00 22.02 157 GLN B C 1
ATOM 2996 O O . GLN B 1 157 ? -6.726 -1.963 -33.072 1.00 22.13 157 GLN B O 1
ATOM 3002 N N . VAL B 1 158 ? -4.733 -1.699 -32.061 1.00 18.39 158 VAL B N 1
ATOM 3003 C CA . VAL B 1 158 ? -4.316 -3.098 -32.203 1.00 22.22 158 VAL B CA 1
ATOM 3004 C C . VAL B 1 158 ? -3.824 -3.574 -30.852 1.00 25.07 158 VAL B C 1
ATOM 3005 O O . VAL B 1 158 ? -2.847 -3.048 -30.320 1.00 22.26 158 VAL B O 1
ATOM 3009 N N . ASP B 1 159 ? -4.511 -4.568 -30.301 1.00 18.72 159 ASP B N 1
ATOM 3010 C CA . ASP B 1 159 ? -4.120 -5.147 -29.028 1.00 18.13 159 ASP B CA 1
ATOM 3011 C C . ASP B 1 159 ? -3.534 -6.529 -29.310 1.00 18.91 159 ASP B C 1
ATOM 3012 O O . ASP B 1 159 ? -4.082 -7.292 -30.097 1.00 24.08 159 ASP B O 1
ATOM 3017 N N . ILE B 1 160 ? -2.398 -6.823 -28.689 1.00 18.87 160 ILE B N 1
ATOM 3018 C CA . ILE B 1 160 ? -1.619 -8.009 -29.022 1.00 19.19 160 ILE B CA 1
ATOM 3019 C C . ILE B 1 160 ? -1.649 -8.986 -27.849 1.00 21.36 160 ILE B C 1
ATOM 3020 O O . ILE B 1 160 ? -1.632 -8.571 -26.701 1.00 19.45 160 ILE B O 1
ATOM 3025 N N . PHE B 1 161 ? -1.706 -10.280 -28.145 1.00 17.76 161 PHE B N 1
ATOM 3026 C CA . PHE B 1 161 ? -1.794 -11.298 -27.098 1.00 17.83 161 PHE B CA 1
ATOM 3027 C C . PHE B 1 161 ? -0.848 -12.433 -27.411 1.00 17.73 161 PHE B C 1
ATOM 3028 O O . PHE B 1 161 ? -0.600 -12.719 -28.587 1.00 17.68 161 PHE B O 1
ATOM 3036 N N . ASN B 1 162 ? -0.305 -13.058 -26.372 1.00 17.73 162 ASN B N 1
ATOM 3037 C CA . ASN B 1 162 ? 0.458 -14.292 -26.533 1.00 17.68 162 ASN B CA 1
ATOM 3038 C C . ASN B 1 162 ? -0.463 -15.444 -26.865 1.00 20.61 162 ASN B C 1
ATOM 3039 O O . ASN B 1 162 ? -1.427 -15.692 -26.146 1.00 21.16 162 ASN B O 1
ATOM 3044 N N . ALA B 1 163 ? -0.167 -16.161 -27.939 1.00 18.56 163 ALA B N 1
ATOM 3045 C CA . ALA B 1 163 ? -0.943 -17.348 -28.252 1.00 22.18 163 ALA B CA 1
ATOM 3046 C C . ALA B 1 163 ? -0.541 -18.492 -27.335 1.00 23.33 163 ALA B C 1
ATOM 3047 O O . ALA B 1 163 ? -1.343 -19.375 -27.061 1.00 22.82 163 ALA B O 1
ATOM 3049 N N . LEU B 1 164 ? 0.708 -18.472 -26.877 1.00 17.77 164 LEU B N 1
ATOM 3050 C CA . LEU B 1 164 ? 1.247 -19.547 -26.058 1.00 19.05 164 LEU B CA 1
ATOM 3051 C C . LEU B 1 164 ? 1.871 -19.032 -24.765 1.00 17.73 164 LEU B C 1
ATOM 3052 O O . LEU B 1 164 ? 2.087 -17.839 -24.611 1.00 18.84 164 LEU B O 1
ATOM 3057 N N . ASP B 1 165 ? 2.186 -19.935 -23.839 1.00 17.83 165 ASP B N 1
ATOM 3058 C CA . ASP B 1 165 ? 2.847 -19.526 -22.599 1.00 17.76 165 ASP B CA 1
ATOM 3059 C C . ASP B 1 165 ? 4.309 -19.210 -22.807 1.00 21.69 165 ASP B C 1
ATOM 3060 O O . ASP B 1 165 ? 4.933 -18.522 -21.997 1.00 18.24 165 ASP B O 1
ATOM 3065 N N . SER B 1 166 ? 4.875 -19.757 -23.874 1.00 17.55 166 SER B N 1
ATOM 3066 C CA A SER B 1 166 ? 6.286 -19.562 -24.157 0.42 17.78 166 SER B CA 1
ATOM 3067 C CA B SER B 1 166 ? 6.281 -19.542 -24.153 0.58 17.80 166 SER B CA 1
ATOM 3068 C C . SER B 1 166 ? 6.528 -19.508 -25.654 1.00 17.39 166 SER B C 1
ATOM 3069 O O . SER B 1 166 ? 5.606 -19.696 -26.445 1.00 20.00 166 SER B O 1
ATOM 3074 N N . GLY B 1 167 ? 7.773 -19.261 -26.028 1.00 17.34 167 GLY B N 1
ATOM 3075 C CA . GLY B 1 167 ? 8.167 -19.444 -27.408 1.00 17.79 167 GLY B CA 1
ATOM 3076 C C . GLY B 1 167 ? 8.005 -20.929 -27.691 1.00 18.80 167 GLY B C 1
ATOM 3077 O O . GLY B 1 167 ? 8.177 -21.784 -26.804 1.00 17.75 167 GLY B O 1
ATOM 3078 N N . ASP B 1 168 ? 7.637 -21.223 -28.930 1.00 17.75 168 ASP B N 1
ATOM 3079 C CA . ASP B 1 168 ? 7.427 -22.587 -29.413 1.00 20.83 168 ASP B CA 1
ATOM 3080 C C . ASP B 1 168 ? 8.776 -23.186 -29.778 1.00 19.45 168 ASP B C 1
ATOM 3081 O O . ASP B 1 168 ? 9.465 -22.676 -30.670 1.00 18.65 168 ASP B O 1
ATOM 3086 N N . LEU B 1 169 ? 9.155 -24.251 -29.080 1.00 18.33 169 LEU B N 1
ATOM 3087 C CA . LEU B 1 169 ? 10.475 -24.865 -29.280 1.00 18.52 169 LEU B CA 1
ATOM 3088 C C . LEU B 1 169 ? 10.375 -26.211 -30.007 1.00 18.87 169 LEU B C 1
ATOM 3089 O O . LEU B 1 169 ? 11.376 -26.915 -30.170 1.00 24.26 169 LEU B O 1
ATOM 3094 N N . SER B 1 170 ? 9.180 -26.552 -30.478 1.00 19.55 170 SER B N 1
ATOM 3095 C CA . SER B 1 170 ? 8.960 -27.870 -31.088 1.00 27.08 170 SER B CA 1
ATOM 3096 C C . SER B 1 170 ? 9.619 -28.063 -32.476 1.00 27.23 170 SER B C 1
ATOM 3097 O O . SER B 1 170 ? 9.709 -29.199 -32.976 1.00 27.97 170 SER B O 1
ATOM 3100 N N . ASP B 1 171 ? 10.089 -26.975 -33.087 1.00 22.93 171 ASP B N 1
ATOM 3101 C CA . ASP B 1 171 ? 10.756 -27.058 -34.387 1.00 24.19 171 ASP B CA 1
ATOM 3102 C C . ASP B 1 171 ? 12.226 -26.662 -34.297 1.00 25.54 171 ASP B C 1
ATOM 3103 O O . ASP B 1 171 ? 12.874 -26.402 -35.306 1.00 25.31 171 ASP B O 1
ATOM 3108 N N . PHE B 1 172 ? 12.743 -26.605 -33.076 1.00 19.94 172 PHE B N 1
ATOM 3109 C CA . PHE B 1 172 ? 14.063 -26.050 -32.812 1.00 19.40 172 PHE B CA 1
ATOM 3110 C C . PHE B 1 172 ? 15.188 -27.042 -33.094 1.00 22.29 172 PHE B C 1
ATOM 3111 O O . PHE B 1 172 ? 15.088 -28.209 -32.723 1.00 20.01 172 PHE B O 1
ATOM 3119 N N . ILE B 1 173 ? 16.261 -26.587 -33.742 1.00 21.64 173 ILE B N 1
ATOM 3120 C CA . ILE B 1 173 ? 17.446 -27.423 -33.890 1.00 23.13 173 ILE B CA 1
ATOM 3121 C C . ILE B 1 173 ? 18.495 -26.965 -32.872 1.00 22.87 173 ILE B C 1
ATOM 3122 O O . ILE B 1 173 ? 18.712 -25.769 -32.677 1.00 22.29 173 ILE B O 1
ATOM 3127 N N . GLU B 1 174 ? 19.110 -27.920 -32.185 1.00 20.58 174 GLU B N 1
ATOM 3128 C CA . GLU B 1 174 ? 20.013 -27.610 -31.081 1.00 20.81 174 GLU B CA 1
ATOM 3129 C C . GLU B 1 174 ? 21.221 -26.796 -31.533 1.00 22.74 174 GLU B C 1
ATOM 3130 O O . GLU B 1 174 ? 21.645 -26.870 -32.690 1.00 22.52 174 GLU B O 1
ATOM 3136 N N . ASP B 1 175 ? 21.744 -25.990 -30.615 1.00 20.70 175 ASP B N 1
ATOM 3137 C CA . ASP B 1 175 ? 23.009 -25.300 -30.807 1.00 25.64 175 ASP B CA 1
ATOM 3138 C C . ASP B 1 175 ? 24.119 -26.020 -30.037 1.00 25.35 175 ASP B C 1
ATOM 3139 O O . ASP B 1 175 ? 23.914 -26.452 -28.905 1.00 25.84 175 ASP B O 1
ATOM 3144 N N . VAL B 1 176 ? 25.291 -26.147 -30.652 1.00 25.90 176 VAL B N 1
ATOM 3145 C CA . VAL B 1 176 ? 26.398 -26.896 -30.056 1.00 25.32 176 VAL B CA 1
ATOM 3146 C C . VAL B 1 176 ? 26.961 -26.195 -28.813 1.00 27.42 176 VAL B C 1
ATOM 3147 O O . VAL B 1 176 ? 27.447 -26.842 -27.889 1.00 29.70 176 VAL B O 1
ATOM 3151 N N . GLU B 1 177 ? 26.862 -24.873 -28.771 1.00 22.66 177 GLU B N 1
ATOM 3152 C CA . GLU B 1 177 ? 27.434 -24.110 -27.662 1.00 22.58 177 GLU B CA 1
ATOM 3153 C C . GLU B 1 177 ? 26.447 -23.706 -26.569 1.00 25.03 177 GLU B C 1
ATOM 3154 O O . GLU B 1 177 ? 26.835 -23.532 -25.413 1.00 26.39 177 GLU B O 1
ATOM 3160 N N . TRP B 1 178 ? 25.186 -23.526 -26.940 1.00 22.80 178 TRP B N 1
ATOM 3161 C CA . TRP B 1 178 ? 24.187 -22.998 -26.022 1.00 24.86 178 TRP B CA 1
ATOM 3162 C C . TRP B 1 178 ? 22.973 -23.899 -25.933 1.00 22.17 178 TRP B C 1
ATOM 3163 O O . TRP B 1 178 ? 22.463 -24.349 -26.954 1.00 22.46 178 TRP B O 1
ATOM 3174 N N . GLU B 1 179 ? 22.509 -24.177 -24.717 1.00 20.60 179 GLU B N 1
ATOM 3175 C CA . GLU B 1 179 ? 21.243 -24.870 -24.589 1.00 23.32 179 GLU B CA 1
ATOM 3176 C C . GLU B 1 179 ? 20.162 -23.880 -24.218 1.00 30.23 179 GLU B C 1
ATOM 3177 O O . GLU B 1 179 ? 20.421 -22.877 -23.542 1.00 29.24 179 GLU B O 1
ATOM 3183 N N . VAL B 1 180 ? 18.956 -24.135 -24.709 1.00 19.59 180 VAL B N 1
ATOM 3184 C CA . VAL B 1 180 ? 17.819 -23.291 -24.373 1.00 21.28 180 VAL B CA 1
ATOM 3185 C C . VAL B 1 180 ? 17.208 -23.736 -23.054 1.00 21.95 180 VAL B C 1
ATOM 3186 O O . VAL B 1 180 ? 16.616 -24.815 -22.976 1.00 24.91 180 VAL B O 1
ATOM 3190 N N . HIS B 1 181 ? 17.354 -22.912 -22.019 1.00 20.29 181 HIS B N 1
ATOM 3191 C CA . HIS B 1 181 ? 16.796 -23.252 -20.726 1.00 24.98 181 HIS B CA 1
ATOM 3192 C C . HIS B 1 181 ? 15.301 -22.967 -20.686 1.00 29.13 181 HIS B C 1
ATOM 3193 O O . HIS B 1 181 ? 14.526 -23.761 -20.168 1.00 25.33 181 HIS B O 1
ATOM 3200 N N . GLY B 1 182 ? 14.889 -21.832 -21.233 1.00 23.73 182 GLY B N 1
ATOM 3201 C CA . GLY B 1 182 ? 13.479 -21.496 -21.272 1.00 25.87 182 GLY B CA 1
ATOM 3202 C C . GLY B 1 182 ? 13.237 -20.333 -22.213 1.00 21.17 182 GLY B C 1
ATOM 3203 O O . GLY B 1 182 ? 14.183 -19.678 -22.636 1.00 18.66 182 GLY B O 1
ATOM 3204 N N . MET B 1 183 ? 11.977 -20.099 -22.554 1.00 17.85 183 MET B N 1
ATOM 3205 C CA . MET B 1 183 ? 11.626 -18.940 -23.381 1.00 17.58 183 MET B CA 1
ATOM 3206 C C . MET B 1 183 ? 10.235 -18.446 -22.988 1.00 18.56 183 MET B C 1
ATOM 3207 O O . MET B 1 183 ? 9.344 -18.359 -23.821 1.00 17.48 183 MET B O 1
ATOM 3212 N N . PRO B 1 184 ? 10.035 -18.154 -21.694 1.00 18.30 184 PRO B N 1
ATOM 3213 C CA . PRO B 1 184 ? 8.705 -17.719 -21.253 1.00 17.42 184 PRO B CA 1
ATOM 3214 C C . PRO B 1 184 ? 8.235 -16.440 -21.949 1.00 18.29 184 PRO B C 1
ATOM 3215 O O . PRO B 1 184 ? 9.061 -15.583 -22.276 1.00 17.10 184 PRO B O 1
ATOM 3219 N N . ALA B 1 185 ? 6.927 -16.317 -22.153 1.00 17.12 185 ALA B N 1
ATOM 3220 C CA . ALA B 1 185 ? 6.359 -15.146 -22.796 1.00 16.97 185 ALA B CA 1
ATOM 3221 C C . ALA B 1 185 ? 5.546 -14.324 -21.804 1.00 17.56 185 ALA B C 1
ATOM 3222 O O . ALA B 1 185 ? 4.819 -14.875 -20.996 1.00 17.13 185 ALA B O 1
ATOM 3224 N N . VAL B 1 186 ? 5.672 -13.002 -21.869 1.00 16.90 186 VAL B N 1
ATOM 3225 C CA . VAL B 1 186 ? 4.784 -12.131 -21.107 1.00 17.73 186 VAL B CA 1
ATOM 3226 C C . VAL B 1 186 ? 4.180 -11.068 -22.010 1.00 16.88 186 VAL B C 1
ATOM 3227 O O . VAL B 1 186 ? 4.589 -10.905 -23.154 1.00 17.19 186 VAL B O 1
ATOM 3231 N N . LYS B 1 187 ? 3.166 -10.377 -21.506 1.00 16.95 187 LYS B N 1
ATOM 3232 C CA . LYS B 1 187 ? 2.624 -9.222 -22.205 1.00 17.27 187 LYS B CA 1
ATOM 3233 C C . LYS B 1 187 ? 2.782 -8.000 -21.312 1.00 17.35 187 LYS B C 1
ATOM 3234 O O . LYS B 1 187 ? 2.367 -8.025 -20.154 1.00 17.13 187 LYS B O 1
ATOM 3240 N N . ASN B 1 188 ? 3.377 -6.945 -21.855 1.00 17.66 188 ASN B N 1
ATOM 3241 C CA . ASN B 1 188 ? 3.509 -5.690 -21.109 1.00 18.46 188 ASN B CA 1
ATOM 3242 C C . ASN B 1 188 ? 2.659 -4.609 -21.736 1.00 21.19 188 ASN B C 1
ATOM 3243 O O . ASN B 1 188 ? 2.560 -4.525 -22.953 1.00 19.52 188 ASN B O 1
ATOM 3248 N N . VAL B 1 189 ? 2.054 -3.768 -20.907 1.00 17.45 189 VAL B N 1
ATOM 3249 C CA . VAL B 1 189 ? 1.389 -2.589 -21.423 1.00 17.65 189 VAL B CA 1
ATOM 3250 C C . VAL B 1 189 ? 1.842 -1.413 -20.580 1.00 19.60 189 VAL B C 1
ATOM 3251 O O . VAL B 1 189 ? 1.840 -1.481 -19.354 1.00 18.65 189 VAL B O 1
ATOM 3255 N N . ILE B 1 190 ? 2.256 -0.339 -21.234 1.00 18.00 190 ILE B N 1
ATOM 3256 C CA . ILE B 1 190 ? 2.618 0.862 -20.501 1.00 18.25 190 ILE B CA 1
ATOM 3257 C C . ILE B 1 190 ? 1.807 2.045 -21.005 1.00 18.56 190 ILE B C 1
ATOM 3258 O O . ILE B 1 190 ? 1.511 2.149 -22.188 1.00 18.63 190 ILE B O 1
ATOM 3263 N N . SER B 1 191 ? 1.423 2.926 -20.093 1.00 18.79 191 SER B N 1
ATOM 3264 C CA . SER B 1 191 ? 0.806 4.177 -20.476 1.00 19.53 191 SER B CA 1
ATOM 3265 C C . SER B 1 191 ? 1.428 5.247 -19.616 1.00 19.45 191 SER B C 1
ATOM 3266 O O . SER B 1 191 ? 1.762 5.000 -18.455 1.00 19.80 191 SER B O 1
ATOM 3269 N N . TYR B 1 192 ? 1.587 6.431 -20.190 1.00 19.82 192 TYR B N 1
ATOM 3270 C CA . TYR B 1 192 ? 2.315 7.520 -19.543 1.00 20.18 192 TYR B CA 1
ATOM 3271 C C . TYR B 1 192 ? 1.396 8.580 -18.974 1.00 24.47 192 TYR B C 1
ATOM 3272 O O . TYR B 1 192 ? 0.484 9.053 -19.651 1.00 20.78 192 TYR B O 1
ATOM 3281 N N . GLY B 1 193 ? 1.655 8.955 -17.724 1.00 20.72 193 GLY B N 1
ATOM 3282 C CA . GLY B 1 193 ? 0.898 9.985 -17.051 1.00 21.14 193 GLY B CA 1
ATOM 3283 C C . GLY B 1 193 ? -0.558 9.600 -16.934 1.00 21.07 193 GLY B C 1
ATOM 3284 O O . GLY B 1 193 ? -0.887 8.409 -16.861 1.00 20.83 193 GLY B O 1
ATOM 3285 N N . CYS B 1 194 ? -1.426 10.608 -16.928 1.00 21.50 194 CYS B N 1
ATOM 3286 C CA . CYS B 1 194 ? -2.835 10.401 -16.618 1.00 39.32 194 CYS B CA 1
ATOM 3287 C C . CYS B 1 194 ? -3.620 9.879 -17.803 1.00 37.26 194 CYS B C 1
ATOM 3288 O O . CYS B 1 194 ? -4.632 9.202 -17.646 1.00 38.25 194 CYS B O 1
ATOM 3291 N N . CYS B 1 195 ? -3.163 10.222 -18.995 1.00 39.65 195 CYS B N 1
ATOM 3292 C CA . CYS B 1 195 ? -4.092 10.324 -20.098 1.00 39.24 195 CYS B CA 1
ATOM 3293 C C . CYS B 1 195 ? -3.541 9.871 -21.454 1.00 39.26 195 CYS B C 1
ATOM 3294 O O . CYS B 1 195 ? -4.134 10.166 -22.489 1.00 40.74 195 CYS B O 1
ATOM 3297 N N . SER B 1 196 ? -2.417 9.157 -21.456 1.00 27.36 196 SER B N 1
ATOM 3298 C CA . SER B 1 196 ? -1.842 8.686 -22.717 1.00 24.82 196 SER B CA 1
ATOM 3299 C C . SER B 1 196 ? -2.530 7.417 -23.199 1.00 20.67 196 SER B C 1
ATOM 3300 O O . SER B 1 196 ? -3.178 6.702 -22.438 1.00 22.71 196 SER B O 1
ATOM 3303 N N . GLU B 1 197 ? -2.361 7.148 -24.479 1.00 20.73 197 GLU B N 1
ATOM 3304 C CA . GLU B 1 197 ? -2.775 5.880 -25.069 1.00 20.43 197 GLU B CA 1
ATOM 3305 C C . GLU B 1 197 ? -1.923 4.753 -24.489 1.00 25.80 197 GLU B C 1
ATOM 3306 O O . GLU B 1 197 ? -0.803 4.998 -24.049 1.00 22.99 197 GLU B O 1
ATOM 3312 N N . PRO B 1 198 ? -2.444 3.510 -24.497 1.00 22.72 198 PRO B N 1
ATOM 3313 C CA . PRO B 1 198 ? -1.687 2.340 -24.032 1.00 21.16 198 PRO B CA 1
ATOM 3314 C C . PRO B 1 198 ? -0.766 1.777 -25.117 1.00 25.34 198 PRO B C 1
ATOM 3315 O O . PRO B 1 198 ? -1.160 1.755 -26.286 1.00 19.18 198 PRO B O 1
ATOM 3319 N N . TYR B 1 199 ? 0.444 1.363 -24.740 1.00 18.71 199 TYR B N 1
ATOM 3320 C CA . TYR B 1 199 ? 1.387 0.760 -25.684 1.00 19.71 199 TYR B CA 1
ATOM 3321 C C . TYR B 1 199 ? 1.783 -0.650 -25.243 1.00 19.64 199 TYR B C 1
ATOM 3322 O O . TYR B 1 199 ? 2.615 -0.820 -24.353 1.00 18.04 199 TYR B O 1
ATOM 3331 N N . PRO B 1 200 ? 1.179 -1.665 -25.868 1.00 18.11 200 PRO B N 1
ATOM 3332 C CA . PRO B 1 200 ? 1.429 -3.060 -25.475 1.00 18.99 200 PRO B CA 1
ATOM 3333 C C . PRO B 1 200 ? 2.593 -3.694 -26.226 1.00 18.15 200 PRO B C 1
ATOM 3334 O O . PRO B 1 200 ? 2.877 -3.308 -27.364 1.00 19.23 200 PRO B O 1
ATOM 3338 N N . ASP B 1 201 ? 3.236 -4.680 -25.608 1.00 20.02 201 ASP B N 1
ATOM 3339 C CA . ASP B 1 201 ? 4.158 -5.554 -26.327 1.00 17.36 201 ASP B CA 1
ATOM 3340 C C . ASP B 1 201 ? 4.006 -6.974 -25.807 1.00 18.82 201 ASP B C 1
ATOM 3341 O O . ASP B 1 201 ? 3.411 -7.183 -24.752 1.00 17.08 201 ASP B O 1
ATOM 3346 N N . VAL B 1 202 ? 4.538 -7.938 -26.550 1.00 17.11 202 VAL B N 1
ATOM 3347 C CA . VAL B 1 202 ? 4.803 -9.249 -25.968 1.00 16.96 202 VAL B CA 1
ATOM 3348 C C . VAL B 1 202 ? 6.306 -9.436 -25.989 1.00 17.52 202 VAL B C 1
ATOM 3349 O O . VAL B 1 202 ? 6.982 -9.069 -26.957 1.00 19.73 202 VAL B O 1
ATOM 3353 N N . THR B 1 203 ? 6.827 -9.955 -24.888 1.00 17.88 203 THR B N 1
ATOM 3354 C CA . THR B 1 203 ? 8.252 -10.175 -24.737 1.00 18.68 203 THR B CA 1
ATOM 3355 C C . THR B 1 203 ? 8.537 -11.638 -24.440 1.00 16.87 203 THR B C 1
ATOM 3356 O O . THR B 1 203 ? 7.955 -12.213 -23.531 1.00 16.84 203 THR B O 1
ATOM 3360 N N . PHE B 1 204 ? 9.440 -12.215 -25.214 1.00 16.94 204 PHE B N 1
ATOM 3361 C CA . PHE B 1 204 ? 9.931 -13.561 -24.974 1.00 16.97 204 PHE B CA 1
ATOM 3362 C C . PHE B 1 204 ? 11.296 -13.450 -24.329 1.00 19.27 204 PHE B C 1
ATOM 3363 O O . PHE B 1 204 ? 12.190 -12.817 -24.881 1.00 18.39 204 PHE B O 1
ATOM 3371 N N . THR B 1 205 ? 11.460 -14.031 -23.149 1.00 17.16 205 THR B N 1
ATOM 3372 C CA . THR B 1 205 ? 12.769 -13.997 -22.495 1.00 18.36 205 THR B CA 1
ATOM 3373 C C . THR B 1 205 ? 13.499 -15.306 -22.729 1.00 23.05 205 THR B C 1
ATOM 3374 O O . THR B 1 205 ? 13.400 -16.243 -21.930 1.00 21.15 205 THR B O 1
ATOM 3378 N N . LEU B 1 206 ? 14.235 -15.356 -23.826 1.00 18.14 206 LEU B N 1
ATOM 3379 C CA . LEU B 1 206 ? 15.010 -16.527 -24.181 1.00 21.03 206 LEU B CA 1
ATOM 3380 C C . LEU B 1 206 ? 16.228 -16.619 -23.270 1.00 24.90 206 LEU B C 1
ATOM 3381 O O . LEU B 1 206 ? 17.114 -15.763 -23.317 1.00 23.38 206 LEU B O 1
ATOM 3386 N N . LEU B 1 207 ? 16.251 -17.637 -22.410 1.00 19.92 207 LEU B N 1
ATOM 3387 C CA . LEU B 1 207 ? 17.367 -17.811 -21.494 1.00 19.90 207 LEU B CA 1
ATOM 3388 C C . LEU B 1 207 ? 18.244 -18.948 -21.998 1.00 21.48 207 LEU B C 1
ATOM 3389 O O . LEU B 1 207 ? 17.788 -20.087 -22.124 1.00 22.61 207 LEU B O 1
ATOM 3394 N N . LEU B 1 208 ? 19.485 -18.620 -22.332 1.00 19.10 208 LEU B N 1
ATOM 3395 C CA . LEU B 1 208 ? 20.420 -19.592 -22.892 1.00 19.41 208 LEU B CA 1
ATOM 3396 C C . LEU B 1 208 ? 21.403 -19.980 -21.818 1.00 19.88 208 LEU B C 1
ATOM 3397 O O . LEU B 1 208 ? 21.858 -19.128 -21.077 1.00 21.36 208 LEU B O 1
ATOM 3402 N N . LYS B 1 209 ? 21.697 -21.275 -21.707 1.00 21.26 209 LYS B N 1
ATOM 3403 C CA . LYS B 1 209 ? 22.719 -21.754 -20.782 1.00 20.73 209 LYS B CA 1
ATOM 3404 C C . LYS B 1 209 ? 23.946 -22.207 -21.563 1.00 26.26 209 LYS B C 1
ATOM 3405 O O . LYS B 1 209 ? 23.836 -23.007 -22.501 1.00 25.35 209 LYS B O 1
ATOM 3411 N N . ARG B 1 210 ? 25.111 -21.693 -21.181 1.00 21.53 210 ARG B N 1
ATOM 3412 C CA . ARG B 1 210 ? 26.374 -22.168 -21.750 1.00 22.02 210 ARG B CA 1
ATOM 3413 C C . ARG B 1 210 ? 26.525 -23.672 -21.526 1.00 24.93 210 ARG B C 1
ATOM 3414 O O . ARG B 1 210 ? 26.459 -24.140 -20.395 1.00 26.89 210 ARG B O 1
ATOM 3422 N N . ARG B 1 211 ? 26.701 -24.434 -22.600 1.00 28.19 211 ARG B N 1
ATOM 3423 C CA . ARG B 1 211 ? 26.915 -25.876 -22.472 1.00 30.43 211 ARG B CA 1
ATOM 3424 C C . ARG B 1 211 ? 28.229 -26.202 -21.800 1.00 33.73 211 ARG B C 1
ATOM 3425 O O . ARG B 1 211 ? 29.213 -25.482 -21.960 1.00 38.76 211 ARG B O 1
ATOM 3433 N N . SER B 1 212 ? 28.232 -27.303 -21.055 1.00 41.39 212 SER B N 1
ATOM 3434 C CA . SER B 1 212 ? 29.448 -27.839 -20.456 1.00 58.50 212 SER B CA 1
ATOM 3435 C C . SER B 1 212 ? 29.523 -29.349 -20.668 1.00 59.09 212 SER B C 1
ATOM 3436 O O . SER B 1 212 ? 28.528 -29.986 -21.022 1.00 61.10 212 SER B O 1
#

CATH classification: 2.70.170.10

B-factor: mean 27.82, std 13.31, range [9.48, 101.08]

Radius of gyration: 26.85 Å; Cα contacts (8 Å, |Δi|>4): 1013; chains: 2; bounding box: 66×49×74 Å

Secondary structure (DSSP, 8-state):
--HHHHHHHHHHTT--TTS---SSTTS-EEEEEEEEEEEEEEEETTTTEEEEEEEEEEEEEEEEEE--GGGTTT--EEEEEGGGS----EEETTB--S--PPPPP-EEEEETEEEEEEEEEEEEEEE-EEE-SSTTSSEEEEEEEEEESS--TTTEEEEESSSB-B-TTPPPPSSEEEEE-BEEEEEEEETTTPPPEEEEEEEEEEEE--/--HHHHHHHHHHTT--TTS---SSTTS-EEEEEEEEEEEEEEEETTTTEEEEEEEEEEEEEEEEEE--GGGGTT--EEEEEGGGS----EEETTBS----------EEEEETEEEEEEEEEEEEEEE-EEE-SSTTSSEEEEEEEEEESS--TTTEEEEESSSB-B-TTPPPPSSEEEEE-BEEEEEEEETTTPPPEEEEEEEEEEEE--

Organism: Homo sapiens (NCBI:txid9606)